Protein AF-A0A2S2BSS7-F1 (afdb_monomer_lite)

InterPro domains:
  IPR002716 PIN domain [PF13470] (5-114)
  IPR029060 PIN-like domain superfamily [SSF88723] (5-118)
  IPR038192 Transcription termination and cleavage factor, C-terminal domain superfamily [G3DSA:1.10.20.70] (204-231)
  IPR058652 VapC50, C-terminal domain [PF26343] (131-184)

Secondary structure (DSSP, 8-state):
----EEEEPHHHHSSHHHHHHHHHHHHTTSSEEE--HHHHHHHHHHHTSTTT---HHHHHHHHHHHHHHTHHHHHHTTTGGGTGGG--S-TTTHHHHHHHHHHT-SEEE-S-GGGS-HHHHGGGT-EEE-HHHHHHHHHHH-HHHHHHHHHHHHHT-SSS--SHHHHHHHHTTT-HHHHHHHHHHHHS---SS-----S-TT------HHHHHHS-HHHHHHHHHHHHS-HHHHHHHHHHHHHHHHHHHHHHIIIII---GGGGGGB-HHHHHHHHHHHHHHTHHHHHHTT--HHHHHHHHHSSS---TTHHHHHHHHHHHHHHHSPPTTTEEE-S--EEEETTEEEEEEEEGGGSGGG---TT-----EEEEEEEETTEEEEEEES-SS------

Radius of gyration: 26.62 Å; chains: 1; bounding box: 73×50×73 Å

Sequence (396 aa):
MAAFRVVLDACVMLPQTLNDLLLTLADAELFRPVWTPDLLDEVERNLSSERFGNSPEQAARRVQQMRRAFSFAEEESRGYRELIPAMANEPKDRHVLAAAVRSGAALIVTANVKDFPCAVLDPFDVEVVHPDEFLCDQLELDPEAVFECIHVLVARNTLPPRTVGELLELLARLTPRFVDAVRALLAAPDDASGAGAEAVASSLPELTDEQIDSLPPEVRQTYRQLRAMDPAERVRFLGHAELVSAAWAFLTPVCVDGDLLSVWPNVDPDFRVVLARNWVQDNRRDIDADGWDGEAVVAALAEPEPDHPLWVHFERVHVRSFRAMLPDPATWGIGTGTRLVAPGVEVLYVYDTSTLAGGVWQPYDPRYVCPVLMHLVGGRWLVRNLGSEEDPVSWG

Structure (mmCIF, N/CA/C/O backbone):
data_AF-A0A2S2BSS7-F1
#
_entry.id   AF-A0A2S2BSS7-F1
#
loop_
_atom_site.group_PDB
_atom_site.id
_atom_site.type_symbol
_atom_site.label_atom_id
_atom_site.label_alt_id
_atom_site.label_comp_id
_atom_site.label_asym_id
_atom_site.label_entity_id
_atom_site.label_seq_id
_atom_site.pdbx_PDB_ins_code
_atom_site.Cartn_x
_atom_site.Cartn_y
_atom_site.Cartn_z
_atom_site.occupancy
_atom_site.B_iso_or_equiv
_atom_site.auth_seq_id
_atom_site.auth_comp_id
_atom_site.auth_asym_id
_atom_site.auth_atom_id
_atom_site.pdbx_PDB_model_num
ATOM 1 N N . MET A 1 1 ? -29.270 -8.736 -2.035 1.00 37.53 1 MET A N 1
ATOM 2 C CA . MET A 1 1 ? -28.586 -9.349 -0.876 1.00 37.53 1 MET A CA 1
ATOM 3 C C . MET A 1 1 ? -28.643 -8.367 0.278 1.00 37.53 1 MET A C 1
ATOM 5 O O . MET A 1 1 ? -28.623 -7.171 0.017 1.00 37.53 1 MET A O 1
ATOM 9 N N . ALA A 1 2 ? -28.784 -8.836 1.519 1.00 53.84 2 ALA A N 1
ATOM 10 C CA . ALA A 1 2 ? -28.605 -7.959 2.674 1.00 53.84 2 ALA A CA 1
ATOM 11 C C . ALA A 1 2 ? -27.124 -7.550 2.724 1.00 53.84 2 ALA A C 1
ATOM 13 O O . ALA A 1 2 ? -26.266 -8.426 2.717 1.00 53.84 2 ALA A O 1
ATOM 14 N N . ALA A 1 3 ? -26.833 -6.249 2.683 1.00 73.50 3 ALA A N 1
ATOM 15 C CA . ALA A 1 3 ? -25.463 -5.750 2.766 1.00 73.50 3 ALA A CA 1
ATOM 16 C C . ALA A 1 3 ? -24.906 -6.001 4.177 1.00 73.50 3 ALA A C 1
ATOM 18 O O . ALA A 1 3 ? -25.610 -5.743 5.157 1.00 73.50 3 ALA A O 1
ATOM 19 N N . PHE A 1 4 ? -23.669 -6.494 4.279 1.00 90.62 4 PHE A N 1
ATOM 20 C CA . PHE A 1 4 ? -22.978 -6.695 5.552 1.00 90.62 4 PHE A CA 1
ATOM 21 C C . PHE A 1 4 ? -22.669 -5.331 6.181 1.00 90.62 4 PHE A C 1
ATOM 23 O O . PHE A 1 4 ? -21.796 -4.601 5.715 1.00 90.62 4 PHE A O 1
ATOM 30 N N . ARG A 1 5 ? -23.466 -4.936 7.180 1.00 95.50 5 ARG A N 1
ATOM 31 C CA . ARG A 1 5 ? -23.359 -3.630 7.837 1.00 95.50 5 ARG A CA 1
ATOM 32 C C . ARG A 1 5 ? -22.406 -3.699 9.017 1.00 95.50 5 ARG A C 1
ATOM 34 O O . ARG A 1 5 ? -22.540 -4.584 9.861 1.00 95.50 5 ARG A O 1
ATOM 41 N N . VAL A 1 6 ? -21.530 -2.707 9.103 1.00 97.50 6 VAL A N 1
ATOM 42 C CA . VAL A 1 6 ? -20.520 -2.594 10.154 1.00 97.50 6 VAL A CA 1
ATOM 43 C C . VAL A 1 6 ? -20.577 -1.195 10.749 1.00 97.50 6 VAL A C 1
ATOM 45 O O . VAL A 1 6 ? -20.497 -0.204 10.022 1.00 97.50 6 VAL A O 1
ATOM 48 N N . VAL A 1 7 ? -20.709 -1.099 12.071 1.00 98.12 7 VAL A N 1
ATOM 49 C CA . VAL A 1 7 ? -20.594 0.185 12.767 1.00 98.12 7 VAL A CA 1
ATOM 50 C C . VAL A 1 7 ? -19.124 0.492 13.007 1.00 98.12 7 VAL A C 1
ATOM 52 O O . VAL A 1 7 ? -18.416 -0.291 13.636 1.00 98.12 7 VAL A O 1
ATOM 55 N N . LEU A 1 8 ? -18.667 1.644 12.527 1.00 97.81 8 LEU A N 1
ATOM 56 C CA . LEU A 1 8 ? -17.307 2.120 12.760 1.00 97.81 8 LEU A CA 1
ATOM 57 C C . LEU A 1 8 ? -17.303 3.087 13.943 1.00 97.81 8 LEU A C 1
ATOM 59 O O . LEU A 1 8 ? -17.998 4.102 13.917 1.00 97.81 8 LEU A O 1
ATOM 63 N N . ASP A 1 9 ? -16.514 2.779 14.968 1.00 96.38 9 ASP A N 1
ATOM 64 C CA . ASP A 1 9 ? -16.357 3.638 16.138 1.00 96.38 9 ASP A CA 1
ATOM 65 C C . ASP A 1 9 ? -15.474 4.872 15.846 1.00 96.38 9 ASP A C 1
ATOM 67 O O . ASP A 1 9 ? -14.601 4.861 14.971 1.00 96.38 9 ASP A O 1
ATOM 71 N N . ALA A 1 10 ? -15.641 5.949 16.616 1.00 94.56 10 ALA A N 1
ATOM 72 C CA . ALA A 1 10 ? -14.865 7.175 16.455 1.00 94.56 10 ALA A CA 1
ATOM 73 C C . ALA A 1 10 ? -13.353 6.915 16.575 1.00 94.56 10 ALA A C 1
ATOM 75 O O . ALA A 1 10 ? -12.557 7.508 15.845 1.00 94.56 10 ALA A O 1
ATOM 76 N N . CYS A 1 11 ? -12.928 5.999 17.453 1.00 94.06 11 CYS A N 1
ATOM 77 C CA . CYS A 1 11 ? -11.507 5.735 17.684 1.00 94.06 11 CYS A CA 1
ATOM 78 C C . CYS A 1 11 ? -10.762 5.186 16.453 1.00 94.06 11 CYS A C 1
ATOM 80 O O . CYS A 1 11 ? -9.570 5.464 16.310 1.00 94.06 11 CYS A O 1
ATOM 82 N N . VAL A 1 12 ? -11.446 4.469 15.552 1.00 95.69 12 VAL A N 1
ATOM 83 C CA . VAL A 1 12 ? -10.857 3.948 14.303 1.00 95.69 12 VAL A CA 1
ATOM 84 C C . VAL A 1 12 ? -10.983 4.936 13.146 1.00 95.69 12 VAL A C 1
ATOM 86 O O . VAL A 1 12 ? -10.201 4.886 12.201 1.00 95.69 12 VAL A O 1
ATOM 89 N N . MET A 1 13 ? -11.905 5.893 13.263 1.00 94.62 13 MET A N 1
ATOM 90 C CA . MET A 1 13 ? -12.055 7.002 12.324 1.00 94.62 13 MET A CA 1
ATOM 91 C C . MET A 1 13 ? -11.054 8.135 12.565 1.00 94.62 13 MET A C 1
ATOM 93 O O . MET A 1 13 ? -10.773 8.913 11.658 1.00 94.62 13 MET A O 1
ATOM 97 N N . LEU A 1 14 ? -10.494 8.272 13.769 1.00 93.88 14 LEU A N 1
ATOM 98 C CA . LEU A 1 14 ? -9.580 9.376 14.072 1.00 93.88 14 LEU A CA 1
ATOM 99 C C . LEU A 1 14 ? -8.237 9.284 13.324 1.00 93.88 14 LEU A C 1
ATOM 101 O O . LEU A 1 14 ? -7.889 10.258 12.642 1.00 93.88 14 LEU A O 1
ATOM 105 N N . PRO A 1 15 ? -7.479 8.165 13.386 1.00 92.50 15 PRO A N 1
ATOM 106 C CA . PRO A 1 15 ? -6.238 8.039 12.633 1.00 92.50 15 PRO A CA 1
ATOM 107 C C . PRO A 1 15 ? -6.534 8.078 11.132 1.00 92.50 15 PRO A C 1
ATOM 109 O O . PRO A 1 15 ? -7.225 7.205 10.612 1.00 92.50 15 PRO A O 1
ATOM 112 N N . GLN A 1 16 ? -6.001 9.092 10.444 1.00 88.88 16 GLN A N 1
ATOM 113 C CA . GLN A 1 16 ? -6.282 9.355 9.029 1.00 88.88 16 GLN A CA 1
ATOM 114 C C . GLN A 1 16 ? -6.055 8.111 8.161 1.00 88.88 16 GLN A C 1
ATOM 116 O O . GLN A 1 16 ? -6.957 7.694 7.447 1.00 88.88 16 GLN A O 1
ATOM 121 N N . THR A 1 17 ? -4.886 7.479 8.287 1.00 90.44 17 THR A N 1
ATOM 122 C CA . THR A 1 17 ? -4.497 6.327 7.465 1.00 90.44 17 THR A CA 1
ATOM 123 C C . THR A 1 17 ? -5.429 5.126 7.639 1.00 90.44 17 THR A C 1
ATOM 125 O O . THR A 1 17 ? -5.825 4.513 6.652 1.00 90.44 17 THR A O 1
ATOM 128 N N . LEU A 1 18 ? -5.818 4.808 8.880 1.00 95.19 18 LEU A N 1
ATOM 129 C CA . LEU A 1 18 ? -6.726 3.691 9.163 1.00 95.19 18 LEU A CA 1
ATOM 130 C C . LEU A 1 18 ? -8.139 3.980 8.648 1.00 95.19 18 LEU A C 1
ATOM 132 O O . LEU A 1 18 ? -8.741 3.137 7.991 1.00 95.19 18 LEU A O 1
ATOM 136 N N . ASN A 1 19 ? -8.645 5.186 8.907 1.00 95.38 19 ASN A N 1
ATOM 137 C CA . ASN A 1 19 ? -9.940 5.621 8.401 1.00 95.38 19 ASN A CA 1
ATOM 138 C C . ASN A 1 19 ? -10.002 5.558 6.875 1.00 95.38 19 ASN A C 1
ATOM 140 O O . ASN A 1 19 ? -10.979 5.079 6.314 1.00 95.38 19 ASN A O 1
ATOM 144 N N . ASP A 1 20 ? -8.965 6.044 6.204 1.00 93.00 20 ASP A N 1
ATOM 145 C CA . ASP A 1 20 ? -8.939 6.099 4.751 1.00 93.00 20 ASP A CA 1
ATOM 146 C C . ASP A 1 20 ? -8.897 4.702 4.132 1.00 93.00 20 ASP A C 1
ATOM 148 O O . ASP A 1 20 ? -9.552 4.496 3.112 1.00 93.00 20 ASP A O 1
ATOM 152 N N . LEU A 1 21 ? -8.207 3.741 4.756 1.00 95.31 21 LEU A N 1
ATOM 153 C CA . LEU A 1 21 ? -8.265 2.335 4.356 1.00 95.31 21 LEU A CA 1
ATOM 154 C C . LEU A 1 21 ? -9.670 1.754 4.566 1.00 95.31 21 LEU A C 1
ATOM 156 O O . LEU A 1 21 ? -10.259 1.261 3.610 1.00 95.31 21 LEU A O 1
ATOM 160 N N . LEU A 1 22 ? -10.249 1.885 5.766 1.00 97.00 22 LEU A N 1
ATOM 161 C CA . LEU A 1 22 ? -11.594 1.373 6.075 1.00 97.00 22 LEU A CA 1
ATOM 162 C C . LEU A 1 22 ? -12.666 1.937 5.134 1.00 97.00 22 LEU A C 1
ATOM 164 O O . LEU A 1 22 ? -13.523 1.198 4.660 1.00 97.00 22 LEU A O 1
ATOM 168 N N . LEU A 1 23 ? -12.612 3.236 4.833 1.00 95.56 23 LEU A N 1
ATOM 169 C CA . LEU A 1 23 ? -13.550 3.864 3.905 1.00 95.56 23 LEU A CA 1
ATOM 170 C C . LEU A 1 23 ? -13.296 3.461 2.449 1.00 95.56 23 LEU A C 1
ATOM 172 O O . LEU A 1 23 ? -14.242 3.423 1.678 1.00 95.56 23 LEU A O 1
ATOM 176 N N . THR A 1 24 ? -12.058 3.144 2.061 1.00 93.81 24 THR A N 1
ATOM 177 C CA . THR A 1 24 ? -11.775 2.642 0.703 1.00 93.81 24 THR A CA 1
ATOM 178 C C . THR A 1 24 ? -12.311 1.221 0.529 1.00 93.81 24 THR A C 1
ATOM 180 O O . THR A 1 24 ? -12.956 0.946 -0.473 1.00 93.81 24 THR A O 1
ATOM 183 N N . LEU A 1 25 ? -12.158 0.359 1.540 1.00 94.75 25 LEU A N 1
ATOM 184 C CA . LEU A 1 25 ? -12.765 -0.978 1.557 1.00 94.75 25 LEU A CA 1
ATOM 185 C C . LEU A 1 25 ? -14.303 -0.905 1.517 1.00 94.75 25 LEU A C 1
ATOM 187 O O . LEU A 1 25 ? -14.952 -1.688 0.831 1.00 94.75 25 LEU A O 1
ATOM 191 N N . ALA A 1 26 ? -14.891 0.065 2.221 1.00 94.38 26 ALA A N 1
ATOM 192 C CA . ALA A 1 26 ? -16.328 0.320 2.169 1.00 94.38 26 ALA A CA 1
ATOM 193 C C . ALA A 1 26 ? -16.811 0.817 0.794 1.00 94.38 26 ALA A C 1
ATOM 195 O O . ALA A 1 26 ? -17.900 0.449 0.360 1.00 94.38 26 ALA A O 1
ATOM 196 N N . ASP A 1 27 ? -16.030 1.671 0.127 1.00 91.44 27 ASP A N 1
ATOM 197 C CA . ASP A 1 27 ? -16.330 2.184 -1.219 1.00 91.44 27 ASP A CA 1
ATOM 198 C C . ASP A 1 27 ? -16.252 1.073 -2.279 1.00 91.44 27 ASP A C 1
ATOM 200 O O . ASP A 1 27 ? -17.070 1.036 -3.192 1.00 91.44 27 ASP A O 1
ATOM 204 N N . ALA A 1 28 ? -15.344 0.110 -2.091 1.00 87.69 28 ALA A N 1
ATOM 205 C CA . ALA A 1 28 ? -15.256 -1.123 -2.876 1.00 87.69 28 ALA A CA 1
ATOM 206 C C . ALA A 1 28 ? -16.319 -2.183 -2.503 1.00 87.69 28 ALA A C 1
ATOM 208 O O . ALA A 1 28 ? -16.256 -3.317 -2.962 1.00 87.69 28 ALA A O 1
ATOM 209 N N . GLU A 1 29 ? -17.310 -1.820 -1.681 1.00 91.06 29 GLU A N 1
ATOM 210 C CA . GLU A 1 29 ? -18.449 -2.658 -1.285 1.00 91.06 29 GLU A CA 1
ATOM 211 C C . GLU A 1 29 ? -18.111 -3.926 -0.469 1.00 91.06 29 GLU A C 1
ATOM 213 O O . GLU A 1 29 ? -18.992 -4.769 -0.278 1.00 91.06 29 GLU A O 1
ATOM 218 N N . LEU A 1 30 ? -16.904 -4.049 0.110 1.00 92.44 30 LEU A N 1
ATOM 219 C CA . LEU A 1 30 ? -16.563 -5.182 0.996 1.00 92.44 30 LEU A CA 1
ATOM 220 C C . LEU A 1 30 ? -17.434 -5.198 2.262 1.00 92.44 30 LEU A C 1
ATOM 222 O O . LEU A 1 30 ? -17.796 -6.249 2.790 1.00 92.44 30 LEU A O 1
ATOM 226 N N . PHE A 1 31 ? -17.813 -4.015 2.744 1.00 94.94 31 PHE A N 1
ATOM 227 C CA . PHE A 1 31 ? -18.795 -3.855 3.808 1.00 94.94 31 PHE A CA 1
ATOM 228 C C . PHE A 1 31 ? -19.517 -2.516 3.686 1.00 94.94 31 PHE A C 1
ATOM 230 O O . PHE A 1 31 ? -19.069 -1.592 3.009 1.00 94.94 31 PHE A O 1
ATOM 237 N N . ARG A 1 32 ? -20.643 -2.381 4.389 1.00 95.31 32 ARG A N 1
ATOM 238 C CA . ARG A 1 32 ? -21.434 -1.150 4.404 1.00 95.31 32 ARG A CA 1
ATOM 239 C C . ARG A 1 32 ? -21.279 -0.423 5.742 1.00 95.31 32 ARG A C 1
ATOM 241 O O . ARG A 1 32 ? -21.769 -0.928 6.755 1.00 95.31 32 ARG A O 1
ATOM 248 N N . PRO A 1 33 ? -20.625 0.749 5.781 1.00 96.81 33 PRO A N 1
ATOM 249 C CA . PRO A 1 33 ? -20.351 1.430 7.033 1.00 96.81 33 PRO A CA 1
ATOM 250 C C . PRO A 1 33 ? -21.615 2.083 7.596 1.00 96.81 33 PRO A C 1
ATOM 252 O O . PRO A 1 33 ? -22.468 2.585 6.858 1.00 96.81 33 PRO A O 1
ATOM 255 N N . VAL A 1 34 ? -21.707 2.104 8.921 1.00 97.31 34 VAL A N 1
ATOM 256 C CA . VAL A 1 34 ? -22.762 2.767 9.688 1.00 97.31 34 VAL A CA 1
ATOM 257 C C . VAL A 1 34 ? -22.121 3.598 10.796 1.00 97.31 34 VAL A C 1
ATOM 259 O O . VAL A 1 34 ? -21.170 3.171 11.450 1.00 97.31 34 VAL A O 1
ATOM 262 N N . TRP A 1 35 ? -22.660 4.788 11.036 1.00 96.38 35 TRP A N 1
ATOM 263 C CA . TRP A 1 35 ? -22.279 5.642 12.160 1.00 96.38 35 TRP A CA 1
ATOM 264 C C . TRP A 1 35 ? -23.438 6.560 12.534 1.00 96.38 35 TRP A C 1
ATOM 266 O O . TRP A 1 35 ? -24.372 6.762 11.758 1.00 96.38 35 TRP A O 1
ATOM 276 N N . THR A 1 36 ? -23.385 7.134 13.731 1.00 95.81 36 THR A N 1
ATOM 277 C CA . THR A 1 36 ? -24.381 8.117 14.167 1.00 95.81 36 THR A CA 1
ATOM 278 C C . THR A 1 36 ? -23.915 9.545 13.882 1.00 95.81 36 THR A C 1
ATOM 280 O O . THR A 1 36 ? -22.711 9.794 13.796 1.00 95.81 36 THR A O 1
ATOM 283 N N . PRO A 1 37 ? -24.840 10.520 13.819 1.00 94.19 37 PRO A N 1
ATOM 284 C CA . PRO A 1 37 ? -24.474 11.932 13.823 1.00 94.19 37 PRO A CA 1
ATOM 285 C C . PRO A 1 37 ? -23.630 12.315 15.048 1.00 94.19 37 PRO A C 1
ATOM 287 O O . PRO A 1 37 ? -22.614 12.980 14.890 1.00 94.19 37 PRO A O 1
ATOM 290 N N . ASP A 1 38 ? -23.989 11.825 16.247 1.00 94.00 38 ASP A N 1
ATOM 291 C CA . ASP A 1 38 ? -23.234 12.115 17.482 1.00 94.00 38 ASP A CA 1
ATOM 292 C C . ASP A 1 38 ? -21.779 11.606 17.399 1.00 94.00 38 ASP A C 1
ATOM 294 O O . ASP A 1 38 ? -20.870 12.257 17.913 1.00 94.00 38 ASP A O 1
ATOM 298 N N . LEU A 1 39 ? -21.556 10.477 16.712 1.00 95.00 39 LEU A N 1
ATOM 299 C CA . LEU A 1 39 ? -20.234 9.894 16.483 1.00 95.00 39 LEU A CA 1
ATOM 300 C C . LEU A 1 39 ? -19.392 10.773 15.558 1.00 95.00 39 LEU A C 1
ATOM 302 O O . LEU A 1 39 ? -18.253 11.092 15.889 1.00 95.00 39 LEU A O 1
ATOM 306 N N . LEU A 1 40 ? -19.939 11.214 14.422 1.00 94.88 40 LEU A N 1
ATOM 307 C CA . LEU A 1 40 ? -19.203 12.110 13.525 1.00 94.88 40 LEU A CA 1
ATOM 308 C C . LEU A 1 40 ? -18.945 13.485 14.151 1.00 94.88 40 LEU A C 1
ATOM 310 O O . LEU A 1 40 ? -17.870 14.049 13.947 1.00 94.88 40 LEU A O 1
ATOM 314 N N . ASP A 1 41 ? -19.872 13.991 14.964 1.00 93.50 41 ASP A N 1
ATOM 315 C CA . ASP A 1 41 ? -19.673 15.224 15.728 1.00 93.50 41 ASP A CA 1
ATOM 316 C C . ASP A 1 41 ? -18.582 15.046 16.808 1.00 93.50 41 ASP A C 1
ATOM 318 O O . ASP A 1 41 ? -17.882 15.994 17.171 1.00 93.50 41 ASP A O 1
ATOM 322 N N . GLU A 1 42 ? -18.400 13.836 17.346 1.00 93.94 42 GLU A N 1
ATOM 323 C CA . GLU A 1 42 ? -17.253 13.493 18.190 1.00 93.94 42 GLU A CA 1
ATOM 324 C C . GLU A 1 42 ? -15.941 13.429 17.409 1.00 93.94 42 GLU A C 1
ATOM 326 O O . GLU A 1 42 ? -14.942 13.999 17.858 1.00 93.94 42 GLU A O 1
ATOM 331 N N . VAL A 1 43 ? -15.939 12.793 16.237 1.00 94.75 43 VAL A N 1
ATOM 332 C CA . VAL A 1 43 ? -14.769 12.749 15.352 1.00 94.75 43 VAL A CA 1
ATOM 333 C C . VAL A 1 43 ? -14.324 14.168 14.999 1.00 94.75 43 VAL A C 1
ATOM 335 O O . VAL A 1 43 ? -13.150 14.489 15.170 1.00 94.75 43 VAL A O 1
ATOM 338 N N . GLU A 1 44 ? -15.247 15.049 14.602 1.00 94.88 44 GLU A N 1
ATOM 339 C CA . GLU A 1 44 ? -14.946 16.450 14.280 1.00 94.88 44 GLU A CA 1
ATOM 340 C C . GLU A 1 44 ? -14.276 17.181 15.455 1.00 94.88 44 GLU A C 1
ATOM 342 O O . GLU A 1 44 ? -13.201 17.772 15.302 1.00 94.88 44 GLU A O 1
ATOM 347 N N . ARG A 1 45 ? -14.866 17.086 16.656 1.00 92.50 45 ARG A N 1
ATOM 348 C CA . ARG A 1 45 ? -14.322 17.709 17.874 1.00 92.50 45 ARG A CA 1
ATOM 349 C C . ARG A 1 45 ? -12.930 17.184 18.204 1.00 92.50 45 ARG A C 1
ATOM 351 O O . ARG A 1 45 ? -12.028 17.974 18.485 1.00 92.50 45 ARG A O 1
ATOM 358 N N . ASN A 1 46 ? -12.740 15.870 18.153 1.00 92.50 46 ASN A N 1
ATOM 359 C CA . ASN A 1 46 ? -11.471 15.238 18.493 1.00 92.50 46 ASN A CA 1
ATOM 360 C C . ASN A 1 46 ? -10.372 15.573 17.475 1.00 92.50 46 ASN A C 1
ATOM 362 O O . ASN A 1 46 ? -9.241 15.825 17.889 1.00 92.50 46 ASN A O 1
ATOM 366 N N . LEU A 1 47 ? -10.684 15.670 16.179 1.00 91.19 47 LEU A N 1
ATOM 367 C CA . LEU A 1 47 ? -9.720 16.108 15.160 1.00 91.19 47 LEU A CA 1
ATOM 368 C C . LEU A 1 47 ? -9.215 17.534 15.410 1.00 91.19 47 LEU A C 1
ATOM 370 O O . LEU A 1 47 ? -8.030 17.803 15.234 1.00 91.19 47 LEU A O 1
ATOM 374 N N . SER A 1 48 ? -10.084 18.429 15.887 1.00 88.62 48 SER A N 1
ATOM 375 C CA . SER A 1 48 ? -9.708 19.809 16.236 1.00 88.62 48 SER A CA 1
ATOM 376 C C . SER A 1 48 ? -8.949 19.958 17.566 1.00 88.62 48 SER A C 1
ATOM 378 O O . SER A 1 48 ? -8.564 21.064 17.942 1.00 88.62 48 SER A O 1
ATOM 380 N N . SER A 1 49 ? -8.742 18.865 18.309 1.00 87.62 49 SER A N 1
ATOM 381 C CA . SER A 1 49 ? -8.017 18.894 19.585 1.00 87.62 49 SER A CA 1
ATOM 382 C C . SER A 1 49 ? -6.500 19.000 19.390 1.00 87.62 49 SER A C 1
ATOM 384 O O . SER A 1 49 ? -5.962 18.589 18.361 1.00 87.62 49 SER A O 1
ATOM 386 N N . GLU A 1 50 ? -5.783 19.455 20.425 1.00 79.25 50 GLU A N 1
ATOM 387 C CA . GLU A 1 50 ? -4.310 19.550 20.426 1.00 79.25 50 GLU A CA 1
ATOM 388 C C . GLU A 1 50 ? -3.609 18.225 20.081 1.00 79.25 50 GLU A C 1
ATOM 390 O O . GLU A 1 50 ? -2.481 18.227 19.597 1.00 79.25 50 GLU A O 1
ATOM 395 N N . ARG A 1 51 ? -4.281 17.085 20.298 1.00 80.56 51 ARG A N 1
ATOM 396 C CA . ARG A 1 51 ? -3.744 15.754 20.001 1.00 80.56 51 ARG A CA 1
ATOM 397 C C . ARG A 1 51 ? -3.586 15.491 18.501 1.00 80.56 51 ARG A C 1
ATOM 399 O O . ARG A 1 51 ? -2.649 14.795 18.122 1.00 80.56 51 ARG A O 1
ATOM 406 N N . PHE A 1 52 ? -4.514 15.978 17.679 1.00 81.12 52 PHE A N 1
ATOM 407 C CA . PHE A 1 52 ? -4.524 15.743 16.229 1.00 81.12 52 PHE A CA 1
ATOM 408 C C . PHE A 1 52 ? -4.141 16.998 15.437 1.00 81.12 52 PHE A C 1
ATOM 410 O O . PHE A 1 52 ? -3.621 16.884 14.331 1.00 81.12 52 PHE A O 1
ATOM 417 N N . GLY A 1 53 ? -4.312 18.185 16.027 1.00 79.50 53 GLY A N 1
ATOM 418 C CA . GLY A 1 53 ? -3.745 19.434 15.523 1.00 79.50 53 GLY A CA 1
ATOM 419 C C . GLY A 1 53 ? -4.365 19.940 14.220 1.00 79.50 53 GLY A C 1
ATOM 420 O O . GLY A 1 53 ? -3.800 20.840 13.599 1.00 79.50 53 GLY A O 1
ATOM 421 N N . ASN A 1 54 ? -5.505 19.391 13.788 1.00 83.50 54 ASN A N 1
ATOM 422 C CA . ASN A 1 54 ? -6.224 19.907 12.629 1.00 83.50 54 ASN A CA 1
ATOM 423 C C . ASN A 1 54 ? -6.891 21.243 12.967 1.00 83.50 54 ASN A C 1
ATOM 425 O O . ASN A 1 54 ? -7.409 21.439 14.068 1.00 83.50 54 ASN A O 1
ATOM 429 N N . SER A 1 55 ? -6.950 22.150 11.990 1.00 88.12 55 SER A N 1
ATOM 430 C CA . SER A 1 55 ? -7.805 23.329 12.134 1.00 88.12 55 SER A CA 1
ATOM 431 C C . SER A 1 55 ? -9.286 22.909 12.169 1.00 88.12 55 SER A C 1
ATOM 433 O O . SER A 1 55 ? -9.644 21.890 11.562 1.00 88.12 55 SER A O 1
ATOM 435 N N . PRO A 1 56 ? -10.175 23.683 12.821 1.00 89.44 56 PRO A N 1
ATOM 436 C CA . PRO A 1 56 ? -11.613 23.409 12.809 1.00 89.44 56 PRO A CA 1
ATOM 437 C C . PRO A 1 56 ? -12.176 23.241 11.390 1.00 89.44 56 PRO A C 1
ATOM 439 O O . PRO A 1 56 ? -12.982 22.352 11.132 1.00 89.44 56 PRO A O 1
ATOM 442 N N . GLU A 1 57 ? -11.689 24.032 10.431 1.00 87.12 57 GLU A N 1
ATOM 443 C CA . GLU A 1 57 ? -12.094 23.951 9.026 1.00 87.12 57 GLU A CA 1
ATOM 444 C C . GLU A 1 57 ? -11.630 22.649 8.364 1.00 87.12 57 GLU A C 1
ATOM 446 O O . GLU A 1 57 ? -12.353 22.078 7.547 1.00 87.12 57 GLU A O 1
ATOM 451 N N . GLN A 1 58 ? -10.432 22.157 8.698 1.00 85.94 58 GLN A N 1
ATOM 452 C CA . GLN A 1 58 ? -9.932 20.875 8.196 1.00 85.94 58 GLN A CA 1
ATOM 453 C C . GLN A 1 58 ? -10.745 19.700 8.751 1.00 85.94 58 GLN A C 1
ATOM 455 O O . GLN A 1 58 ? -11.107 18.809 7.981 1.00 85.94 58 GLN A O 1
ATOM 460 N N . ALA A 1 59 ? -11.060 19.720 10.050 1.00 89.75 59 ALA A N 1
ATOM 461 C CA . ALA A 1 59 ? -11.885 18.703 10.699 1.00 89.75 59 ALA A CA 1
ATOM 462 C C . ALA A 1 59 ? -13.299 18.658 10.093 1.00 89.75 59 ALA A C 1
ATOM 464 O O . ALA A 1 59 ? -13.736 17.606 9.619 1.00 89.75 59 ALA A O 1
ATOM 465 N N . ALA A 1 60 ? -13.964 19.815 9.998 1.00 90.50 60 ALA A N 1
ATOM 466 C CA . ALA A 1 60 ? -15.294 19.934 9.403 1.00 90.50 60 ALA A CA 1
ATOM 467 C C . ALA A 1 60 ? -15.309 19.496 7.929 1.00 90.50 60 ALA A C 1
ATOM 469 O O . ALA A 1 60 ? -16.213 18.783 7.487 1.00 90.50 60 ALA A O 1
ATOM 470 N N . ARG A 1 61 ? -14.281 19.873 7.153 1.00 88.62 61 ARG A N 1
ATOM 471 C CA . ARG A 1 61 ? -14.147 19.460 5.748 1.00 88.62 61 ARG A CA 1
ATOM 472 C C . ARG A 1 61 ? -14.044 17.942 5.613 1.00 88.62 61 ARG A C 1
ATOM 474 O O . ARG A 1 61 ? -14.719 17.383 4.751 1.00 88.62 61 ARG A O 1
ATOM 481 N N . ARG A 1 62 ? -13.248 17.282 6.459 1.00 90.88 62 ARG A N 1
ATOM 482 C CA . ARG A 1 62 ? -13.095 15.820 6.450 1.00 90.88 62 ARG A CA 1
ATOM 483 C C . ARG A 1 62 ? -14.423 15.118 6.740 1.00 90.88 62 ARG A C 1
ATOM 485 O O . ARG A 1 62 ? -14.851 14.277 5.955 1.00 90.88 62 ARG A O 1
ATOM 492 N N . VAL A 1 63 ? -15.115 15.514 7.808 1.00 93.50 63 VAL A N 1
ATOM 493 C CA . VAL A 1 63 ? -16.420 14.937 8.174 1.00 93.50 63 VAL A CA 1
ATOM 494 C C . VAL A 1 63 ? -17.467 15.182 7.084 1.00 93.50 63 VAL A C 1
ATOM 496 O O . VAL A 1 63 ? -18.234 14.284 6.733 1.00 93.50 63 VAL A O 1
ATOM 499 N N . GLN A 1 64 ? -17.471 16.367 6.468 1.00 90.88 64 GLN A N 1
ATOM 500 C CA . GLN A 1 64 ? -18.367 16.655 5.350 1.00 90.88 64 GLN A CA 1
ATOM 501 C C . GLN A 1 64 ? -18.076 15.776 4.123 1.00 90.88 64 GLN A C 1
ATOM 503 O O . GLN A 1 64 ? -19.016 15.364 3.444 1.00 90.88 64 GLN A O 1
ATOM 508 N N . GLN A 1 65 ? -16.809 15.476 3.825 1.00 90.56 65 GLN A N 1
ATOM 509 C CA . GLN A 1 65 ? -16.450 14.546 2.750 1.00 90.56 65 GLN A CA 1
ATOM 510 C C . GLN A 1 65 ? -16.957 13.131 3.042 1.00 90.56 65 GLN A C 1
ATOM 512 O O . GLN A 1 65 ? -17.561 12.527 2.159 1.00 90.56 65 GLN A O 1
ATOM 517 N N . MET A 1 66 ? -16.816 12.649 4.282 1.00 93.56 66 MET A N 1
ATOM 518 C CA . MET A 1 66 ? -17.351 11.346 4.700 1.00 93.56 66 MET A CA 1
ATOM 519 C C . MET A 1 66 ? -18.876 11.278 4.537 1.00 93.56 66 MET A C 1
ATOM 521 O O . MET A 1 66 ? -19.382 10.349 3.916 1.00 93.56 66 MET A O 1
ATOM 525 N N . ARG A 1 67 ? -19.612 12.300 5.005 1.00 92.38 67 ARG A N 1
ATOM 526 C CA . ARG A 1 67 ? -21.077 12.392 4.834 1.00 92.38 67 ARG A CA 1
ATOM 527 C C . ARG A 1 67 ? -21.502 12.423 3.364 1.00 92.38 67 ARG A C 1
ATOM 529 O O . ARG A 1 67 ? -22.554 11.899 3.021 1.00 92.38 67 ARG A O 1
ATOM 536 N N . ARG A 1 68 ? -20.714 13.056 2.490 1.00 88.62 68 ARG A N 1
ATOM 537 C CA . ARG A 1 68 ? -21.006 13.109 1.048 1.00 88.62 68 ARG A CA 1
ATOM 538 C C . ARG A 1 68 ? -20.762 11.770 0.360 1.00 88.62 68 ARG A C 1
ATOM 540 O O . ARG A 1 68 ? -21.597 11.373 -0.443 1.00 88.62 68 ARG A O 1
ATOM 547 N N . ALA A 1 69 ? -19.648 11.108 0.668 1.00 86.94 69 ALA A N 1
ATOM 548 C CA . ALA A 1 69 ? -19.305 9.808 0.095 1.00 86.94 69 ALA A CA 1
ATOM 549 C C . ALA A 1 69 ? -20.287 8.717 0.556 1.00 86.94 69 ALA A C 1
ATOM 551 O O . ALA A 1 69 ? -20.805 7.961 -0.257 1.00 86.94 69 ALA A O 1
ATOM 552 N N . PHE A 1 70 ? -20.641 8.715 1.843 1.00 92.88 70 PHE A N 1
ATOM 553 C CA . PHE A 1 70 ? -21.498 7.701 2.460 1.00 92.88 70 PHE A CA 1
ATOM 554 C C . PHE A 1 70 ? -22.780 8.323 3.019 1.00 92.88 70 PHE A C 1
ATOM 556 O O . PHE A 1 70 ? -23.070 8.240 4.212 1.00 92.88 70 PHE A O 1
ATOM 563 N N . SER A 1 71 ? -23.565 8.958 2.144 1.00 88.88 71 SER A N 1
ATOM 564 C CA . SER A 1 71 ? -24.812 9.652 2.527 1.00 88.88 71 SER A CA 1
ATOM 565 C C . SER A 1 71 ? -25.816 8.765 3.272 1.00 88.88 71 SER A C 1
ATOM 567 O O . SER A 1 71 ? -26.559 9.249 4.121 1.00 88.88 71 SER A O 1
ATOM 569 N N . PHE A 1 72 ? -25.785 7.457 3.020 1.00 89.94 72 PHE A N 1
ATOM 570 C CA . PHE A 1 72 ? -26.645 6.480 3.679 1.00 89.94 72 PHE A CA 1
ATOM 571 C C . PHE A 1 72 ? -26.205 6.112 5.107 1.00 89.94 72 PHE A C 1
ATOM 573 O O . PHE A 1 72 ? -27.023 5.614 5.873 1.00 89.94 72 PHE A O 1
ATOM 580 N N . ALA A 1 73 ? -24.939 6.309 5.490 1.00 93.25 73 ALA A N 1
ATOM 581 C CA . ALA A 1 73 ? -24.390 5.718 6.716 1.00 93.25 73 ALA A CA 1
ATOM 582 C C . ALA A 1 73 ? -25.062 6.249 7.997 1.00 93.25 73 ALA A C 1
ATOM 584 O O . ALA A 1 73 ? -25.352 5.475 8.910 1.00 93.25 73 ALA A O 1
ATOM 585 N N . GLU A 1 74 ? -25.383 7.549 8.043 1.00 93.69 74 GLU A N 1
ATOM 586 C CA . GLU A 1 74 ? -26.166 8.130 9.144 1.00 93.69 74 GLU A CA 1
ATOM 587 C C . GLU A 1 74 ? -27.641 7.706 9.083 1.00 93.69 74 GLU A C 1
ATOM 589 O O . GLU A 1 74 ? -28.263 7.483 10.126 1.00 93.69 74 GLU A O 1
ATOM 594 N N . GLU A 1 75 ? -28.206 7.570 7.878 1.00 92.31 75 GLU A N 1
ATOM 595 C CA . GLU A 1 75 ? -29.612 7.204 7.671 1.00 92.31 75 GLU A CA 1
ATOM 596 C C . GLU A 1 75 ? -29.925 5.802 8.204 1.00 92.31 75 GLU A C 1
ATOM 598 O O . GLU A 1 75 ? -30.966 5.608 8.836 1.00 92.31 75 GLU A O 1
ATOM 603 N N . GLU A 1 76 ? -29.003 4.850 8.035 1.00 92.94 76 GLU A N 1
ATOM 604 C CA . GLU A 1 76 ? -29.133 3.479 8.554 1.00 92.94 76 GLU A CA 1
ATOM 605 C C . GLU A 1 76 ? -29.213 3.443 10.093 1.00 92.94 76 GLU A C 1
ATOM 607 O O . GLU A 1 76 ? -29.829 2.545 10.663 1.00 92.94 76 GLU A O 1
ATOM 612 N N . SER A 1 77 ? -28.654 4.442 10.786 1.00 93.69 77 SER A N 1
ATOM 613 C CA . SER A 1 77 ? -28.722 4.548 12.250 1.00 93.69 77 SER A CA 1
ATOM 614 C C . SER A 1 77 ? -29.962 5.300 12.759 1.00 93.69 77 SER A C 1
ATOM 616 O O . SER A 1 77 ? -30.152 5.441 13.969 1.00 93.69 77 SER A O 1
ATOM 618 N N . ARG A 1 78 ? -30.834 5.817 11.881 1.00 94.69 78 ARG A N 1
ATOM 619 C CA . ARG A 1 78 ? -31.902 6.758 12.260 1.00 94.69 78 ARG A CA 1
ATOM 620 C C . ARG A 1 78 ? -32.771 6.243 13.412 1.00 94.69 78 ARG A C 1
ATOM 622 O O . ARG A 1 78 ? -33.419 5.203 13.340 1.00 94.69 78 ARG A O 1
ATOM 629 N N . GLY A 1 79 ? -32.851 7.037 14.479 1.00 94.06 79 GLY A N 1
ATOM 630 C CA . GLY A 1 79 ? -33.623 6.708 15.681 1.00 94.06 79 GLY A CA 1
ATOM 631 C C . GLY A 1 79 ? -32.870 5.872 16.722 1.00 94.06 79 GLY A C 1
ATOM 632 O O . GLY A 1 79 ? -33.483 5.478 17.707 1.00 94.06 79 GLY A O 1
ATOM 633 N N . TYR A 1 80 ? -31.555 5.662 16.567 1.00 96.50 80 TYR A N 1
ATOM 634 C CA . TYR A 1 80 ? -30.703 5.019 17.581 1.00 96.50 80 TYR A CA 1
ATOM 635 C C . TYR A 1 80 ? -30.839 5.649 18.978 1.00 96.50 80 TYR A C 1
ATOM 637 O O . TYR A 1 80 ? -30.746 4.950 19.982 1.00 96.50 80 TYR A O 1
ATOM 645 N N . ARG A 1 81 ? -31.108 6.962 19.074 1.00 96.81 81 ARG A N 1
ATOM 646 C CA . ARG A 1 81 ? -31.212 7.672 20.363 1.00 96.81 81 ARG A CA 1
ATOM 647 C C . ARG A 1 81 ? -32.272 7.090 21.303 1.00 96.81 81 ARG A C 1
ATOM 649 O O . ARG A 1 81 ? -32.092 7.152 22.514 1.00 96.81 81 ARG A O 1
ATOM 656 N N . GLU A 1 82 ? -33.336 6.494 20.765 1.00 96.88 82 GLU A N 1
ATOM 657 C CA . GLU A 1 82 ? -34.391 5.834 21.551 1.00 96.88 82 GLU A CA 1
ATOM 658 C C . GLU A 1 82 ? -33.885 4.573 22.268 1.00 96.88 82 GLU A C 1
ATOM 660 O O . GLU A 1 82 ? -34.426 4.193 23.303 1.00 96.88 82 GLU A O 1
ATOM 665 N N . LEU A 1 83 ? -32.832 3.945 21.735 1.00 96.38 83 LEU A N 1
ATOM 666 C CA . LEU A 1 83 ? -32.251 2.710 22.258 1.00 96.38 83 LEU A CA 1
ATOM 667 C C . LEU A 1 83 ? -31.126 2.964 23.268 1.00 96.38 83 LEU A C 1
ATOM 669 O O . LEU A 1 83 ? -30.862 2.093 24.090 1.00 96.38 83 LEU A O 1
ATOM 673 N N . ILE A 1 84 ? -30.507 4.154 23.269 1.00 96.50 84 ILE A N 1
ATOM 674 C CA . ILE A 1 84 ? -29.389 4.512 24.169 1.00 96.50 84 ILE A CA 1
ATOM 675 C C . ILE A 1 84 ? -29.657 4.149 25.642 1.00 96.50 84 ILE A C 1
ATOM 677 O O . ILE A 1 84 ? -28.766 3.568 26.263 1.00 96.50 84 ILE A O 1
ATOM 681 N N . PRO A 1 85 ? -30.838 4.432 26.237 1.00 96.69 85 PRO A N 1
ATOM 682 C CA . PRO A 1 85 ? -31.089 4.105 27.643 1.00 96.69 85 PRO A CA 1
ATOM 683 C C . PRO A 1 85 ? -31.078 2.602 27.957 1.00 96.69 85 PRO A C 1
ATOM 685 O O . PRO A 1 85 ? -30.883 2.237 29.114 1.00 96.69 85 PRO A O 1
ATOM 688 N N . ALA A 1 86 ? -31.304 1.746 26.956 1.00 94.88 86 ALA A N 1
ATOM 689 C CA . ALA A 1 86 ? -31.298 0.291 27.099 1.00 94.88 86 ALA A CA 1
ATOM 690 C C . ALA A 1 86 ? -29.896 -0.323 26.940 1.00 94.88 86 ALA A C 1
ATOM 692 O O . ALA A 1 86 ? -29.710 -1.497 27.252 1.00 94.88 86 ALA A O 1
ATOM 693 N N . MET A 1 87 ? -28.914 0.447 26.462 1.00 96.56 87 MET A N 1
ATOM 694 C CA . MET A 1 87 ? -27.552 -0.036 26.249 1.00 96.56 87 MET A CA 1
ATOM 695 C C . MET A 1 87 ? -26.783 -0.032 27.575 1.00 96.56 87 MET A C 1
ATOM 697 O O . MET A 1 87 ? -26.642 1.005 28.228 1.00 96.56 87 MET A O 1
ATOM 701 N N . ALA A 1 88 ? -26.290 -1.199 27.989 1.00 95.06 88 ALA A N 1
ATOM 702 C CA . ALA A 1 88 ? -25.608 -1.386 29.273 1.00 95.06 88 ALA A CA 1
ATOM 703 C C . ALA A 1 88 ? -24.069 -1.358 29.172 1.00 95.06 88 ALA A C 1
ATOM 705 O O . ALA A 1 88 ? -23.390 -1.699 30.140 1.00 95.06 88 ALA A O 1
ATOM 706 N N . ASN A 1 89 ? -23.523 -0.954 28.020 1.00 95.31 89 ASN A N 1
ATOM 707 C CA . ASN A 1 89 ? -22.087 -0.786 27.796 1.00 95.31 89 ASN A CA 1
ATOM 708 C C . ASN A 1 89 ? -21.593 0.572 28.344 1.00 95.31 89 ASN A C 1
ATOM 710 O O . ASN A 1 89 ? -22.341 1.275 29.047 1.00 95.31 89 ASN A O 1
ATOM 714 N N . GLU A 1 90 ? -20.331 0.922 28.064 1.00 95.88 90 GLU A N 1
ATOM 715 C CA . GLU A 1 90 ? -19.721 2.180 28.519 1.00 95.88 90 GLU A CA 1
ATOM 716 C C . GLU A 1 90 ? -20.636 3.385 28.184 1.00 95.88 90 GLU A C 1
ATOM 718 O O . GLU A 1 90 ? -21.146 3.471 27.066 1.00 95.88 90 GLU A O 1
ATOM 723 N N . PRO A 1 91 ? -20.935 4.286 29.150 1.00 94.06 91 PRO A N 1
ATOM 724 C CA . PRO A 1 91 ? -21.942 5.338 28.982 1.00 94.06 91 PRO A CA 1
ATOM 725 C C . PRO A 1 91 ? -21.787 6.285 27.786 1.00 94.06 91 PRO A C 1
ATOM 727 O O . PRO A 1 91 ? -22.806 6.690 27.222 1.00 94.06 91 PRO A O 1
ATOM 730 N N . LYS A 1 92 ? -20.561 6.678 27.439 1.00 91.38 92 LYS A N 1
ATOM 731 C CA . LYS A 1 92 ? -20.231 7.484 26.260 1.00 91.38 92 LYS A CA 1
ATOM 732 C C . LYS A 1 92 ? -20.394 6.675 24.979 1.00 91.38 92 LYS A C 1
ATOM 734 O O . LYS A 1 92 ? -20.932 7.219 24.028 1.00 91.38 92 LYS A O 1
ATOM 739 N N . ASP A 1 93 ? -20.095 5.382 24.994 1.00 95.12 93 ASP A N 1
ATOM 740 C CA . ASP A 1 93 ? -20.145 4.528 23.799 1.00 95.12 93 ASP A CA 1
ATOM 741 C C . ASP A 1 93 ? -21.520 3.875 23.549 1.00 95.12 93 ASP A C 1
ATOM 743 O O . ASP A 1 93 ? -21.720 3.110 22.600 1.00 95.12 93 ASP A O 1
ATOM 747 N N . ARG A 1 94 ? -22.535 4.176 24.372 1.00 96.19 94 ARG A N 1
ATOM 748 C CA . ARG A 1 94 ? -23.905 3.641 24.209 1.00 96.19 94 ARG A CA 1
ATOM 749 C C . ARG A 1 94 ? -24.537 3.978 22.868 1.00 96.19 94 ARG A C 1
ATOM 751 O O . ARG A 1 94 ? -25.352 3.205 22.368 1.00 96.19 94 ARG A O 1
ATOM 758 N N . HIS A 1 95 ? -24.207 5.129 22.284 1.00 96.19 95 HIS A N 1
ATOM 759 C CA . HIS A 1 95 ? -24.759 5.494 20.980 1.00 96.19 95 HIS A CA 1
ATOM 760 C C . HIS A 1 95 ? -24.235 4.596 19.855 1.00 96.19 95 HIS A C 1
ATOM 762 O O . HIS A 1 95 ? -24.966 4.376 18.893 1.00 96.19 95 HIS A O 1
ATOM 768 N N . VAL A 1 96 ? -23.016 4.062 19.983 1.00 97.00 96 VAL A N 1
ATOM 769 C CA . VAL A 1 96 ? -22.402 3.150 19.008 1.00 97.00 96 VAL A CA 1
ATOM 770 C C . VAL A 1 96 ? -23.152 1.819 19.003 1.00 97.00 96 VAL A C 1
ATOM 772 O O . VAL A 1 96 ? -23.627 1.384 17.955 1.00 97.00 96 VAL A O 1
ATOM 775 N N . LEU A 1 97 ? -23.371 1.225 20.184 1.00 97.38 97 LEU A N 1
ATOM 776 C CA . LEU A 1 97 ? -24.145 -0.015 20.300 1.00 97.38 97 LEU A CA 1
ATOM 777 C C . LEU A 1 97 ? -25.600 0.187 19.858 1.00 97.38 97 LEU A C 1
ATOM 779 O O . LEU A 1 97 ? -26.131 -0.603 19.081 1.00 97.38 97 LEU A O 1
ATOM 783 N N . ALA A 1 98 ? -26.231 1.293 20.261 1.00 97.44 98 ALA A N 1
ATOM 784 C CA . ALA A 1 98 ? -27.580 1.629 19.815 1.00 97.44 98 ALA A CA 1
ATOM 785 C C . ALA A 1 98 ? -27.689 1.742 18.282 1.00 97.44 98 ALA A C 1
ATOM 787 O O . ALA A 1 98 ? -28.716 1.374 17.708 1.00 97.44 98 ALA A O 1
ATOM 788 N N . ALA A 1 99 ? -26.647 2.242 17.610 1.00 97.12 99 ALA A N 1
ATOM 789 C CA . ALA A 1 99 ? -26.592 2.316 16.153 1.00 97.12 99 ALA A CA 1
ATOM 790 C C . ALA A 1 99 ? -26.501 0.932 15.510 1.00 97.12 99 ALA A C 1
ATOM 792 O O . ALA A 1 99 ? -27.189 0.687 14.517 1.00 97.12 99 ALA A O 1
ATOM 793 N N . ALA A 1 100 ? -25.707 0.027 16.090 1.00 97.12 100 ALA A N 1
ATOM 794 C CA . ALA A 1 100 ? -25.585 -1.346 15.608 1.00 97.12 100 ALA A CA 1
ATOM 795 C C . ALA A 1 100 ? -26.941 -2.058 15.661 1.00 97.12 100 ALA A C 1
ATOM 797 O O . ALA A 1 100 ? -27.439 -2.518 14.633 1.00 97.12 100 ALA A O 1
ATOM 798 N N . VAL A 1 101 ? -27.615 -1.992 16.814 1.00 96.56 101 VAL A N 1
ATOM 799 C CA . VAL A 1 101 ? -28.953 -2.572 17.001 1.00 96.56 101 VAL A CA 1
ATOM 800 C C . VAL A 1 101 ? -29.975 -1.952 16.047 1.00 96.56 101 VAL A C 1
ATOM 802 O O . VAL A 1 101 ? -30.779 -2.660 15.444 1.00 96.56 101 VAL A O 1
ATOM 805 N N . ARG A 1 102 ? -29.962 -0.622 15.878 1.00 96.56 102 ARG A N 1
ATOM 806 C CA . ARG A 1 102 ? -30.937 0.068 15.017 1.00 96.56 102 ARG A CA 1
ATOM 807 C C . ARG A 1 102 ? -30.759 -0.255 13.536 1.00 96.56 102 ARG A C 1
ATOM 809 O O . ARG A 1 102 ? -31.758 -0.390 12.835 1.00 96.56 102 ARG A O 1
ATOM 816 N N . SER A 1 103 ? -29.514 -0.347 13.081 1.00 94.81 103 SER A N 1
ATOM 817 C CA . SER A 1 103 ? -29.175 -0.610 11.678 1.00 94.81 103 SER A CA 1
ATOM 818 C C . SER A 1 103 ? -29.181 -2.100 11.324 1.00 94.81 103 SER A C 1
ATOM 820 O O . SER A 1 103 ? -29.147 -2.448 10.142 1.00 94.81 103 SER A O 1
ATOM 822 N N . GLY A 1 104 ? -29.233 -2.985 12.326 1.00 94.94 104 GLY A N 1
ATOM 823 C CA . GLY A 1 104 ? -29.030 -4.420 12.140 1.00 94.94 104 GLY A CA 1
ATOM 824 C C . GLY A 1 104 ? -27.602 -4.742 11.696 1.00 94.94 104 GLY A C 1
ATOM 825 O O . GLY A 1 104 ? -27.406 -5.656 10.898 1.00 94.94 104 GLY A O 1
ATOM 826 N N . ALA A 1 105 ? -26.624 -3.941 12.128 1.00 95.75 105 ALA A N 1
ATOM 827 C CA . ALA A 1 105 ? -25.217 -4.256 11.937 1.00 95.75 105 ALA A CA 1
ATOM 828 C C . ALA A 1 105 ? -24.828 -5.389 12.884 1.00 95.75 105 ALA A C 1
ATOM 830 O O . ALA A 1 105 ? -25.048 -5.288 14.089 1.00 95.75 105 ALA A O 1
ATOM 831 N N . ALA A 1 106 ? -24.235 -6.441 12.327 1.00 91.69 106 ALA A N 1
ATOM 832 C CA . ALA A 1 106 ? -23.775 -7.585 13.105 1.00 91.69 106 ALA A CA 1
ATOM 833 C C . ALA A 1 106 ? -22.464 -7.291 13.848 1.00 91.69 106 ALA A C 1
ATOM 835 O O . ALA A 1 106 ? -22.079 -8.054 14.723 1.00 91.69 106 ALA A O 1
ATOM 836 N N . LEU A 1 107 ? -21.762 -6.208 13.495 1.00 96.62 107 LEU A N 1
ATOM 837 C CA . LEU A 1 107 ? -20.388 -5.990 13.932 1.00 96.62 107 LEU A CA 1
ATOM 838 C C . LEU A 1 107 ? -20.093 -4.511 14.214 1.00 96.62 107 LEU A C 1
ATOM 840 O O . LEU A 1 107 ? -20.501 -3.623 13.459 1.00 96.62 107 LEU A O 1
ATOM 844 N N . ILE A 1 108 ? -19.361 -4.260 15.299 1.00 98.31 108 ILE A N 1
ATOM 845 C CA . ILE A 1 108 ? -18.788 -2.965 15.679 1.00 98.31 108 ILE A CA 1
ATOM 846 C C . ILE A 1 108 ? -17.263 -3.064 15.575 1.00 98.31 108 ILE A C 1
ATOM 848 O O . ILE A 1 108 ? -16.654 -3.907 16.230 1.00 98.31 108 ILE A O 1
ATOM 852 N N . VAL A 1 109 ? -16.632 -2.174 14.807 1.00 98.25 109 VAL A N 1
ATOM 853 C CA . VAL A 1 109 ? -15.166 -2.070 14.729 1.00 98.25 109 VAL A CA 1
ATOM 854 C C . VAL A 1 109 ? -14.678 -0.967 15.661 1.00 98.25 109 VAL A C 1
ATOM 856 O O . VAL A 1 109 ? -14.978 0.210 15.453 1.00 98.25 109 VAL A O 1
ATOM 859 N N . THR A 1 110 ? -13.898 -1.339 16.679 1.00 97.44 110 THR A N 1
ATOM 860 C CA . THR A 1 110 ? -13.334 -0.409 17.672 1.00 97.44 110 THR A CA 1
ATOM 861 C C . THR A 1 110 ? -12.002 -0.911 18.227 1.00 97.44 110 THR A C 1
ATOM 863 O O . THR A 1 110 ? -11.807 -2.101 18.456 1.00 97.44 110 THR A O 1
ATOM 866 N N . ALA A 1 111 ? -11.072 0.005 18.504 1.00 95.62 111 ALA A N 1
ATOM 867 C CA . ALA A 1 111 ? -9.854 -0.313 19.252 1.00 95.62 111 ALA A CA 1
ATOM 868 C C . ALA A 1 111 ? -10.119 -0.489 20.764 1.00 95.62 111 ALA A C 1
ATOM 870 O O . ALA A 1 111 ? -9.291 -1.047 21.485 1.00 95.62 111 ALA A O 1
ATOM 871 N N . ASN A 1 112 ? -11.276 -0.037 21.257 1.00 95.31 112 ASN A N 1
ATOM 872 C CA . ASN A 1 112 ? -11.643 -0.047 22.669 1.00 95.31 112 ASN A CA 1
ATOM 873 C C . ASN A 1 112 ? -12.583 -1.215 23.019 1.00 95.31 112 ASN A C 1
ATOM 875 O O . ASN A 1 112 ? -13.593 -1.034 23.689 1.00 95.31 112 ASN A O 1
ATOM 879 N N . VAL A 1 113 ? -12.242 -2.439 22.607 1.00 95.62 113 VAL A N 1
ATOM 880 C CA . VAL A 1 113 ? -13.092 -3.645 22.755 1.00 95.62 113 VAL A CA 1
ATOM 881 C C . VAL A 1 113 ? -13.655 -3.835 24.177 1.00 95.62 113 VAL A C 1
ATOM 883 O O . VAL A 1 113 ? -14.795 -4.248 24.358 1.00 95.62 113 VAL A O 1
ATOM 886 N N . LYS A 1 114 ? -12.885 -3.470 25.209 1.00 94.94 114 LYS A N 1
ATOM 887 C CA . LYS A 1 114 ? -13.298 -3.532 26.625 1.00 94.94 114 LYS A CA 1
ATOM 888 C C . LYS A 1 114 ? -14.551 -2.705 26.963 1.00 94.94 114 LYS A C 1
ATOM 890 O O . LYS A 1 114 ? -15.219 -3.020 27.946 1.00 94.94 114 LYS A O 1
ATOM 895 N N . ASP A 1 115 ? -14.842 -1.664 26.184 1.00 95.31 115 ASP A N 1
ATOM 896 C CA . ASP A 1 115 ? -15.984 -0.768 26.390 1.00 95.31 115 ASP A CA 1
ATOM 897 C C . ASP A 1 115 ? -17.291 -1.404 25.869 1.00 95.31 115 ASP A C 1
ATOM 899 O O . ASP A 1 115 ? -18.388 -0.917 26.157 1.00 95.31 115 ASP A O 1
ATOM 903 N N . PHE A 1 116 ? -17.179 -2.568 25.209 1.00 96.44 116 PHE A N 1
ATOM 904 C CA . PHE A 1 116 ? -18.254 -3.382 24.644 1.00 96.44 116 PHE A CA 1
ATOM 905 C C . PHE A 1 116 ? -18.174 -4.847 25.135 1.00 96.44 116 PHE A C 1
ATOM 907 O O . PHE A 1 116 ? -17.805 -5.744 24.378 1.00 96.44 116 PHE A O 1
ATOM 914 N N . PRO A 1 117 ? -18.509 -5.146 26.405 1.00 95.69 117 PRO A N 1
ATOM 915 C CA . PRO A 1 117 ? -18.409 -6.509 26.931 1.00 95.69 117 PRO A CA 1
ATOM 916 C C . PRO A 1 117 ? -19.384 -7.473 26.238 1.00 95.69 117 PRO A C 1
ATOM 918 O O . PRO A 1 117 ? -20.576 -7.178 26.200 1.00 95.69 117 PRO A O 1
ATOM 921 N N . CYS A 1 118 ? -18.922 -8.652 25.799 1.00 92.69 118 CYS A N 1
ATOM 922 C CA . CYS A 1 118 ? -19.738 -9.642 25.067 1.00 92.69 118 CYS A CA 1
ATOM 923 C C . CYS A 1 118 ? -21.107 -9.904 25.714 1.00 92.69 118 CYS A C 1
ATOM 925 O O . CYS A 1 118 ? -22.126 -9.787 25.056 1.00 92.69 118 CYS A O 1
ATOM 927 N N . ALA A 1 119 ? -21.165 -10.091 27.037 1.00 93.94 119 ALA A N 1
ATOM 928 C CA . ALA A 1 119 ? -22.424 -10.339 27.749 1.00 93.94 119 ALA A CA 1
ATOM 929 C C . ALA A 1 119 ? -23.489 -9.227 27.597 1.00 93.94 119 ALA A C 1
ATOM 931 O O . ALA A 1 119 ? -24.673 -9.473 27.821 1.00 93.94 119 ALA A O 1
ATOM 932 N N . VAL A 1 120 ? -23.080 -7.996 27.266 1.00 95.06 120 VAL A N 1
ATOM 933 C CA . VAL A 1 120 ? -23.983 -6.872 26.963 1.00 95.06 120 VAL A CA 1
ATOM 934 C C . VAL A 1 120 ? -24.437 -6.894 25.502 1.00 95.06 120 VAL A C 1
ATOM 936 O O . VAL A 1 120 ? -25.535 -6.428 25.206 1.00 95.06 120 VAL A O 1
ATOM 939 N N . LEU A 1 121 ? -23.597 -7.406 24.606 1.00 95.38 121 LEU A N 1
ATOM 940 C CA . LEU A 1 121 ? -23.808 -7.409 23.164 1.00 95.38 121 LEU A CA 1
ATOM 941 C C . LEU A 1 121 ? -24.575 -8.656 22.689 1.00 95.38 121 LEU A C 1
ATOM 943 O O . LEU A 1 121 ? -25.434 -8.523 21.820 1.00 95.38 121 LEU A O 1
ATOM 947 N N . ASP A 1 122 ? -24.341 -9.819 23.311 1.00 94.06 122 ASP A N 1
ATOM 948 C CA . ASP A 1 122 ? -24.961 -11.111 22.973 1.00 94.06 122 ASP A CA 1
ATOM 949 C C . ASP A 1 122 ? -26.495 -11.041 22.814 1.00 94.06 122 ASP A C 1
ATOM 951 O O . ASP A 1 122 ? -27.014 -11.620 21.863 1.00 94.06 122 ASP A O 1
ATOM 955 N N . PRO A 1 123 ? -27.267 -10.323 23.666 1.00 95.56 123 PRO A N 1
ATOM 956 C CA . PRO A 1 123 ? -28.724 -10.238 23.512 1.00 95.56 123 PRO A CA 1
ATOM 957 C C . PRO A 1 123 ? -29.198 -9.551 22.225 1.00 95.56 123 PRO A C 1
ATOM 959 O O . PRO A 1 123 ? -30.395 -9.573 21.936 1.00 95.56 123 PRO A O 1
ATOM 962 N N . PHE A 1 124 ? -28.294 -8.886 21.508 1.00 95.56 124 PHE A N 1
ATOM 963 C CA . PHE A 1 124 ? -28.580 -8.138 20.292 1.00 95.56 124 PHE A CA 1
ATOM 964 C C . PHE A 1 124 ? -27.959 -8.760 19.035 1.00 95.56 124 PHE A C 1
ATOM 966 O O . PHE A 1 124 ? -28.097 -8.161 17.971 1.00 95.56 124 PHE A O 1
ATOM 973 N N . ASP A 1 125 ? -27.289 -9.914 19.150 1.00 94.62 125 ASP A N 1
ATOM 974 C CA . ASP A 1 125 ? -26.550 -10.559 18.054 1.00 94.62 125 ASP A CA 1
ATOM 975 C C . ASP A 1 125 ? -25.530 -9.608 17.387 1.00 94.62 125 ASP A C 1
ATOM 977 O O . ASP A 1 125 ? -25.390 -9.563 16.163 1.00 94.62 125 ASP A O 1
ATOM 981 N N . VAL A 1 126 ? -24.846 -8.800 18.206 1.00 96.62 126 VAL A N 1
ATOM 982 C CA . VAL A 1 126 ? -23.791 -7.875 17.771 1.00 96.62 126 VAL A CA 1
ATOM 983 C C . VAL A 1 126 ? -22.450 -8.373 18.288 1.00 96.62 126 VAL A C 1
ATOM 985 O O . VAL A 1 126 ? -22.319 -8.715 19.458 1.00 96.62 126 VAL A O 1
ATOM 988 N N . GLU A 1 127 ? -21.429 -8.348 17.448 1.00 96.50 127 GLU A N 1
ATOM 989 C CA . GLU A 1 127 ? -20.051 -8.630 17.833 1.00 96.50 127 GLU A CA 1
ATOM 990 C C . GLU A 1 127 ? -19.212 -7.352 17.829 1.00 96.50 127 GLU A C 1
ATOM 992 O O . GLU A 1 127 ? -19.536 -6.357 17.176 1.00 96.50 127 GLU A O 1
ATOM 997 N N . VAL A 1 128 ? -18.115 -7.368 18.582 1.00 97.62 128 VAL A N 1
ATOM 998 C CA . VAL A 1 128 ? -17.137 -6.282 18.602 1.00 97.62 128 VAL A CA 1
ATOM 999 C C . VAL A 1 128 ? -15.774 -6.823 18.196 1.00 97.62 128 VAL A C 1
ATOM 1001 O O . VAL A 1 128 ? -15.315 -7.821 18.746 1.00 97.62 128 VAL A O 1
ATOM 1004 N N . VAL A 1 129 ? -15.126 -6.157 17.242 1.00 97.69 129 VAL A N 1
ATOM 1005 C CA . VAL A 1 129 ? -13.855 -6.605 16.663 1.00 97.69 129 VAL A CA 1
ATOM 1006 C C . VAL A 1 129 ? -12.851 -5.456 16.623 1.00 97.69 129 VAL A C 1
ATOM 1008 O O . VAL A 1 129 ? -13.190 -4.297 16.358 1.00 97.69 129 VAL A O 1
ATOM 1011 N N . HIS A 1 130 ? -11.589 -5.774 16.913 1.00 98.00 130 HIS A N 1
ATOM 1012 C CA . HIS A 1 130 ? -10.490 -4.818 16.811 1.00 98.00 130 HIS A CA 1
ATOM 1013 C C . HIS A 1 130 ? -10.187 -4.515 15.331 1.00 98.00 130 HIS A C 1
ATOM 1015 O O . HIS A 1 130 ? -10.188 -5.446 14.531 1.00 98.00 130 HIS A O 1
ATOM 1021 N N . PRO A 1 131 ? -9.855 -3.270 14.924 1.00 97.94 131 PRO A N 1
ATOM 1022 C CA . PRO A 1 131 ? -9.588 -2.947 13.515 1.00 97.94 131 PRO A CA 1
ATOM 1023 C C . PRO A 1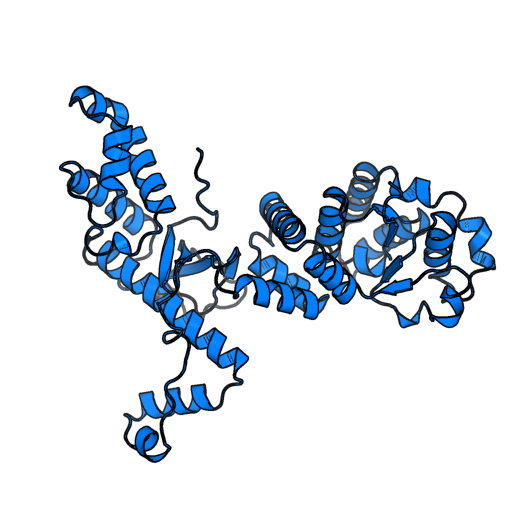 131 ? -8.515 -3.834 12.867 1.00 97.94 131 PRO A C 1
ATOM 1025 O O . PRO A 1 131 ? -8.632 -4.167 11.697 1.00 97.94 131 PRO A O 1
ATOM 1028 N N . ASP A 1 132 ? -7.493 -4.236 13.625 1.00 97.88 132 ASP A N 1
ATOM 1029 C CA . ASP A 1 132 ? -6.443 -5.149 13.148 1.00 97.88 132 ASP A CA 1
ATOM 1030 C C . ASP A 1 132 ? -6.995 -6.518 12.734 1.00 97.88 132 ASP A C 1
ATOM 1032 O O . ASP A 1 132 ? -6.653 -7.041 11.681 1.00 97.88 132 ASP A O 1
ATOM 1036 N N . GLU A 1 133 ? -7.886 -7.074 13.553 1.00 97.44 133 GLU A N 1
ATOM 1037 C CA . GLU A 1 133 ? -8.541 -8.353 13.288 1.00 97.44 133 GLU A CA 1
ATOM 1038 C C . GLU A 1 133 ? -9.545 -8.219 12.145 1.00 97.44 133 GLU A C 1
ATOM 1040 O O . GLU A 1 133 ? -9.463 -8.974 11.188 1.00 97.44 133 GLU A O 1
ATOM 1045 N N . PHE A 1 134 ? -10.369 -7.167 12.156 1.00 97.94 134 PHE A N 1
ATOM 1046 C CA . PHE A 1 134 ? -11.318 -6.897 11.077 1.00 97.94 134 PHE A CA 1
ATOM 1047 C C . PHE A 1 134 ? -10.631 -6.803 9.706 1.00 97.94 134 PHE A C 1
ATOM 1049 O O . PHE A 1 134 ? -11.109 -7.383 8.737 1.00 97.94 134 PHE A O 1
ATOM 1056 N N . LEU A 1 135 ? -9.498 -6.094 9.610 1.00 97.88 135 LEU A N 1
ATOM 1057 C CA . LEU A 1 135 ? -8.740 -5.995 8.361 1.00 97.88 135 LEU A CA 1
ATOM 1058 C C . LEU A 1 135 ? -8.103 -7.331 7.951 1.00 97.88 135 LEU A C 1
ATOM 1060 O O . LEU A 1 135 ? -8.017 -7.603 6.756 1.00 97.88 135 LEU A O 1
ATOM 1064 N N . CYS A 1 136 ? -7.675 -8.163 8.909 1.00 95.19 136 CYS A N 1
ATOM 1065 C CA . CYS A 1 136 ? -7.227 -9.527 8.614 1.00 95.19 136 CYS A CA 1
ATOM 1066 C C . CYS A 1 136 ? -8.370 -10.364 8.033 1.00 95.19 136 CYS A C 1
ATOM 1068 O O . CYS A 1 136 ? -8.161 -11.026 7.024 1.00 95.19 136 CYS A O 1
ATOM 1070 N N . ASP A 1 137 ? -9.569 -10.280 8.612 1.00 95.38 137 ASP A N 1
ATOM 1071 C CA . ASP A 1 137 ? -10.743 -11.006 8.122 1.00 95.38 137 ASP A CA 1
ATOM 1072 C C . ASP A 1 137 ? -11.120 -10.556 6.704 1.00 95.38 137 ASP A C 1
ATOM 1074 O O . ASP A 1 137 ? -11.442 -11.386 5.858 1.00 95.38 137 ASP A O 1
ATOM 1078 N N . GLN A 1 138 ? -11.042 -9.248 6.411 1.00 94.56 138 GLN A N 1
ATOM 1079 C CA . GLN A 1 138 ? -11.258 -8.745 5.048 1.00 94.56 138 GLN A CA 1
ATOM 1080 C C . GLN A 1 138 ? -10.196 -9.271 4.074 1.00 94.56 138 GLN A C 1
ATOM 1082 O O . GLN A 1 138 ? -10.534 -9.667 2.963 1.00 94.56 138 GLN A O 1
ATOM 1087 N N . LEU A 1 139 ? -8.927 -9.294 4.492 1.00 92.12 139 LEU A N 1
ATOM 1088 C CA . LEU A 1 139 ? -7.818 -9.797 3.681 1.00 92.12 139 LEU A CA 1
ATOM 1089 C C . LEU A 1 139 ? -7.926 -11.299 3.419 1.00 92.12 139 LEU A C 1
ATOM 1091 O O . LEU A 1 139 ? -7.589 -11.740 2.332 1.00 92.12 139 LEU A O 1
ATOM 1095 N N . GLU A 1 140 ? -8.376 -12.084 4.397 1.00 89.94 140 GLU A N 1
ATOM 1096 C CA . GLU A 1 140 ? -8.603 -13.521 4.231 1.00 89.94 140 GLU A CA 1
ATOM 1097 C C . GLU A 1 140 ? -9.812 -13.799 3.329 1.00 89.94 140 GLU A C 1
ATOM 1099 O O . GLU A 1 140 ? -9.785 -14.737 2.531 1.00 89.94 140 GLU A O 1
ATOM 1104 N N . LEU A 1 141 ? -10.860 -12.977 3.437 1.00 90.25 141 LEU A N 1
ATOM 1105 C CA . LEU A 1 141 ? -12.079 -13.120 2.649 1.00 90.25 141 LEU A CA 1
ATOM 1106 C C . LEU A 1 141 ? -11.858 -12.802 1.165 1.00 90.25 141 LEU A C 1
ATOM 1108 O O . LEU A 1 141 ? -12.326 -13.556 0.312 1.00 90.25 141 LEU A O 1
ATOM 1112 N N . ASP A 1 142 ? -11.184 -11.690 0.871 1.00 84.62 142 ASP A N 1
ATOM 1113 C CA . ASP A 1 142 ? -10.914 -11.236 -0.493 1.00 84.62 142 ASP A CA 1
ATOM 1114 C C . ASP A 1 142 ? -9.557 -10.506 -0.575 1.00 84.62 142 ASP A C 1
ATOM 1116 O O . ASP A 1 142 ? -9.492 -9.271 -0.506 1.00 84.62 142 ASP A O 1
ATOM 1120 N N . PRO A 1 143 ? -8.444 -11.257 -0.701 1.00 82.38 143 PRO A N 1
ATOM 1121 C CA . PRO A 1 143 ? -7.117 -10.662 -0.784 1.00 82.38 143 PRO A CA 1
ATOM 1122 C C . PRO A 1 143 ? -6.979 -9.687 -1.958 1.00 82.38 143 PRO A C 1
ATOM 1124 O O . PRO A 1 143 ? -6.369 -8.629 -1.806 1.00 82.38 143 PRO A O 1
ATOM 1127 N N . GLU A 1 144 ? -7.550 -10.031 -3.116 1.00 78.56 144 GLU A N 1
ATOM 1128 C CA . GLU A 1 144 ? -7.432 -9.259 -4.356 1.00 78.56 144 GLU A CA 1
ATOM 1129 C C . GLU A 1 144 ? -8.090 -7.885 -4.202 1.00 78.56 144 GLU A C 1
ATOM 1131 O O . GLU A 1 144 ? -7.422 -6.864 -4.383 1.00 78.56 144 GLU A O 1
ATOM 1136 N N . ALA A 1 145 ? -9.343 -7.837 -3.740 1.00 78.38 145 ALA A N 1
ATOM 1137 C CA . ALA A 1 145 ? -10.052 -6.576 -3.533 1.00 78.38 145 ALA A CA 1
ATOM 1138 C C . ALA A 1 145 ? -9.382 -5.691 -2.465 1.00 78.38 145 ALA A C 1
ATOM 1140 O O . ALA A 1 145 ? -9.339 -4.461 -2.590 1.00 78.38 145 ALA A O 1
ATOM 1141 N N . VAL A 1 146 ? -8.812 -6.296 -1.414 1.00 83.94 146 VAL A N 1
ATOM 1142 C CA . VAL A 1 146 ? -8.050 -5.552 -0.400 1.00 83.94 146 VAL A CA 1
ATOM 1143 C C . VAL A 1 146 ? -6.777 -4.952 -1.000 1.00 83.94 146 VAL A C 1
ATOM 1145 O O . VAL A 1 146 ? -6.488 -3.779 -0.746 1.00 83.94 146 VAL A O 1
ATOM 1148 N N . PHE A 1 147 ? -6.034 -5.699 -1.821 1.00 80.00 147 PHE A N 1
ATOM 1149 C CA . PHE A 1 147 ? -4.851 -5.174 -2.507 1.00 80.00 147 PHE A CA 1
ATOM 1150 C C . PHE A 1 147 ? -5.198 -4.051 -3.487 1.00 80.00 147 PHE A C 1
ATOM 1152 O O . PHE A 1 147 ? -4.528 -3.015 -3.473 1.00 80.00 147 PHE A O 1
ATOM 1159 N N . GLU A 1 148 ? -6.276 -4.183 -4.261 1.00 74.00 148 GLU A N 1
ATOM 1160 C CA . GLU A 1 148 ? -6.772 -3.100 -5.117 1.00 74.00 148 GLU A CA 1
ATOM 1161 C C . GLU A 1 148 ? -7.074 -1.833 -4.303 1.00 74.00 148 GLU A C 1
ATOM 1163 O O . GLU A 1 148 ? -6.632 -0.736 -4.660 1.00 74.00 148 GLU A O 1
ATOM 1168 N N . CYS A 1 149 ? -7.742 -1.968 -3.153 1.00 80.06 149 CYS A N 1
ATOM 1169 C CA . CYS A 1 149 ? -8.025 -0.845 -2.258 1.00 80.06 149 CYS A CA 1
ATOM 1170 C C . CYS A 1 149 ? -6.751 -0.179 -1.719 1.00 80.06 149 CYS A C 1
ATOM 1172 O O . CYS A 1 149 ? -6.673 1.053 -1.660 1.00 80.06 149 CYS A O 1
ATOM 1174 N N . ILE A 1 150 ? -5.743 -0.971 -1.339 1.00 81.94 150 ILE A N 1
ATOM 1175 C CA . ILE A 1 150 ? -4.431 -0.468 -0.906 1.00 81.94 150 ILE A CA 1
ATOM 1176 C C . ILE A 1 150 ? -3.785 0.337 -2.047 1.00 81.94 150 ILE A C 1
ATOM 1178 O O . ILE A 1 150 ? -3.332 1.461 -1.817 1.00 81.94 150 ILE A O 1
ATOM 1182 N N . HIS A 1 151 ? -3.794 -0.174 -3.281 1.00 74.31 151 HIS A N 1
ATOM 1183 C CA . HIS A 1 151 ? -3.238 0.532 -4.438 1.00 74.31 151 HIS A CA 1
ATOM 1184 C C . HIS A 1 151 ? -3.987 1.834 -4.753 1.00 74.31 151 HIS A C 1
ATOM 1186 O O . HIS A 1 151 ? -3.352 2.876 -4.935 1.00 74.31 151 HIS A O 1
ATOM 1192 N N . VAL A 1 152 ? -5.323 1.823 -4.739 1.00 73.81 152 VAL A N 1
ATOM 1193 C CA . VAL A 1 152 ? -6.156 3.022 -4.945 1.00 73.81 152 VAL A CA 1
ATOM 1194 C C . VAL A 1 152 ? -5.871 4.088 -3.884 1.00 73.81 152 VAL A C 1
ATOM 1196 O O . VAL A 1 152 ? -5.723 5.274 -4.207 1.00 73.81 152 VAL A O 1
ATOM 1199 N N . LEU A 1 153 ? -5.766 3.681 -2.616 1.00 78.31 153 LEU A N 1
ATOM 1200 C CA . LEU A 1 153 ? -5.467 4.569 -1.493 1.00 78.31 153 LEU A CA 1
ATOM 1201 C C . LEU A 1 153 ? -4.110 5.262 -1.660 1.00 78.31 153 LEU A C 1
ATOM 1203 O O . LEU A 1 153 ? -3.976 6.457 -1.399 1.00 78.31 153 LEU A O 1
ATOM 1207 N N . VAL A 1 154 ? -3.110 4.519 -2.110 1.00 72.44 154 VAL A N 1
ATOM 1208 C CA . VAL A 1 154 ? -1.759 5.028 -2.329 1.00 72.44 154 VAL A CA 1
ATOM 1209 C C . VAL A 1 154 ? -1.698 5.952 -3.557 1.00 72.44 154 VAL A C 1
ATOM 1211 O O . VAL A 1 154 ? -1.126 7.048 -3.500 1.00 72.44 154 VAL A O 1
ATOM 1214 N N . ALA A 1 155 ? -2.351 5.568 -4.657 1.00 66.62 155 ALA A N 1
ATOM 1215 C CA . ALA A 1 155 ? -2.346 6.325 -5.907 1.00 66.62 155 ALA A CA 1
ATOM 1216 C C . ALA A 1 155 ? -2.991 7.715 -5.757 1.00 66.62 155 ALA A C 1
ATOM 1218 O O . ALA A 1 155 ? -2.446 8.717 -6.238 1.00 66.62 155 ALA A O 1
ATOM 1219 N N . ARG A 1 156 ? -4.108 7.818 -5.018 1.00 72.50 156 ARG A N 1
ATOM 1220 C CA . ARG A 1 156 ? -4.863 9.079 -4.862 1.00 72.50 156 ARG A CA 1
ATOM 1221 C C . ARG A 1 156 ? -4.135 10.166 -4.062 1.00 72.50 156 ARG A C 1
ATOM 1223 O O . ARG A 1 156 ? -4.610 11.298 -3.999 1.00 72.50 156 ARG A O 1
ATOM 1230 N N . ASN A 1 157 ? -3.009 9.844 -3.426 1.00 59.19 157 ASN A N 1
ATOM 1231 C CA . ASN A 1 157 ? -2.650 10.543 -2.203 1.00 59.19 157 ASN A CA 1
ATOM 1232 C C . ASN A 1 157 ? -1.946 11.905 -2.288 1.00 59.19 157 ASN A C 1
ATOM 1234 O O . ASN A 1 157 ? -2.040 12.607 -1.317 1.00 59.19 157 ASN A O 1
ATOM 1238 N N . THR A 1 158 ? -1.322 12.418 -3.344 1.00 49.34 158 THR A N 1
ATOM 1239 C CA . THR A 1 158 ? -0.529 13.694 -3.372 1.00 49.34 158 THR A CA 1
ATOM 1240 C C . THR A 1 158 ? 0.600 13.893 -2.322 1.00 49.34 158 THR A C 1
ATOM 1242 O O . THR A 1 158 ? 1.707 14.244 -2.718 1.00 49.34 158 THR A O 1
ATOM 1245 N N . LEU A 1 159 ? 0.378 13.661 -1.023 1.00 47.31 159 LEU A N 1
ATOM 1246 C CA . LEU A 1 159 ? 1.354 13.585 0.076 1.00 47.31 159 LEU A CA 1
ATOM 1247 C C . LEU A 1 159 ? 1.436 12.138 0.617 1.00 47.31 159 LEU A C 1
ATOM 1249 O O . LEU A 1 159 ? 0.560 11.339 0.292 1.00 47.31 159 LEU A O 1
ATOM 1253 N N . PRO A 1 160 ? 2.455 11.769 1.422 1.00 45.28 160 PRO A N 1
ATOM 1254 C CA . PRO A 1 160 ? 2.565 10.422 1.988 1.00 45.28 160 PRO A CA 1
ATOM 1255 C C . PRO A 1 160 ? 1.303 9.948 2.737 1.00 45.28 160 PRO A C 1
ATOM 1257 O O . PRO A 1 160 ? 0.657 10.766 3.402 1.00 45.28 160 PRO A O 1
ATOM 1260 N N . PRO A 1 161 ? 0.982 8.639 2.702 1.00 59.34 161 PRO A N 1
ATOM 1261 C CA . PRO A 1 161 ? 1.737 7.573 2.031 1.00 59.34 161 PRO A CA 1
ATOM 1262 C C . PRO A 1 161 ? 1.518 7.551 0.508 1.00 59.34 161 PRO A C 1
ATOM 1264 O O . PRO A 1 161 ? 0.380 7.641 0.042 1.00 59.34 161 PRO A O 1
ATOM 1267 N N . ARG A 1 162 ? 2.612 7.429 -0.255 1.00 58.34 162 ARG A N 1
ATOM 1268 C CA . ARG A 1 162 ? 2.648 7.346 -1.731 1.00 58.34 162 ARG A CA 1
ATOM 1269 C C . ARG A 1 162 ? 3.107 5.981 -2.245 1.00 58.34 162 ARG A C 1
ATOM 1271 O O . ARG A 1 162 ? 3.069 5.756 -3.449 1.00 58.34 162 ARG A O 1
ATOM 1278 N N . THR A 1 163 ? 3.426 5.054 -1.341 1.00 56.88 163 THR A N 1
ATOM 1279 C CA . THR A 1 163 ? 3.690 3.639 -1.641 1.00 56.88 163 THR A CA 1
ATOM 1280 C C . THR A 1 163 ? 2.943 2.718 -0.669 1.00 56.88 163 THR A C 1
ATOM 1282 O O . THR A 1 163 ? 2.523 3.146 0.413 1.00 56.88 163 THR A O 1
ATOM 1285 N N . VAL A 1 164 ? 2.794 1.439 -1.033 1.00 67.62 164 VAL A N 1
ATOM 1286 C CA . VAL A 1 164 ? 2.212 0.407 -0.154 1.00 67.62 164 VAL A CA 1
ATOM 1287 C C . VAL A 1 164 ? 3.039 0.255 1.126 1.00 67.62 164 VAL A C 1
ATOM 1289 O O . VAL A 1 164 ? 2.486 0.185 2.215 1.00 67.62 164 VAL A O 1
ATOM 1292 N N . GLY A 1 165 ? 4.364 0.285 1.031 1.00 63.06 165 GLY A N 1
ATOM 1293 C CA . GLY A 1 165 ? 5.278 0.191 2.166 1.00 63.06 165 GLY A CA 1
ATOM 1294 C C . GLY A 1 165 ? 5.100 1.333 3.162 1.00 63.06 165 GLY A C 1
ATOM 1295 O O . GLY A 1 165 ? 4.949 1.074 4.353 1.00 63.06 165 GLY A O 1
ATOM 1296 N N . GLU A 1 166 ? 5.027 2.582 2.688 1.00 64.38 166 GLU A N 1
ATOM 1297 C CA . GLU A 1 166 ? 4.753 3.737 3.557 1.00 64.38 166 GLU A CA 1
ATOM 1298 C C . GLU A 1 166 ? 3.389 3.620 4.246 1.00 64.38 166 GLU A C 1
ATOM 1300 O O . GLU A 1 166 ? 3.248 3.933 5.429 1.00 64.38 166 GLU A O 1
ATOM 1305 N N . LEU A 1 167 ? 2.375 3.140 3.522 1.00 76.75 167 LEU A N 1
ATOM 1306 C CA . LEU A 1 167 ? 1.061 2.869 4.095 1.00 76.75 167 LEU A CA 1
ATOM 1307 C C . LEU A 1 167 ? 1.152 1.817 5.215 1.00 76.75 167 LEU A C 1
ATOM 1309 O O . LEU A 1 167 ? 0.632 2.044 6.310 1.00 76.75 167 LEU A O 1
ATOM 1313 N N . LEU A 1 168 ? 1.847 0.702 4.974 1.00 80.38 168 LEU A N 1
ATOM 1314 C CA . LEU A 1 168 ? 2.037 -0.369 5.955 1.00 80.38 168 LEU A CA 1
ATOM 1315 C C . LEU A 1 168 ? 2.830 0.096 7.184 1.00 80.38 168 LEU A C 1
ATOM 1317 O O . LEU A 1 168 ? 2.491 -0.280 8.303 1.00 80.38 168 LEU A O 1
ATOM 1321 N N . GLU A 1 169 ? 3.847 0.941 7.017 1.00 75.44 169 GLU A N 1
ATOM 1322 C CA . GLU A 1 169 ? 4.591 1.536 8.136 1.00 75.44 169 GLU A CA 1
ATOM 1323 C C . GLU A 1 169 ? 3.698 2.408 9.024 1.00 75.44 169 GLU A C 1
ATOM 1325 O O . GLU A 1 169 ? 3.729 2.286 10.252 1.00 75.44 169 GLU A O 1
ATOM 1330 N N . LEU A 1 170 ? 2.860 3.255 8.417 1.00 79.81 170 LEU A N 1
ATOM 1331 C CA . LEU A 1 170 ? 1.916 4.100 9.152 1.00 79.81 170 LEU A CA 1
ATOM 1332 C C . LEU A 1 170 ? 0.842 3.276 9.878 1.00 79.81 170 LEU A C 1
ATOM 1334 O O . LEU A 1 170 ? 0.399 3.661 10.966 1.00 79.81 170 LEU A O 1
ATOM 1338 N N . LEU A 1 171 ? 0.438 2.141 9.303 1.00 89.25 171 LEU A N 1
ATOM 1339 C CA . LEU A 1 171 ? -0.543 1.228 9.889 1.00 89.25 171 LEU A CA 1
ATOM 1340 C C . LEU A 1 171 ? 0.046 0.299 10.957 1.00 89.25 171 LEU A C 1
ATOM 1342 O O . LEU A 1 171 ? -0.682 -0.078 11.870 1.00 89.25 171 LEU A O 1
ATOM 1346 N N . ALA A 1 172 ? 1.344 -0.016 10.921 1.00 81.88 172 ALA A N 1
ATOM 1347 C CA . ALA A 1 172 ? 1.969 -1.040 11.771 1.00 81.88 172 ALA A CA 1
ATOM 1348 C C . ALA A 1 172 ? 1.728 -0.850 13.278 1.00 81.88 172 ALA A C 1
ATOM 1350 O O . ALA A 1 172 ? 1.647 -1.819 14.027 1.00 81.88 172 ALA A O 1
ATOM 1351 N N . ARG A 1 173 ? 1.581 0.398 13.746 1.00 86.69 173 ARG A N 1
ATOM 1352 C CA . ARG A 1 173 ? 1.293 0.685 15.162 1.00 86.69 173 ARG A CA 1
ATOM 1353 C C . ARG A 1 173 ? -0.170 0.433 15.551 1.00 86.69 173 ARG A C 1
ATOM 1355 O O . ARG A 1 173 ? -0.457 0.260 16.732 1.00 86.69 173 ARG A O 1
ATOM 1362 N N . LEU A 1 174 ? -1.090 0.507 14.594 1.00 90.38 174 LEU A N 1
ATOM 1363 C CA . LEU A 1 174 ? -2.534 0.374 14.807 1.00 90.38 174 LEU A CA 1
ATOM 1364 C C . LEU A 1 174 ? -3.017 -1.044 14.498 1.00 90.38 174 LEU A C 1
ATOM 1366 O O . LEU A 1 174 ? -3.881 -1.556 15.204 1.00 90.38 174 LEU A O 1
ATOM 1370 N N . THR A 1 175 ? -2.463 -1.648 13.448 1.00 95.94 175 THR A N 1
ATOM 1371 C CA . THR A 1 175 ? -2.902 -2.929 12.892 1.00 95.94 175 THR A CA 1
ATOM 1372 C C . THR A 1 175 ? -1.701 -3.811 12.509 1.00 95.94 175 THR A C 1
ATOM 1374 O O . THR A 1 175 ? -1.444 -4.031 11.321 1.00 95.94 175 THR A O 1
ATOM 1377 N N . PRO A 1 176 ? -0.888 -4.247 13.493 1.00 86.38 176 PRO A N 1
ATOM 1378 C CA . PRO A 1 176 ? 0.326 -5.018 13.235 1.00 86.38 176 PRO A CA 1
ATOM 1379 C C . PRO A 1 176 ? 0.058 -6.378 12.581 1.00 86.38 176 PRO A C 1
ATOM 1381 O O . PRO A 1 176 ? 0.801 -6.751 11.677 1.00 86.38 176 PRO A O 1
ATOM 1384 N N . ARG A 1 177 ? -0.996 -7.105 12.981 1.00 91.25 177 ARG A N 1
ATOM 1385 C CA . ARG A 1 177 ? -1.293 -8.433 12.417 1.00 91.25 177 ARG A CA 1
ATOM 1386 C C . ARG A 1 177 ? -1.673 -8.335 10.946 1.00 91.25 177 ARG A C 1
ATOM 1388 O O . ARG A 1 177 ? -1.164 -9.111 10.146 1.00 91.25 177 ARG A O 1
ATOM 1395 N N . PHE A 1 178 ? -2.511 -7.364 10.590 1.00 94.50 178 PHE A N 1
ATOM 1396 C CA . PHE A 1 178 ? -2.886 -7.099 9.206 1.00 94.50 178 PHE A CA 1
ATOM 1397 C C . PHE A 1 178 ? -1.662 -6.734 8.369 1.00 94.50 178 PHE A C 1
ATOM 1399 O O . PHE A 1 178 ? -1.471 -7.274 7.285 1.00 94.50 178 PHE A O 1
ATOM 1406 N N . VAL A 1 179 ? -0.794 -5.862 8.888 1.00 83.31 179 VAL A N 1
ATOM 1407 C CA . VAL A 1 179 ? 0.438 -5.477 8.192 1.00 83.31 179 VAL A CA 1
ATOM 1408 C C . VAL A 1 179 ? 1.348 -6.684 7.959 1.00 83.31 179 VAL A C 1
ATOM 1410 O O . VAL A 1 179 ? 1.888 -6.832 6.863 1.00 83.31 179 VAL A O 1
ATOM 1413 N N . ASP A 1 180 ? 1.508 -7.556 8.951 1.00 78.94 180 ASP A N 1
ATOM 1414 C CA . ASP A 1 180 ? 2.315 -8.767 8.808 1.00 78.94 180 ASP A CA 1
ATOM 1415 C C . ASP A 1 180 ? 1.678 -9.774 7.840 1.00 78.94 180 ASP A C 1
ATOM 1417 O O . ASP A 1 180 ? 2.394 -10.381 7.045 1.00 78.94 180 ASP A O 1
ATOM 1421 N N . ALA A 1 181 ? 0.347 -9.903 7.833 1.00 80.62 181 ALA A N 1
ATOM 1422 C CA . ALA A 1 181 ? -0.381 -10.746 6.886 1.00 80.62 181 ALA A CA 1
ATOM 1423 C C . ALA A 1 181 ? -0.238 -10.242 5.441 1.00 80.62 181 ALA A C 1
ATOM 1425 O O . ALA A 1 181 ? 0.102 -11.015 4.548 1.00 80.62 181 ALA A O 1
ATOM 1426 N N . VAL A 1 182 ? -0.400 -8.933 5.219 1.00 79.50 182 VAL A N 1
ATOM 1427 C CA . VAL A 1 182 ? -0.161 -8.306 3.915 1.00 79.50 182 VAL A CA 1
ATOM 1428 C C . VAL A 1 182 ? 1.285 -8.537 3.477 1.00 79.50 182 VAL A C 1
ATOM 1430 O O . VAL A 1 182 ? 1.518 -8.994 2.365 1.00 79.50 182 VAL A O 1
ATOM 1433 N N . ARG A 1 183 ? 2.273 -8.306 4.352 1.00 77.12 183 ARG A N 1
ATOM 1434 C CA . ARG A 1 183 ? 3.689 -8.579 4.041 1.00 77.12 183 ARG A CA 1
ATOM 1435 C C . ARG A 1 183 ? 3.948 -10.044 3.697 1.00 77.12 183 ARG A C 1
ATOM 1437 O O . ARG A 1 183 ? 4.753 -10.308 2.812 1.00 77.12 183 ARG A O 1
ATOM 1444 N N . ALA A 1 184 ? 3.293 -10.979 4.381 1.00 73.62 184 ALA A N 1
ATOM 1445 C CA . ALA A 1 184 ? 3.429 -12.403 4.103 1.00 73.62 184 ALA A CA 1
ATOM 1446 C C . ALA A 1 184 ? 2.882 -12.765 2.715 1.00 73.62 184 ALA A C 1
ATOM 1448 O O . ALA A 1 184 ? 3.547 -13.495 1.986 1.00 73.62 184 ALA A O 1
ATOM 1449 N N . LEU A 1 185 ? 1.728 -12.212 2.328 1.00 70.88 185 LEU A N 1
ATOM 1450 C CA . LEU A 1 185 ? 1.167 -12.391 0.984 1.00 70.88 185 LEU A CA 1
ATOM 1451 C C . LEU A 1 185 ? 2.054 -11.756 -0.093 1.00 70.88 185 LEU A C 1
ATOM 1453 O O . LEU A 1 185 ? 2.261 -12.353 -1.139 1.00 70.88 185 LEU A O 1
ATOM 1457 N N . LEU A 1 186 ? 2.641 -10.590 0.189 1.00 63.22 186 LEU A N 1
ATOM 1458 C CA . LEU A 1 186 ? 3.563 -9.900 -0.722 1.00 63.22 186 LEU A CA 1
ATOM 1459 C C . LEU A 1 186 ? 4.900 -10.636 -0.915 1.00 63.22 186 LEU A C 1
ATOM 1461 O O . LEU A 1 186 ? 5.574 -10.412 -1.918 1.00 63.22 186 LEU A O 1
ATOM 1465 N N . ALA A 1 187 ? 5.296 -11.470 0.051 1.00 52.56 187 ALA A N 1
ATOM 1466 C CA . ALA A 1 187 ? 6.516 -12.276 0.016 1.00 52.56 187 ALA A CA 1
ATOM 1467 C C . ALA A 1 187 ? 6.287 -13.706 -0.501 1.00 52.56 187 ALA A C 1
ATOM 1469 O O . ALA A 1 187 ? 7.260 -14.427 -0.742 1.00 52.56 187 ALA A O 1
ATOM 1470 N N . ALA A 1 188 ? 5.030 -14.141 -0.632 1.00 48.31 188 ALA A N 1
ATOM 1471 C CA . ALA A 1 188 ? 4.719 -15.434 -1.214 1.00 48.31 188 ALA A CA 1
ATOM 1472 C C . ALA A 1 188 ? 5.094 -15.394 -2.707 1.00 48.31 188 ALA A C 1
ATOM 1474 O O . ALA A 1 188 ? 4.672 -14.473 -3.406 1.00 48.31 188 ALA A O 1
ATOM 1475 N N . PRO A 1 189 ? 5.913 -16.335 -3.209 1.00 44.16 189 PRO A N 1
ATOM 1476 C CA . PRO A 1 189 ? 6.159 -16.424 -4.639 1.00 44.16 189 PRO A CA 1
ATOM 1477 C C . PRO A 1 189 ? 4.828 -16.672 -5.354 1.00 44.16 189 PRO A C 1
ATOM 1479 O O . PRO A 1 189 ? 4.015 -17.459 -4.865 1.00 44.16 189 PRO A O 1
ATOM 1482 N N . ASP A 1 190 ? 4.618 -16.016 -6.497 1.00 43.59 190 ASP A N 1
ATOM 1483 C CA . ASP A 1 190 ? 3.496 -16.311 -7.386 1.00 43.59 190 ASP A CA 1
ATOM 1484 C C . ASP A 1 190 ? 3.525 -17.806 -7.737 1.00 43.59 190 ASP A C 1
ATOM 1486 O O . ASP A 1 190 ? 4.276 -18.253 -8.608 1.00 43.59 190 ASP A O 1
ATOM 1490 N N . ASP A 1 191 ? 2.692 -18.601 -7.063 1.00 37.31 191 ASP A N 1
ATOM 1491 C CA . ASP A 1 191 ? 2.414 -19.994 -7.412 1.00 37.31 191 ASP A CA 1
ATOM 1492 C C . ASP A 1 191 ? 1.503 -20.026 -8.654 1.00 37.31 191 ASP A C 1
ATOM 1494 O O . ASP A 1 191 ? 0.406 -20.582 -8.677 1.00 37.31 191 ASP A O 1
ATOM 1498 N N . ALA A 1 192 ? 1.981 -19.415 -9.734 1.00 35.66 192 ALA A N 1
ATOM 1499 C CA . ALA A 1 192 ? 1.450 -19.538 -11.074 1.00 35.66 192 ALA A CA 1
ATOM 1500 C C . ALA A 1 192 ? 2.626 -19.748 -12.037 1.00 35.66 192 ALA A C 1
ATOM 1502 O O . ALA A 1 192 ? 3.243 -18.822 -12.550 1.00 35.66 192 ALA A O 1
ATOM 1503 N N . SER A 1 193 ? 2.889 -21.028 -12.317 1.00 37.50 193 SER A N 1
ATOM 1504 C CA . SER A 1 193 ? 3.751 -21.563 -13.383 1.00 37.50 193 SER A CA 1
ATOM 1505 C C . SER A 1 193 ? 5.271 -21.354 -13.268 1.00 37.50 193 SER A C 1
ATOM 1507 O O . SER A 1 193 ? 5.846 -20.426 -13.821 1.00 37.50 193 SER A O 1
ATOM 1509 N N . GLY A 1 194 ? 5.954 -22.351 -12.691 1.00 29.75 194 GLY A N 1
ATOM 1510 C CA . GLY A 1 194 ? 7.403 -22.501 -12.856 1.00 29.75 194 GLY A CA 1
ATOM 1511 C C . GLY A 1 194 ? 8.060 -23.438 -11.852 1.00 29.75 194 GLY A C 1
ATOM 1512 O O . GLY A 1 194 ? 8.853 -23.005 -11.026 1.00 29.75 194 GLY A O 1
ATOM 1513 N N . ALA A 1 195 ? 7.757 -24.735 -11.914 1.00 35.91 195 ALA A N 1
ATOM 1514 C CA . ALA A 1 195 ? 8.519 -25.732 -11.168 1.00 35.91 195 ALA A CA 1
ATOM 1515 C C . ALA A 1 195 ? 10.007 -25.692 -11.579 1.00 35.91 195 ALA A C 1
ATOM 1517 O O . ALA A 1 195 ? 10.320 -25.925 -12.747 1.00 35.91 195 ALA A O 1
ATOM 1518 N N . GLY A 1 196 ? 10.912 -25.469 -10.617 1.00 31.66 196 GLY A N 1
ATOM 1519 C CA . GLY A 1 196 ? 12.314 -25.892 -10.744 1.00 31.66 196 GLY A CA 1
ATOM 1520 C C . GLY A 1 196 ? 13.423 -24.835 -10.687 1.00 31.66 196 GLY A C 1
ATOM 1521 O O . GLY A 1 196 ? 14.481 -25.091 -11.255 1.00 31.66 196 GLY A O 1
ATOM 1522 N N . ALA A 1 197 ? 13.255 -23.707 -9.993 1.00 31.53 197 ALA A N 1
ATOM 1523 C CA . ALA A 1 197 ? 14.393 -22.892 -9.546 1.00 31.53 197 ALA A CA 1
ATOM 1524 C C . ALA A 1 197 ? 14.314 -22.715 -8.022 1.00 31.53 197 ALA A C 1
ATOM 1526 O O . ALA A 1 197 ? 13.702 -21.786 -7.507 1.00 31.53 197 ALA A O 1
ATOM 1527 N N . GLU A 1 198 ? 14.843 -23.712 -7.315 1.00 32.78 198 GLU A N 1
ATOM 1528 C CA . GLU A 1 198 ? 14.785 -23.863 -5.862 1.00 32.78 198 GLU A CA 1
ATOM 1529 C C . GLU A 1 198 ? 15.315 -22.640 -5.101 1.00 32.78 198 GLU A C 1
ATOM 1531 O O . GLU A 1 198 ? 16.319 -22.026 -5.461 1.00 32.78 198 GLU A O 1
ATOM 1536 N N . ALA A 1 199 ? 14.636 -22.370 -3.987 1.00 33.59 199 ALA A N 1
ATOM 1537 C CA . ALA A 1 199 ? 14.937 -21.439 -2.909 1.00 33.59 199 ALA A CA 1
ATOM 1538 C C . ALA A 1 199 ? 16.346 -21.614 -2.297 1.00 33.59 199 ALA A C 1
ATOM 1540 O O . ALA A 1 199 ? 16.496 -22.041 -1.155 1.00 33.59 199 ALA A O 1
ATOM 1541 N N . VAL A 1 200 ? 17.392 -21.281 -3.054 1.00 35.78 200 VAL A N 1
ATOM 1542 C CA . VAL A 1 200 ? 18.786 -21.257 -2.574 1.00 35.78 200 VAL A CA 1
ATOM 1543 C C . VAL A 1 200 ? 19.228 -19.830 -2.224 1.00 35.78 200 VAL A C 1
ATOM 1545 O O . VAL A 1 200 ? 20.090 -19.649 -1.368 1.00 35.78 200 VAL A O 1
ATOM 1548 N N . ALA A 1 201 ? 18.598 -18.815 -2.821 1.00 40.53 201 ALA A N 1
ATOM 1549 C CA . ALA A 1 201 ? 19.045 -17.422 -2.771 1.00 40.53 201 ALA A CA 1
ATOM 1550 C C . ALA A 1 201 ? 18.853 -16.765 -1.374 1.00 40.53 201 ALA A C 1
ATOM 1552 O O . ALA A 1 201 ? 19.760 -16.148 -0.823 1.00 40.53 201 ALA A O 1
ATOM 1553 N N . SER A 1 202 ? 17.757 -17.065 -0.670 1.00 48.38 202 SER A N 1
ATOM 1554 C CA . SER A 1 202 ? 17.408 -16.412 0.607 1.00 48.38 202 SER A CA 1
ATOM 1555 C C . SER A 1 202 ? 17.935 -17.087 1.889 1.00 48.38 202 SER A C 1
ATOM 1557 O O . SER A 1 202 ? 17.525 -16.722 2.995 1.00 48.38 202 SER A O 1
ATOM 1559 N N . SER A 1 203 ? 18.835 -18.075 1.789 1.00 54.19 203 SER A N 1
ATOM 1560 C CA . SER A 1 203 ? 19.266 -18.892 2.937 1.00 54.19 203 SER A CA 1
ATOM 1561 C C . SER A 1 203 ? 20.735 -18.671 3.319 1.00 54.19 203 SER A C 1
ATOM 1563 O O . SER A 1 203 ? 21.640 -18.772 2.494 1.00 54.19 203 SER A O 1
ATOM 1565 N N . LEU A 1 204 ? 20.997 -18.380 4.601 1.00 61.12 204 LEU A N 1
ATOM 1566 C CA . LEU A 1 204 ? 22.363 -18.361 5.136 1.00 61.12 204 LEU A CA 1
ATOM 1567 C C . LEU A 1 204 ? 22.927 -19.796 5.078 1.00 61.12 204 LEU A C 1
ATOM 1569 O O . LEU A 1 204 ? 22.319 -20.679 5.685 1.00 61.12 204 LEU A O 1
ATOM 1573 N N . PRO A 1 205 ? 24.074 -20.055 4.421 1.00 68.56 205 PRO A N 1
ATOM 1574 C CA . PRO A 1 205 ? 24.651 -21.398 4.373 1.00 68.56 205 PRO A CA 1
ATOM 1575 C C . PRO A 1 205 ? 24.937 -21.910 5.785 1.00 68.56 205 PRO A C 1
ATOM 1577 O O . PRO A 1 205 ? 25.617 -21.218 6.536 1.00 68.56 205 PRO A O 1
ATOM 1580 N N . GLU A 1 206 ? 24.463 -23.096 6.164 1.00 76.31 206 GLU A N 1
ATOM 1581 C CA . GLU A 1 206 ? 24.743 -23.696 7.479 1.00 76.31 206 GLU A CA 1
ATOM 1582 C C . GLU A 1 206 ? 26.204 -24.182 7.543 1.00 76.31 206 GLU A C 1
ATOM 1584 O O . GLU A 1 206 ? 26.584 -25.149 6.882 1.00 76.31 206 GLU A O 1
ATOM 1589 N N . LEU A 1 207 ? 27.038 -23.497 8.331 1.00 78.62 207 LEU A N 1
ATOM 1590 C CA . LEU A 1 207 ? 28.446 -23.833 8.559 1.00 78.62 207 LEU A CA 1
ATOM 1591 C C . LEU A 1 207 ? 28.646 -24.333 9.993 1.00 78.62 207 LEU A C 1
ATOM 1593 O O . LEU A 1 207 ? 28.044 -23.820 10.940 1.00 78.62 207 LEU A O 1
ATOM 1597 N N . THR A 1 208 ? 29.543 -25.302 10.172 1.00 85.56 208 THR A N 1
ATOM 1598 C CA . THR A 1 208 ? 29.984 -25.722 11.508 1.00 85.56 208 THR A CA 1
ATOM 1599 C C . THR A 1 208 ? 30.841 -24.640 12.169 1.00 85.56 208 THR A C 1
ATOM 1601 O O . THR A 1 208 ? 31.439 -23.800 11.495 1.00 85.56 208 THR A O 1
ATOM 1604 N N . ASP A 1 209 ? 30.959 -24.666 13.500 1.00 82.38 209 ASP A N 1
ATOM 1605 C CA . ASP A 1 209 ? 31.766 -23.676 14.229 1.00 82.38 209 ASP A CA 1
ATOM 1606 C C . ASP A 1 209 ? 33.243 -23.684 13.789 1.00 82.38 209 ASP A C 1
ATOM 1608 O O . ASP A 1 209 ? 33.849 -22.621 13.656 1.00 82.38 209 ASP A O 1
ATOM 1612 N N . GLU A 1 210 ? 33.790 -24.857 13.444 1.00 83.88 210 GLU A N 1
ATOM 1613 C CA . GLU A 1 210 ? 35.138 -24.994 12.870 1.00 83.88 210 GLU A CA 1
ATOM 1614 C C . GLU A 1 210 ? 35.264 -24.326 11.493 1.00 83.88 210 GLU A C 1
ATOM 1616 O O . GLU A 1 210 ? 36.257 -23.649 11.216 1.00 83.88 210 GLU A O 1
ATOM 1621 N N . GLN A 1 211 ? 34.252 -24.469 10.630 1.00 81.25 211 GLN A N 1
ATOM 1622 C CA . GLN A 1 211 ? 34.229 -23.813 9.321 1.00 81.25 211 GLN A CA 1
ATOM 1623 C C . GLN A 1 211 ? 34.141 -22.292 9.474 1.00 81.25 211 GLN A C 1
ATOM 1625 O O . GLN A 1 211 ? 34.875 -21.569 8.802 1.00 81.25 211 GLN A O 1
ATOM 1630 N N . ILE A 1 212 ? 33.325 -21.799 10.408 1.00 79.50 212 ILE A N 1
ATOM 1631 C CA . ILE A 1 212 ? 33.209 -20.368 10.720 1.00 79.50 212 ILE A CA 1
ATOM 1632 C C . ILE A 1 212 ? 34.548 -19.816 11.227 1.00 79.50 212 ILE A C 1
ATOM 1634 O O . ILE A 1 212 ? 34.989 -18.755 10.787 1.00 79.50 212 ILE A O 1
ATOM 1638 N N . ASP A 1 213 ? 35.239 -20.541 12.110 1.00 85.06 213 ASP A N 1
ATOM 1639 C CA . ASP A 1 213 ? 36.549 -20.131 12.629 1.00 85.06 213 ASP A CA 1
ATOM 1640 C C . ASP A 1 213 ? 37.682 -20.172 11.599 1.00 85.06 213 ASP A C 1
ATOM 1642 O O . ASP A 1 213 ? 38.716 -19.527 11.797 1.00 85.06 213 ASP A O 1
ATOM 1646 N N . SER A 1 214 ? 37.478 -20.854 10.472 1.00 84.75 214 SER A N 1
ATOM 1647 C CA . SER A 1 214 ? 38.403 -20.834 9.336 1.00 84.75 214 SER A CA 1
ATOM 1648 C C . SER A 1 214 ? 38.199 -19.636 8.392 1.00 84.75 214 SER A C 1
ATOM 1650 O O . SER A 1 214 ? 39.095 -19.320 7.610 1.00 84.75 214 SER A O 1
ATOM 1652 N N . LEU A 1 215 ? 37.065 -18.924 8.487 1.00 80.75 215 LEU A N 1
ATOM 1653 C CA . LEU A 1 215 ? 36.762 -17.763 7.640 1.00 80.75 215 LEU A CA 1
ATOM 1654 C C . LEU A 1 215 ? 37.632 -16.540 7.991 1.00 80.75 215 LEU A C 1
ATOM 1656 O O . LEU A 1 215 ? 38.020 -16.372 9.160 1.00 80.75 215 LEU A O 1
ATOM 1660 N N . PRO A 1 216 ? 37.882 -15.633 7.022 1.00 84.94 216 PRO A N 1
ATOM 1661 C CA . PRO A 1 216 ? 38.503 -14.334 7.277 1.00 84.94 21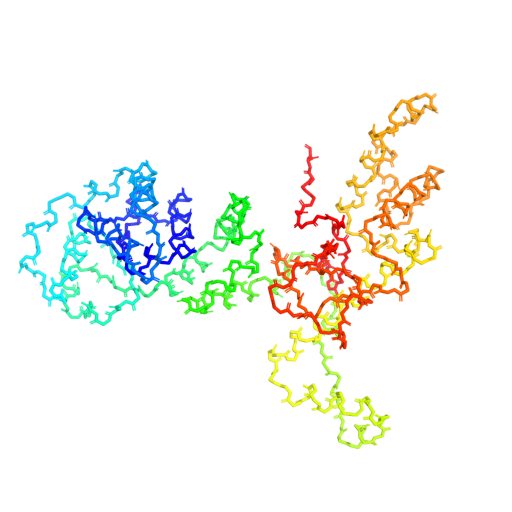6 PRO A CA 1
ATOM 1662 C C . PRO A 1 216 ? 37.791 -13.569 8.407 1.00 84.94 216 PRO A C 1
ATOM 1664 O O . PRO A 1 216 ? 36.570 -13.686 8.520 1.00 84.94 216 PRO A O 1
ATOM 1667 N N . PRO A 1 217 ? 38.498 -12.774 9.234 1.00 73.38 217 PRO A N 1
ATOM 1668 C CA . PRO A 1 217 ? 37.923 -12.154 10.434 1.00 73.38 217 PRO A CA 1
ATOM 1669 C C . PRO A 1 217 ? 36.634 -11.351 10.194 1.00 73.38 217 PRO A C 1
ATOM 1671 O O . PRO A 1 217 ? 35.668 -11.515 10.936 1.00 73.38 217 PRO A O 1
ATOM 1674 N N . GLU A 1 218 ? 36.590 -10.544 9.132 1.00 57.91 218 GLU A N 1
ATOM 1675 C CA . GLU A 1 218 ? 35.427 -9.716 8.777 1.00 57.91 218 GLU A CA 1
ATOM 1676 C C . GLU A 1 218 ? 34.227 -10.565 8.321 1.00 57.91 218 GLU A C 1
ATOM 1678 O O . GLU A 1 218 ? 33.093 -10.360 8.761 1.00 57.91 218 GLU A O 1
ATOM 1683 N N . VAL A 1 219 ? 34.486 -11.593 7.506 1.00 61.75 219 VAL A N 1
ATOM 1684 C CA . VAL A 1 219 ? 33.467 -12.541 7.024 1.00 61.75 219 VAL A CA 1
ATOM 1685 C C . VAL A 1 219 ? 32.927 -13.382 8.182 1.00 61.75 219 VAL A C 1
ATOM 1687 O O . VAL A 1 219 ? 31.721 -13.574 8.309 1.00 61.75 219 VAL A O 1
ATOM 1690 N N . ARG A 1 220 ? 33.807 -13.833 9.081 1.00 78.44 220 ARG A N 1
ATOM 1691 C CA . ARG A 1 220 ? 33.459 -14.581 10.293 1.00 78.44 220 ARG A CA 1
ATOM 1692 C C . ARG A 1 220 ? 32.552 -13.780 11.217 1.00 78.44 220 ARG A C 1
ATOM 1694 O O . ARG A 1 220 ? 31.578 -14.321 11.739 1.00 78.44 220 ARG A O 1
ATOM 1701 N N . GLN A 1 221 ? 32.885 -12.512 11.450 1.00 70.19 221 GLN A N 1
ATOM 1702 C CA . GLN A 1 221 ? 32.092 -11.624 12.294 1.00 70.19 221 GLN A CA 1
ATOM 1703 C C . GLN A 1 221 ? 30.700 -11.402 11.698 1.00 70.19 221 GLN A C 1
ATOM 1705 O O . GLN A 1 221 ? 29.709 -11.578 12.404 1.00 70.19 221 GLN A O 1
ATOM 1710 N N . THR A 1 222 ? 30.635 -11.108 10.399 1.00 66.12 222 THR A N 1
ATOM 1711 C CA . THR A 1 222 ? 29.376 -10.916 9.665 1.00 66.12 222 THR A CA 1
ATOM 1712 C C . THR A 1 222 ? 28.515 -12.179 9.706 1.00 66.12 222 THR A C 1
ATOM 1714 O O . THR A 1 222 ? 27.347 -12.126 10.079 1.00 66.12 222 THR A O 1
ATOM 1717 N N . TYR A 1 223 ? 29.104 -13.346 9.427 1.00 73.81 223 TYR A N 1
ATOM 1718 C CA . TYR A 1 223 ? 28.400 -14.627 9.469 1.00 73.81 223 TYR A CA 1
ATOM 1719 C C . TYR A 1 223 ? 27.834 -14.928 10.867 1.00 73.81 223 TYR A C 1
ATOM 1721 O O . TYR A 1 223 ? 26.681 -15.332 11.002 1.00 73.81 223 TYR A O 1
ATOM 1729 N N . ARG A 1 224 ? 28.615 -14.693 11.931 1.00 80.69 224 ARG A N 1
ATOM 1730 C CA . ARG A 1 224 ? 28.153 -14.884 13.318 1.00 80.69 224 ARG A CA 1
ATOM 1731 C C . ARG A 1 224 ? 27.031 -13.927 13.703 1.00 80.69 224 ARG A C 1
ATOM 1733 O O . ARG A 1 224 ? 26.116 -14.346 14.404 1.00 80.69 224 ARG A O 1
ATOM 1740 N N . GLN A 1 225 ? 27.090 -12.677 13.249 1.00 73.69 225 GLN A N 1
ATOM 1741 C CA . GLN A 1 225 ? 26.015 -11.707 13.453 1.00 73.69 225 GLN A CA 1
ATOM 1742 C C . GLN A 1 225 ? 24.733 -12.170 12.760 1.00 73.69 225 GLN A C 1
ATOM 1744 O O . GLN A 1 225 ? 23.708 -12.276 13.423 1.00 73.69 225 GLN A O 1
ATOM 1749 N N . LEU A 1 226 ? 24.809 -12.553 11.481 1.00 65.56 226 LEU A N 1
ATOM 1750 C CA . LEU A 1 226 ? 23.666 -13.082 10.731 1.00 65.56 226 LEU A CA 1
ATOM 1751 C C . LEU A 1 226 ? 23.079 -14.333 11.396 1.00 65.56 226 LEU A C 1
ATOM 1753 O O . LEU A 1 226 ? 21.870 -14.412 11.586 1.00 65.56 226 LEU A O 1
ATOM 1757 N N . ARG A 1 227 ? 23.919 -15.285 11.824 1.00 78.50 227 ARG A N 1
ATOM 1758 C CA . ARG A 1 227 ? 23.482 -16.517 12.510 1.00 78.50 227 ARG A CA 1
ATOM 1759 C C . ARG A 1 227 ? 22.820 -16.255 13.867 1.00 78.50 227 ARG A C 1
ATOM 1761 O O . ARG A 1 227 ? 21.995 -17.060 14.295 1.00 78.50 227 ARG A O 1
ATOM 1768 N N . ALA A 1 228 ? 23.178 -15.165 14.541 1.00 78.88 228 ALA A N 1
ATOM 1769 C CA . ALA A 1 228 ? 22.596 -14.768 15.820 1.00 78.88 228 ALA A CA 1
ATOM 1770 C C . ALA A 1 228 ? 21.317 -13.920 15.680 1.00 78.88 228 ALA A C 1
ATOM 1772 O O . ALA A 1 228 ? 20.602 -13.771 16.668 1.00 78.88 228 ALA A O 1
ATOM 1773 N N . MET A 1 229 ? 21.025 -13.376 14.490 1.00 70.00 229 MET A N 1
ATOM 1774 C CA . MET A 1 229 ? 19.778 -12.649 14.223 1.00 70.00 229 MET A CA 1
ATOM 1775 C C . MET A 1 229 ? 18.567 -13.574 14.316 1.00 70.00 229 MET A C 1
ATOM 1777 O O . MET A 1 229 ? 18.658 -14.765 13.991 1.00 70.00 229 MET A O 1
ATOM 1781 N N . ASP A 1 230 ? 17.427 -12.997 14.688 1.00 67.62 230 ASP A N 1
ATOM 1782 C CA . ASP A 1 230 ? 16.129 -13.653 14.573 1.00 67.62 230 ASP A CA 1
ATOM 1783 C C . ASP A 1 230 ? 15.912 -14.164 13.129 1.00 67.62 230 ASP A C 1
ATOM 1785 O O . ASP A 1 230 ? 16.286 -13.466 12.178 1.00 67.62 230 ASP A O 1
ATOM 1789 N N . PRO A 1 231 ? 15.348 -15.372 12.916 1.00 54.66 231 PRO A N 1
ATOM 1790 C CA . PRO A 1 231 ? 15.163 -15.917 11.574 1.00 54.66 231 PRO A CA 1
ATOM 1791 C C . PRO A 1 231 ? 14.412 -14.983 10.617 1.00 54.66 231 PRO A C 1
ATOM 1793 O O . PRO A 1 231 ? 14.806 -14.881 9.456 1.00 54.66 231 PRO A O 1
ATOM 1796 N N . ALA A 1 232 ? 13.391 -14.255 11.085 1.00 45.81 232 ALA A N 1
ATOM 1797 C CA . ALA A 1 232 ? 12.643 -13.336 10.229 1.00 45.81 232 ALA A CA 1
ATOM 1798 C C . ALA A 1 232 ? 13.466 -12.088 9.866 1.00 45.81 232 ALA A C 1
ATOM 1800 O O . ALA A 1 232 ? 13.421 -11.618 8.729 1.00 45.81 232 ALA A O 1
ATOM 1801 N N . GLU A 1 233 ? 14.257 -11.560 10.803 1.00 49.84 233 GLU A N 1
ATOM 1802 C CA . GLU A 1 233 ? 15.180 -10.447 10.539 1.00 49.84 233 GLU A CA 1
ATOM 1803 C C . GLU A 1 233 ? 16.295 -10.833 9.566 1.00 49.84 233 GLU A C 1
ATOM 1805 O O . GLU A 1 233 ? 16.636 -10.057 8.674 1.00 49.84 233 GLU A O 1
ATOM 1810 N N . ARG A 1 234 ? 16.824 -12.052 9.694 1.00 60.47 234 ARG A N 1
ATOM 1811 C CA . ARG A 1 234 ? 17.869 -12.579 8.813 1.00 60.47 234 ARG A CA 1
ATOM 1812 C C . ARG A 1 234 ? 17.393 -12.714 7.372 1.00 60.47 234 ARG A C 1
ATOM 1814 O O . ARG A 1 234 ? 18.109 -12.297 6.468 1.00 60.47 234 ARG A O 1
ATOM 1821 N N . VAL A 1 235 ? 16.200 -13.273 7.164 1.00 55.75 235 VAL A N 1
ATOM 1822 C CA . VAL A 1 235 ? 15.602 -13.413 5.825 1.00 55.75 235 VAL A CA 1
ATOM 1823 C C . VAL A 1 235 ? 15.413 -12.041 5.180 1.00 55.75 235 VAL A C 1
ATOM 1825 O O . VAL A 1 235 ? 15.812 -11.851 4.034 1.00 55.75 235 VAL A O 1
ATOM 1828 N N . ARG A 1 236 ? 14.901 -11.055 5.932 1.00 59.41 236 ARG A N 1
ATOM 1829 C CA . ARG A 1 236 ? 14.766 -9.672 5.445 1.00 59.41 236 ARG A CA 1
ATOM 1830 C C . ARG A 1 236 ? 16.107 -9.060 5.045 1.00 59.41 236 ARG A C 1
ATOM 1832 O O . ARG A 1 236 ? 16.211 -8.459 3.982 1.00 59.41 236 ARG A O 1
ATOM 1839 N N . PHE A 1 237 ? 17.135 -9.218 5.879 1.00 61.12 237 PHE A N 1
ATOM 1840 C CA . PHE A 1 237 ? 18.461 -8.667 5.596 1.00 61.12 237 PHE A CA 1
ATOM 1841 C C . PHE A 1 237 ? 19.095 -9.292 4.346 1.00 61.12 237 PHE A C 1
ATOM 1843 O O . PHE A 1 237 ? 19.641 -8.573 3.512 1.00 61.12 237 PHE A O 1
ATOM 1850 N N . LEU A 1 238 ? 19.016 -10.620 4.206 1.00 62.47 238 LEU A N 1
ATOM 1851 C CA . LEU A 1 238 ? 19.547 -11.325 3.039 1.00 62.47 238 LEU A CA 1
ATOM 1852 C C . LEU A 1 238 ? 18.795 -10.931 1.762 1.00 62.47 238 LEU A C 1
ATOM 1854 O O . LEU A 1 238 ? 19.446 -10.569 0.789 1.00 62.47 238 LEU A O 1
ATOM 1858 N N . GLY A 1 239 ? 17.459 -10.885 1.795 1.00 65.31 239 GLY A N 1
ATOM 1859 C CA . GLY A 1 239 ? 16.658 -10.438 0.650 1.00 65.31 239 GLY A CA 1
ATOM 1860 C C . GLY A 1 239 ? 16.980 -9.001 0.222 1.00 65.31 239 GLY A C 1
ATOM 1861 O O . GLY A 1 239 ? 17.145 -8.728 -0.966 1.00 65.31 239 GLY A O 1
ATOM 1862 N N . HIS A 1 240 ? 17.179 -8.092 1.183 1.00 72.50 240 HIS A N 1
ATOM 1863 C CA . HIS A 1 240 ? 17.617 -6.725 0.893 1.00 72.50 240 HIS A CA 1
ATOM 1864 C C . HIS A 1 240 ? 19.015 -6.684 0.249 1.00 72.50 240 HIS A C 1
ATOM 1866 O O . HIS A 1 240 ? 19.245 -5.921 -0.689 1.00 72.50 240 HIS A O 1
ATOM 1872 N N . ALA A 1 241 ? 19.955 -7.515 0.710 1.00 69.69 241 ALA A N 1
ATOM 1873 C CA . ALA A 1 241 ? 21.291 -7.589 0.123 1.00 69.69 241 ALA A CA 1
ATOM 1874 C C . ALA A 1 241 ? 21.261 -8.080 -1.336 1.00 69.69 241 ALA A C 1
ATOM 1876 O O . ALA A 1 241 ? 21.984 -7.542 -2.177 1.00 69.69 241 ALA A O 1
ATOM 1877 N N . GLU A 1 242 ? 20.408 -9.055 -1.655 1.00 74.56 242 GLU A N 1
ATOM 1878 C CA . GLU A 1 242 ? 20.215 -9.549 -3.025 1.00 74.56 242 GLU A CA 1
ATOM 1879 C C . GLU A 1 242 ? 19.621 -8.484 -3.942 1.00 74.56 242 GLU A C 1
ATOM 1881 O O . GLU A 1 242 ? 20.118 -8.262 -5.046 1.00 74.56 242 GLU A O 1
ATOM 1886 N N . LEU A 1 243 ? 18.600 -7.783 -3.456 1.00 82.19 243 LEU A N 1
ATOM 1887 C CA . LEU A 1 243 ? 17.962 -6.664 -4.136 1.00 82.19 243 LEU A CA 1
ATOM 1888 C C . LEU A 1 243 ? 18.964 -5.542 -4.458 1.0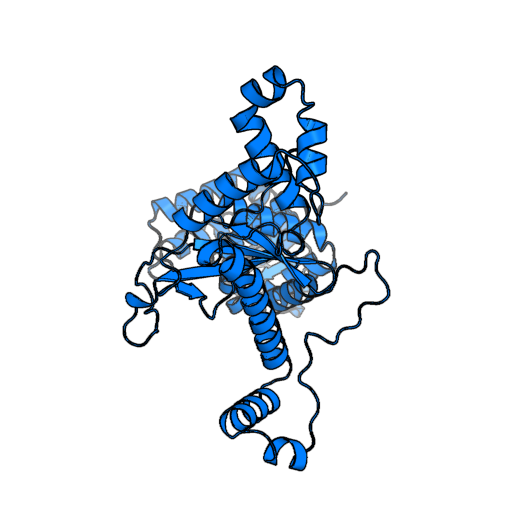0 82.19 243 LEU A C 1
ATOM 1890 O O . LEU A 1 243 ? 19.077 -5.113 -5.609 1.00 82.19 243 LEU A O 1
ATOM 1894 N N . VAL A 1 244 ? 19.755 -5.108 -3.470 1.00 82.94 244 VAL A N 1
ATOM 1895 C CA . VAL A 1 244 ? 20.802 -4.089 -3.662 1.00 82.94 244 VAL A CA 1
ATOM 1896 C C . VAL A 1 244 ? 21.882 -4.584 -4.626 1.00 82.94 244 VAL A C 1
ATOM 1898 O O . VAL A 1 244 ? 22.333 -3.831 -5.490 1.00 82.94 244 VAL A O 1
ATOM 1901 N N . SER A 1 245 ? 22.283 -5.854 -4.523 1.00 83.06 245 SER A N 1
ATOM 1902 C CA . SER A 1 245 ? 23.252 -6.455 -5.442 1.00 83.06 245 SER A CA 1
ATOM 1903 C C . SER A 1 245 ? 22.738 -6.487 -6.884 1.00 83.06 245 SER A C 1
ATOM 1905 O O . SER A 1 245 ? 23.507 -6.214 -7.804 1.00 83.06 245 SER A O 1
ATOM 1907 N N . ALA A 1 246 ? 21.459 -6.800 -7.099 1.00 89.75 246 ALA A N 1
ATOM 1908 C CA . ALA A 1 246 ? 20.841 -6.800 -8.422 1.00 89.75 246 ALA A CA 1
ATOM 1909 C C . ALA A 1 246 ? 20.762 -5.389 -9.019 1.00 89.75 246 ALA A C 1
ATOM 1911 O O . ALA A 1 246 ? 21.087 -5.198 -10.191 1.00 89.75 246 ALA A O 1
ATOM 1912 N N . ALA A 1 247 ? 20.422 -4.386 -8.204 1.00 91.19 247 ALA A N 1
ATOM 1913 C CA . ALA A 1 247 ? 20.457 -2.993 -8.633 1.00 91.19 247 ALA A CA 1
ATOM 1914 C C . ALA A 1 247 ? 21.872 -2.571 -9.058 1.00 91.19 247 ALA A C 1
ATOM 1916 O O . ALA A 1 247 ? 22.040 -1.991 -10.129 1.00 91.19 247 ALA A O 1
ATOM 1917 N N . TRP A 1 248 ? 22.910 -2.925 -8.290 1.00 90.12 248 TRP A N 1
ATOM 1918 C CA . TRP A 1 248 ? 24.296 -2.646 -8.685 1.00 90.12 248 TRP A CA 1
ATOM 1919 C C . TRP A 1 248 ? 24.724 -3.378 -9.955 1.00 90.12 248 TRP A C 1
ATOM 1921 O O . TRP A 1 248 ? 25.383 -2.780 -10.806 1.00 90.12 248 TRP A O 1
ATOM 1931 N N . ALA A 1 249 ? 24.312 -4.637 -10.115 1.00 91.56 249 ALA A N 1
ATOM 1932 C CA . ALA A 1 249 ? 24.603 -5.429 -11.305 1.00 91.56 249 ALA A CA 1
ATOM 1933 C C . ALA A 1 249 ? 24.025 -4.813 -12.591 1.00 91.56 249 ALA A C 1
ATOM 1935 O O . ALA A 1 249 ? 24.550 -5.077 -13.667 1.00 91.56 249 ALA A O 1
ATOM 1936 N N . PHE A 1 250 ? 22.985 -3.981 -12.491 1.00 94.94 250 PHE A N 1
ATOM 1937 C CA . PHE A 1 250 ? 22.482 -3.170 -13.600 1.00 94.94 250 PHE A CA 1
ATOM 1938 C C . PHE A 1 250 ? 23.158 -1.791 -13.680 1.00 94.94 250 PHE A C 1
ATOM 1940 O O . PHE A 1 250 ? 23.669 -1.407 -14.730 1.00 94.94 250 PHE A O 1
ATOM 1947 N N . LEU A 1 251 ? 23.178 -1.034 -12.578 1.00 93.62 251 LEU A N 1
ATOM 1948 C CA . LEU A 1 251 ? 23.627 0.362 -12.571 1.00 93.62 251 LEU A CA 1
ATOM 1949 C C . LEU A 1 251 ? 25.101 0.507 -12.957 1.00 93.62 251 LEU A C 1
ATOM 1951 O O . LEU A 1 251 ? 25.452 1.437 -13.684 1.00 93.62 251 LEU A O 1
ATOM 1955 N N . THR A 1 252 ? 25.970 -0.391 -12.486 1.00 90.75 252 THR A N 1
ATOM 1956 C CA . THR A 1 252 ? 27.409 -0.284 -12.744 1.00 90.75 252 THR A CA 1
ATOM 1957 C C . THR A 1 252 ? 27.727 -0.429 -14.238 1.00 90.75 252 THR A C 1
ATOM 1959 O O . THR A 1 252 ? 28.266 0.536 -14.784 1.00 90.75 252 THR A O 1
ATOM 1962 N N . PRO A 1 253 ? 27.343 -1.508 -14.949 1.00 93.19 253 PRO A N 1
ATOM 1963 C CA . PRO A 1 253 ? 27.629 -1.623 -16.384 1.00 93.19 253 PRO A CA 1
ATOM 1964 C C . PRO A 1 253 ? 27.005 -0.498 -17.221 1.00 93.19 253 PRO A C 1
ATOM 1966 O O . PRO A 1 253 ? 27.668 0.106 -18.066 1.00 93.19 253 PRO A O 1
ATOM 1969 N N . VAL A 1 254 ? 25.762 -0.112 -16.923 1.00 94.00 254 VAL A N 1
ATOM 1970 C CA . VAL A 1 254 ? 25.056 0.929 -17.686 1.00 94.00 254 VAL A CA 1
ATOM 1971 C C . VAL A 1 254 ? 25.698 2.298 -17.498 1.00 94.00 254 VAL A C 1
ATOM 1973 O O . VAL A 1 254 ? 25.952 3.023 -18.461 1.00 94.00 254 VAL A O 1
ATOM 1976 N N . CYS A 1 255 ? 25.942 2.700 -16.254 1.00 91.31 255 CYS A N 1
ATOM 1977 C CA . CYS A 1 255 ? 26.308 4.077 -15.957 1.00 91.31 255 CYS A CA 1
ATOM 1978 C C . CYS A 1 255 ? 27.823 4.286 -15.832 1.00 91.31 255 CYS A C 1
ATOM 1980 O O . CYS A 1 255 ? 28.283 5.390 -16.129 1.00 91.31 255 CYS A O 1
ATOM 1982 N N . VAL A 1 256 ? 28.614 3.256 -15.518 1.00 90.12 256 VAL A N 1
ATOM 1983 C CA . VAL A 1 256 ? 30.087 3.318 -15.565 1.00 90.12 256 VAL A CA 1
ATOM 1984 C C . VAL A 1 256 ? 30.583 2.944 -16.955 1.00 90.12 256 VAL A C 1
ATOM 1986 O O . VAL A 1 256 ? 31.176 3.785 -17.631 1.00 90.12 256 VAL A O 1
ATOM 1989 N N . ASP A 1 257 ? 30.256 1.743 -17.424 1.00 91.19 257 ASP A N 1
ATOM 1990 C CA . ASP A 1 257 ? 30.838 1.194 -18.655 1.00 91.19 257 ASP A CA 1
ATOM 1991 C C . ASP A 1 257 ? 30.099 1.665 -19.917 1.00 91.19 257 ASP A C 1
ATOM 1993 O O . ASP A 1 257 ? 30.686 1.754 -20.996 1.00 91.19 257 ASP A O 1
ATOM 1997 N N . GLY A 1 258 ? 28.843 2.100 -19.774 1.00 93.56 258 GLY A N 1
ATOM 1998 C CA . GLY A 1 258 ? 28.006 2.506 -20.903 1.00 93.56 258 GLY A CA 1
ATOM 1999 C C . GLY A 1 258 ? 27.458 1.319 -21.689 1.00 93.56 258 GLY A C 1
ATOM 2000 O O . GLY A 1 258 ? 27.144 1.488 -22.864 1.00 93.56 258 GLY A O 1
ATOM 2001 N N . ASP A 1 259 ? 27.385 0.153 -21.051 1.00 95.06 259 ASP A N 1
ATOM 2002 C CA . ASP A 1 259 ? 26.982 -1.119 -21.636 1.00 95.06 259 ASP A CA 1
ATOM 2003 C C . ASP A 1 259 ? 25.615 -1.516 -21.074 1.00 95.06 259 ASP A C 1
ATOM 2005 O O . ASP A 1 259 ? 25.500 -1.990 -19.942 1.00 95.06 259 ASP A O 1
ATOM 2009 N N . LEU A 1 260 ? 24.563 -1.243 -21.848 1.00 96.88 260 LEU A N 1
ATOM 2010 C CA . LEU A 1 260 ? 23.203 -1.659 -21.512 1.00 96.88 260 LEU A CA 1
ATOM 2011 C C . LEU A 1 260 ? 22.920 -3.054 -22.058 1.00 96.88 260 LEU A C 1
ATOM 2013 O O . LEU A 1 260 ? 22.180 -3.803 -21.428 1.00 96.88 260 LEU A O 1
ATOM 2017 N N . LEU A 1 261 ? 23.506 -3.405 -23.205 1.00 96.88 261 LEU A N 1
ATOM 2018 C CA . LEU A 1 261 ? 23.286 -4.682 -23.875 1.00 96.88 261 LEU A CA 1
ATOM 2019 C C . LEU A 1 261 ? 23.599 -5.876 -22.970 1.00 96.88 261 LEU A C 1
ATOM 2021 O O . LEU A 1 261 ? 22.779 -6.787 -22.872 1.00 96.88 261 LEU A O 1
ATOM 2025 N N . SER A 1 262 ? 24.742 -5.871 -22.277 1.00 95.06 262 SER A N 1
ATOM 2026 C CA . SER A 1 262 ? 25.143 -7.016 -21.444 1.00 95.06 262 SER A CA 1
ATOM 2027 C C . SER A 1 262 ? 24.245 -7.246 -20.227 1.00 95.06 262 SER A C 1
ATOM 2029 O O . SER A 1 262 ? 24.192 -8.359 -19.700 1.00 95.06 262 SER A O 1
ATOM 2031 N N . VAL A 1 263 ? 23.515 -6.217 -19.792 1.00 96.06 263 VAL A N 1
ATOM 2032 C CA . VAL A 1 263 ? 22.619 -6.268 -18.629 1.00 96.06 263 VAL A CA 1
ATOM 2033 C C . VAL A 1 263 ? 21.153 -6.074 -18.989 1.00 96.06 263 VAL A C 1
ATOM 2035 O O . VAL A 1 263 ? 20.311 -5.991 -18.097 1.00 96.06 263 VAL A O 1
ATOM 2038 N N . TRP A 1 264 ? 20.815 -6.060 -20.276 1.00 97.31 264 TRP A N 1
ATOM 2039 C CA . TRP A 1 264 ? 19.435 -5.969 -20.737 1.00 97.31 264 TRP A CA 1
ATOM 2040 C C . TRP A 1 264 ? 18.535 -7.103 -20.215 1.00 97.31 264 TRP A C 1
ATOM 2042 O O . TRP A 1 264 ? 17.403 -6.817 -19.822 1.00 97.31 264 TRP A O 1
ATOM 2052 N N . PRO A 1 265 ? 19.023 -8.353 -20.048 1.00 95.75 265 PRO A N 1
ATOM 2053 C CA . PRO A 1 265 ? 18.263 -9.404 -19.368 1.00 95.75 265 PRO A CA 1
ATOM 2054 C C . PRO A 1 265 ? 17.938 -9.124 -17.892 1.00 95.75 265 PRO A C 1
ATOM 2056 O O . PRO A 1 265 ? 17.099 -9.819 -17.321 1.00 95.75 265 PRO A O 1
ATOM 2059 N N . ASN A 1 266 ? 18.600 -8.150 -17.256 1.00 95.50 266 ASN A N 1
ATOM 2060 C CA . ASN A 1 266 ? 18.304 -7.718 -15.886 1.00 95.50 266 ASN A CA 1
ATOM 2061 C C . ASN A 1 266 ? 17.218 -6.628 -15.840 1.00 95.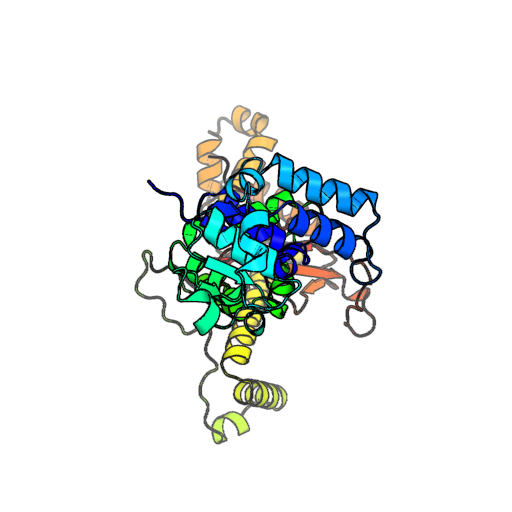50 266 ASN A C 1
ATOM 2063 O O . ASN A 1 266 ? 16.914 -6.119 -14.763 1.00 95.50 266 ASN A O 1
ATOM 2067 N N . VAL A 1 267 ? 16.643 -6.256 -16.986 1.00 96.00 267 VAL A N 1
ATOM 2068 C CA . VAL A 1 267 ? 15.526 -5.316 -17.097 1.00 96.00 267 VAL A CA 1
ATOM 2069 C C . VAL A 1 267 ? 14.225 -6.102 -17.218 1.00 96.00 267 VAL A C 1
ATOM 2071 O O . VAL A 1 267 ? 14.116 -7.049 -18.006 1.00 96.00 267 VAL A O 1
ATOM 2074 N N . ASP A 1 268 ? 13.234 -5.700 -16.428 1.00 94.56 268 ASP A N 1
ATOM 2075 C CA . ASP A 1 268 ? 11.894 -6.278 -16.434 1.00 94.56 268 ASP A CA 1
ATOM 2076 C C . ASP A 1 268 ? 11.332 -6.327 -17.874 1.00 94.56 268 ASP A C 1
ATOM 2078 O O . ASP A 1 268 ? 11.465 -5.337 -18.603 1.00 94.56 268 ASP A O 1
ATOM 2082 N N . PRO A 1 269 ? 10.752 -7.459 -18.327 1.00 91.88 269 PRO A N 1
ATOM 2083 C CA . PRO A 1 269 ? 10.200 -7.588 -19.676 1.00 91.88 269 PRO A CA 1
ATOM 2084 C C . PRO A 1 269 ? 9.235 -6.463 -20.072 1.00 91.88 269 PRO A C 1
ATOM 2086 O O . PRO A 1 269 ? 9.349 -5.932 -21.178 1.00 91.88 269 PRO A O 1
ATOM 2089 N N . ASP A 1 270 ? 8.339 -6.057 -19.171 1.00 90.81 270 ASP A N 1
ATOM 2090 C CA . ASP A 1 270 ? 7.371 -4.993 -19.443 1.00 90.81 270 ASP A CA 1
ATOM 2091 C C . ASP A 1 270 ? 8.087 -3.651 -19.582 1.00 90.81 270 ASP A C 1
ATOM 2093 O O . ASP A 1 270 ? 7.802 -2.857 -20.485 1.00 90.81 270 ASP A O 1
ATOM 2097 N N . PHE A 1 271 ? 9.094 -3.417 -18.739 1.00 94.19 271 PHE A N 1
ATOM 2098 C CA . PHE A 1 271 ? 9.876 -2.191 -18.802 1.00 94.19 271 PHE A CA 1
ATOM 2099 C C . PHE A 1 271 ? 10.720 -2.105 -20.081 1.00 94.19 271 PHE A C 1
ATOM 2101 O O . PHE A 1 271 ? 10.823 -1.028 -20.675 1.00 94.19 271 PHE A O 1
ATOM 2108 N N . ARG A 1 272 ? 11.254 -3.229 -20.582 1.00 96.06 272 ARG A N 1
ATOM 2109 C CA . ARG A 1 272 ? 11.939 -3.279 -21.887 1.00 96.06 272 ARG A CA 1
ATOM 2110 C C . ARG A 1 272 ? 11.019 -2.840 -23.024 1.00 96.06 272 ARG A C 1
ATOM 2112 O O . ARG A 1 272 ? 11.427 -2.018 -23.847 1.00 96.06 272 ARG A O 1
ATOM 2119 N N . VAL A 1 273 ? 9.773 -3.318 -23.031 1.00 95.25 273 VAL A N 1
ATOM 2120 C CA . VAL A 1 273 ? 8.754 -2.910 -24.015 1.00 95.25 273 VAL A CA 1
ATOM 2121 C C . VAL A 1 273 ? 8.450 -1.419 -23.904 1.00 95.25 273 VAL A C 1
ATOM 2123 O O . VAL A 1 273 ? 8.410 -0.730 -24.922 1.00 95.25 273 VAL A O 1
ATOM 2126 N N . VAL A 1 274 ? 8.278 -0.894 -22.688 1.00 93.06 274 VAL A N 1
ATOM 2127 C CA . VAL A 1 274 ? 8.006 0.535 -22.458 1.00 93.06 274 VAL A CA 1
ATOM 2128 C C . VAL A 1 274 ? 9.147 1.411 -22.977 1.00 93.06 274 VAL A C 1
ATOM 2130 O O . VAL A 1 274 ? 8.898 2.381 -23.696 1.00 93.06 274 VAL A O 1
ATOM 2133 N N . LEU A 1 275 ? 10.399 1.063 -22.665 1.00 94.94 275 LEU A N 1
ATOM 2134 C CA . LEU A 1 275 ? 11.570 1.797 -23.149 1.00 94.94 275 LEU A CA 1
ATOM 2135 C C . LEU A 1 275 ? 11.651 1.764 -24.681 1.00 94.94 275 LEU A C 1
ATOM 2137 O O . LEU A 1 275 ? 11.780 2.818 -25.307 1.00 94.94 275 LEU A O 1
ATOM 2141 N N . ALA A 1 276 ? 11.509 0.580 -25.286 1.00 97.00 276 ALA A N 1
ATOM 2142 C CA . ALA A 1 276 ? 11.531 0.404 -26.737 1.00 97.00 276 ALA A CA 1
ATOM 2143 C C . ALA A 1 276 ? 10.414 1.196 -27.433 1.00 97.00 276 ALA A C 1
ATOM 2145 O O . ALA A 1 276 ? 10.673 1.918 -28.397 1.00 97.00 276 ALA A O 1
ATOM 2146 N N . ARG A 1 277 ? 9.184 1.130 -26.913 1.00 96.50 277 ARG A N 1
ATOM 2147 C CA . ARG A 1 277 ? 8.022 1.845 -27.454 1.00 96.50 277 ARG A CA 1
ATOM 2148 C C . ARG A 1 277 ? 8.185 3.356 -27.376 1.00 96.50 277 ARG A C 1
ATOM 2150 O O . ARG A 1 277 ? 7.935 4.036 -28.370 1.00 96.50 277 ARG A O 1
ATOM 2157 N N . ASN A 1 278 ? 8.636 3.880 -26.237 1.00 94.06 278 ASN A N 1
ATOM 2158 C CA . ASN A 1 278 ? 8.887 5.312 -26.081 1.00 94.06 278 ASN A CA 1
ATOM 2159 C C . ASN A 1 278 ? 9.958 5.791 -27.066 1.00 94.06 278 ASN A C 1
ATOM 2161 O O . ASN A 1 278 ? 9.760 6.789 -27.758 1.00 94.06 278 ASN A O 1
ATOM 2165 N N . TRP A 1 279 ? 11.051 5.037 -27.202 1.00 96.88 279 TRP A N 1
ATOM 2166 C CA . TRP A 1 279 ? 12.106 5.369 -28.152 1.00 96.88 279 TRP A CA 1
ATOM 2167 C C . TRP A 1 279 ? 11.609 5.341 -29.605 1.00 96.88 279 TRP A C 1
ATOM 2169 O O . TRP A 1 279 ? 11.870 6.280 -30.356 1.00 96.88 279 TRP A O 1
ATOM 2179 N N . VAL A 1 280 ? 10.850 4.317 -30.007 1.00 96.69 280 VAL A N 1
ATOM 2180 C CA . VAL A 1 280 ? 10.261 4.239 -31.355 1.00 96.69 280 VAL A CA 1
ATOM 2181 C C . VAL A 1 280 ? 9.315 5.411 -31.613 1.00 96.69 280 VAL A C 1
ATOM 2183 O O . VAL A 1 280 ? 9.380 6.031 -32.672 1.00 96.69 280 VAL A O 1
ATOM 2186 N N . GLN A 1 281 ? 8.478 5.769 -30.641 1.00 95.06 281 GLN A N 1
ATOM 2187 C CA . GLN A 1 281 ? 7.545 6.885 -30.768 1.00 95.06 281 GLN A CA 1
ATOM 2188 C C . GLN A 1 281 ? 8.269 8.229 -30.941 1.00 95.06 281 GLN A C 1
ATOM 2190 O O . GLN A 1 281 ? 7.895 9.021 -31.813 1.00 95.06 281 GLN A O 1
ATOM 2195 N N . ASP A 1 282 ? 9.322 8.471 -30.160 1.00 95.00 282 ASP A N 1
ATOM 2196 C CA . ASP A 1 282 ? 10.133 9.691 -30.244 1.00 95.00 282 ASP A CA 1
ATOM 2197 C C . ASP A 1 282 ? 10.889 9.799 -31.580 1.00 95.00 282 ASP A C 1
ATOM 2199 O O . ASP A 1 282 ? 11.136 10.905 -32.068 1.00 95.00 282 ASP A O 1
ATOM 2203 N N . ASN A 1 283 ? 11.199 8.661 -32.212 1.00 96.06 283 ASN A N 1
ATOM 2204 C CA . ASN A 1 283 ? 11.940 8.573 -33.474 1.00 96.06 283 ASN A CA 1
ATOM 2205 C C . ASN A 1 283 ? 11.064 8.159 -34.672 1.00 96.06 283 ASN A C 1
ATOM 2207 O O . ASN A 1 283 ? 11.583 7.839 -35.742 1.00 96.06 283 ASN A O 1
ATOM 2211 N N . ARG A 1 284 ? 9.730 8.204 -34.535 1.00 94.06 284 ARG A N 1
ATOM 2212 C CA . ARG A 1 284 ? 8.782 7.645 -35.517 1.00 94.06 284 ARG A CA 1
ATOM 2213 C C . ARG A 1 284 ? 9.012 8.135 -36.946 1.00 94.06 284 ARG A C 1
ATOM 2215 O O . ARG A 1 284 ? 8.930 7.358 -37.883 1.00 94.06 284 ARG A O 1
ATOM 2222 N N . ARG A 1 285 ? 9.328 9.423 -37.120 1.00 94.12 285 ARG A N 1
ATOM 2223 C CA . ARG A 1 285 ? 9.562 10.004 -38.455 1.00 94.12 285 ARG A CA 1
ATOM 2224 C C . ARG A 1 285 ? 10.733 9.353 -39.186 1.00 94.12 285 ARG A C 1
ATOM 2226 O O . ARG A 1 285 ? 10.629 9.153 -40.390 1.00 94.12 285 ARG A O 1
ATOM 2233 N N . ASP A 1 286 ? 11.816 9.071 -38.472 1.00 94.31 286 ASP A N 1
ATOM 2234 C CA . ASP A 1 286 ? 13.028 8.497 -39.057 1.00 94.31 286 ASP A CA 1
ATOM 2235 C C . ASP A 1 286 ? 12.836 6.991 -39.292 1.00 94.31 286 ASP A C 1
ATOM 2237 O O . ASP A 1 286 ? 13.183 6.489 -40.356 1.00 94.31 286 ASP A O 1
ATOM 2241 N N . ILE A 1 287 ? 12.166 6.300 -38.360 1.00 94.38 287 ILE A N 1
ATOM 2242 C CA . ILE A 1 287 ? 11.776 4.884 -38.491 1.00 94.38 287 ILE A CA 1
ATOM 2243 C C . ILE A 1 287 ? 10.904 4.666 -39.736 1.00 94.38 287 ILE A C 1
ATOM 2245 O O . ILE A 1 287 ? 11.219 3.802 -40.557 1.00 94.38 287 ILE A O 1
ATOM 2249 N N . ASP A 1 288 ? 9.866 5.489 -39.919 1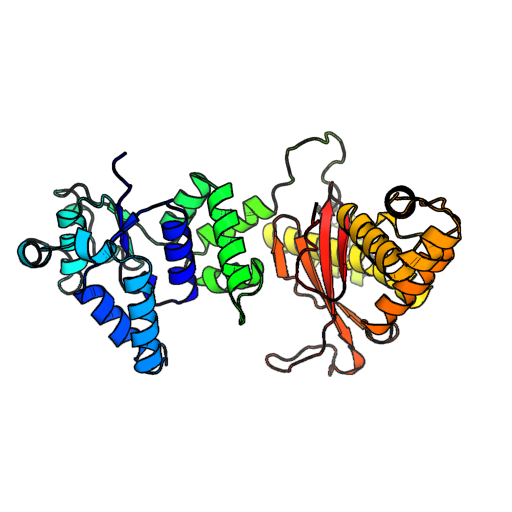.00 93.12 288 ASP A N 1
ATOM 2250 C CA . ASP A 1 288 ? 8.976 5.422 -41.083 1.00 93.12 288 ASP A CA 1
ATOM 2251 C C . ASP A 1 288 ? 9.725 5.749 -42.388 1.00 93.12 288 ASP A C 1
ATOM 2253 O O . ASP A 1 288 ? 9.503 5.110 -43.419 1.00 93.12 288 ASP A O 1
ATOM 2257 N N . ALA A 1 289 ? 10.612 6.753 -42.364 1.00 95.00 289 ALA A N 1
ATOM 2258 C CA . ALA A 1 289 ? 11.383 7.175 -43.535 1.00 95.00 289 ALA A CA 1
ATOM 2259 C C . ALA A 1 289 ? 12.377 6.101 -44.006 1.00 95.00 289 ALA A C 1
ATOM 2261 O O . ALA A 1 289 ? 12.570 5.938 -45.213 1.00 95.00 289 ALA A O 1
ATOM 2262 N N . ASP A 1 290 ? 12.955 5.354 -43.066 1.00 94.38 290 ASP A N 1
ATOM 2263 C CA . ASP A 1 290 ? 13.859 4.234 -43.330 1.00 94.38 290 ASP A CA 1
ATOM 2264 C C . ASP A 1 290 ? 13.110 2.924 -43.660 1.00 94.38 290 ASP A C 1
ATOM 2266 O O . ASP A 1 290 ? 13.733 1.924 -44.022 1.00 94.38 290 ASP A O 1
ATOM 2270 N N . GLY A 1 291 ? 11.771 2.935 -43.608 1.00 95.44 291 GLY A N 1
ATOM 2271 C CA . GLY A 1 291 ? 10.910 1.820 -44.010 1.00 95.44 291 GLY A CA 1
ATOM 2272 C C . GLY A 1 291 ? 10.770 0.711 -42.966 1.00 95.44 291 GLY A C 1
ATOM 2273 O O . GLY A 1 291 ? 10.406 -0.412 -43.322 1.00 95.44 291 GLY A O 1
ATOM 2274 N N . TRP A 1 292 ? 11.066 1.003 -41.700 1.00 96.12 292 TRP A N 1
ATOM 2275 C CA . TRP A 1 292 ? 10.882 0.071 -40.591 1.00 96.12 292 TRP A CA 1
ATOM 2276 C C . TRP A 1 292 ? 9.430 0.067 -40.103 1.00 96.12 292 TRP A C 1
ATOM 2278 O O . TRP A 1 292 ? 8.764 1.099 -40.091 1.00 96.12 292 TRP A O 1
ATOM 2288 N N . ASP A 1 293 ? 8.950 -1.092 -39.652 1.00 96.38 293 ASP A N 1
ATOM 2289 C CA . ASP A 1 293 ? 7.683 -1.197 -38.925 1.00 96.38 293 ASP A CA 1
ATOM 2290 C C . ASP A 1 293 ? 7.919 -0.958 -37.428 1.00 96.38 293 ASP A C 1
ATOM 2292 O O . ASP A 1 293 ? 8.671 -1.695 -36.788 1.00 96.38 293 ASP A O 1
ATOM 2296 N N . GLY A 1 294 ? 7.287 0.077 -36.869 1.00 95.38 294 GLY A N 1
ATOM 2297 C CA . GLY A 1 294 ? 7.508 0.507 -35.490 1.00 95.38 294 GLY A CA 1
ATOM 2298 C C . GLY A 1 294 ? 7.228 -0.587 -34.459 1.00 95.38 294 GLY A C 1
ATOM 2299 O O . GLY A 1 294 ? 8.049 -0.795 -33.570 1.00 95.38 294 GLY A O 1
ATOM 2300 N N . GLU A 1 295 ? 6.129 -1.334 -34.597 1.00 95.81 295 GLU A N 1
ATOM 2301 C CA . GLU A 1 295 ? 5.788 -2.414 -33.656 1.00 95.81 295 GLU A CA 1
ATOM 2302 C C . GLU A 1 295 ? 6.792 -3.573 -33.731 1.00 95.81 295 GLU A C 1
ATOM 2304 O O . GLU A 1 295 ? 7.220 -4.096 -32.701 1.00 95.81 295 GLU A O 1
ATOM 2309 N N . ALA A 1 296 ? 7.247 -3.931 -34.937 1.00 96.62 296 ALA A N 1
ATOM 2310 C CA . ALA A 1 296 ? 8.293 -4.936 -35.112 1.00 96.62 296 ALA A CA 1
ATOM 2311 C C . ALA A 1 296 ? 9.630 -4.497 -34.488 1.00 96.62 296 ALA A C 1
ATOM 2313 O O . ALA A 1 296 ? 10.320 -5.315 -33.880 1.00 96.62 296 ALA A O 1
ATOM 2314 N N . VAL A 1 297 ? 9.982 -3.208 -34.590 1.00 97.62 297 VAL A N 1
ATOM 2315 C CA . VAL A 1 297 ? 11.172 -2.648 -33.927 1.00 97.62 297 VAL A CA 1
ATOM 2316 C C . VAL A 1 297 ? 11.024 -2.700 -32.407 1.00 97.62 297 VAL A C 1
ATOM 2318 O O . VAL A 1 297 ? 11.969 -3.103 -31.733 1.00 97.62 297 VAL A O 1
ATOM 2321 N N . VAL A 1 298 ? 9.857 -2.343 -31.854 1.00 97.75 298 VAL A N 1
ATOM 2322 C CA . VAL A 1 298 ? 9.598 -2.445 -30.405 1.00 97.75 298 VAL A CA 1
ATOM 2323 C C . VAL A 1 298 ? 9.804 -3.875 -29.921 1.00 97.75 298 VAL A C 1
ATOM 2325 O O . VAL A 1 298 ? 10.555 -4.084 -28.971 1.00 97.75 298 VAL A O 1
ATOM 2328 N N . ALA A 1 299 ? 9.187 -4.851 -30.592 1.00 96.88 299 ALA A N 1
ATOM 2329 C CA . ALA A 1 299 ? 9.327 -6.259 -30.241 1.00 96.88 299 ALA A CA 1
ATOM 2330 C C . ALA A 1 299 ? 10.797 -6.710 -30.287 1.00 96.88 299 ALA A C 1
ATOM 2332 O O . ALA A 1 299 ? 11.284 -7.295 -29.326 1.00 96.88 299 ALA A O 1
ATOM 2333 N N . ALA A 1 300 ? 11.527 -6.365 -31.355 1.00 97.62 300 ALA A N 1
ATOM 2334 C CA . ALA A 1 300 ? 12.926 -6.756 -31.523 1.00 97.62 300 ALA A CA 1
ATOM 2335 C C . ALA A 1 300 ? 13.866 -6.140 -30.472 1.00 97.62 300 ALA A C 1
ATOM 2337 O O . ALA A 1 300 ? 14.784 -6.808 -30.003 1.00 97.62 300 ALA A O 1
ATOM 2338 N N . LEU A 1 301 ? 13.655 -4.874 -30.092 1.00 97.94 301 LEU A N 1
ATOM 2339 C CA . LEU A 1 301 ? 14.460 -4.206 -29.061 1.00 97.94 301 LEU A CA 1
ATOM 2340 C C . LEU A 1 301 ? 14.103 -4.676 -27.641 1.00 97.94 301 LEU A C 1
ATOM 2342 O O . LEU A 1 301 ? 14.940 -4.599 -26.742 1.00 97.94 301 LEU A O 1
ATOM 2346 N N . ALA A 1 302 ? 12.876 -5.155 -27.429 1.00 97.50 302 ALA A N 1
ATOM 2347 C CA . ALA A 1 302 ? 12.424 -5.647 -26.134 1.00 97.50 302 ALA A CA 1
ATOM 2348 C C . ALA A 1 302 ? 12.912 -7.071 -25.816 1.00 97.50 302 ALA A C 1
ATOM 2350 O O . ALA A 1 302 ? 12.846 -7.470 -24.653 1.00 97.50 302 ALA A O 1
ATOM 2351 N N . GLU A 1 303 ? 13.430 -7.826 -26.791 1.00 97.31 303 GLU A N 1
ATOM 2352 C CA . GLU A 1 303 ? 14.015 -9.157 -26.570 1.00 97.31 303 GLU A CA 1
ATOM 2353 C C . GLU A 1 303 ? 15.180 -9.123 -25.559 1.00 97.31 303 GLU A C 1
ATOM 2355 O O . GLU A 1 303 ? 15.858 -8.102 -25.451 1.00 97.31 303 GLU A O 1
ATOM 2360 N N . PRO A 1 304 ? 15.443 -10.204 -24.789 1.00 94.00 304 PRO A N 1
ATOM 2361 C CA . PRO A 1 304 ? 16.514 -10.214 -23.782 1.00 94.00 304 PRO A CA 1
ATOM 2362 C C . PRO A 1 304 ? 17.910 -10.038 -24.384 1.00 94.00 304 PRO A C 1
ATOM 2364 O O . PRO A 1 304 ? 18.778 -9.430 -23.764 1.00 94.00 304 PRO A O 1
ATOM 2367 N N . GLU A 1 305 ? 18.104 -10.555 -25.596 1.00 96.19 305 GLU A N 1
ATOM 2368 C CA . GLU A 1 305 ? 19.330 -10.451 -26.386 1.00 96.19 305 GLU A CA 1
ATOM 2369 C C . GLU A 1 305 ? 18.976 -9.828 -27.747 1.00 96.19 305 GLU A C 1
ATOM 2371 O O . GLU A 1 305 ? 18.763 -10.541 -28.730 1.00 96.19 305 GLU A O 1
ATOM 2376 N N . PRO A 1 306 ? 18.816 -8.497 -27.806 1.00 96.31 306 PRO A N 1
ATOM 2377 C CA . PRO A 1 306 ? 18.305 -7.818 -28.983 1.00 96.31 306 PRO A CA 1
ATOM 2378 C C . PRO A 1 306 ? 19.361 -7.810 -30.092 1.00 96.31 306 PRO A C 1
ATOM 2380 O O . PRO A 1 306 ? 20.414 -7.184 -29.974 1.00 96.31 306 PRO A O 1
ATOM 2383 N N . ASP A 1 307 ? 19.046 -8.467 -31.206 1.00 95.25 307 ASP A N 1
ATOM 2384 C CA . ASP A 1 307 ? 19.843 -8.455 -32.436 1.00 95.25 307 ASP A CA 1
ATOM 2385 C C . ASP A 1 307 ? 19.155 -7.573 -33.486 1.00 95.25 307 ASP A C 1
ATOM 2387 O O . ASP A 1 307 ? 18.524 -8.045 -34.434 1.00 95.25 307 ASP A O 1
ATOM 2391 N N . HIS A 1 308 ? 19.199 -6.255 -33.266 1.00 96.81 308 HIS A N 1
ATOM 2392 C CA . HIS A 1 308 ? 18.581 -5.279 -34.161 1.00 96.81 308 HIS A CA 1
ATOM 2393 C C . HIS A 1 308 ? 19.546 -4.131 -34.504 1.00 96.81 308 HIS A C 1
ATOM 2395 O O . HIS A 1 308 ? 20.145 -3.550 -33.595 1.00 96.81 308 HIS A O 1
ATOM 2401 N N . PRO A 1 309 ? 19.660 -3.698 -35.780 1.00 96.56 309 PRO A N 1
ATOM 2402 C CA . PRO A 1 309 ? 20.583 -2.627 -36.179 1.00 96.56 309 PRO A CA 1
ATOM 2403 C C . PRO A 1 309 ? 20.379 -1.297 -35.438 1.00 96.56 309 PRO A C 1
ATOM 2405 O O . PRO A 1 309 ? 21.329 -0.542 -35.237 1.00 96.56 309 PRO A O 1
ATOM 2408 N N . LEU A 1 310 ? 19.143 -1.007 -35.015 1.00 97.19 310 LEU A N 1
ATOM 2409 C CA . LEU A 1 310 ? 18.814 0.213 -34.267 1.00 97.19 310 LEU A CA 1
ATOM 2410 C C . LEU A 1 310 ? 19.219 0.165 -32.783 1.00 97.19 310 LEU A C 1
ATOM 2412 O O . LEU A 1 310 ? 19.198 1.210 -32.130 1.00 97.19 310 LEU A O 1
ATOM 2416 N N . TRP A 1 311 ? 19.650 -0.990 -32.258 1.00 98.00 311 TRP A N 1
ATOM 2417 C CA . TRP A 1 311 ? 20.050 -1.141 -30.855 1.00 98.00 311 TRP A CA 1
ATOM 2418 C C . TRP A 1 311 ? 21.118 -0.123 -30.434 1.00 98.00 311 TRP A C 1
ATOM 2420 O O . TRP A 1 311 ? 20.986 0.538 -29.411 1.00 98.00 311 TRP A O 1
ATOM 2430 N N . VAL A 1 312 ? 22.134 0.109 -31.271 1.00 96.94 312 VAL A N 1
ATOM 2431 C CA . VAL A 1 312 ? 23.228 1.059 -30.979 1.00 96.94 312 VAL A CA 1
ATOM 2432 C C . VAL A 1 312 ? 22.756 2.516 -30.820 1.00 96.94 312 VAL A C 1
ATOM 2434 O O . VAL A 1 312 ? 23.450 3.360 -30.237 1.00 96.94 312 VAL A O 1
ATOM 2437 N N . HIS A 1 313 ? 21.597 2.855 -31.385 1.00 96.88 313 HIS A N 1
ATOM 2438 C CA . HIS A 1 313 ? 20.976 4.169 -31.232 1.00 96.88 313 HIS A CA 1
ATOM 2439 C C . HIS A 1 313 ? 20.086 4.204 -29.991 1.00 96.88 313 HIS A C 1
ATOM 2441 O O . HIS A 1 313 ? 20.175 5.157 -29.216 1.00 96.88 313 HIS A O 1
ATOM 2447 N N . PHE A 1 314 ? 19.304 3.145 -29.786 1.00 97.69 314 PHE A N 1
ATOM 2448 C CA . PHE A 1 314 ? 18.498 2.916 -28.593 1.00 97.69 314 PHE A CA 1
ATOM 2449 C C . PHE A 1 314 ? 19.344 2.975 -27.309 1.00 97.69 314 PHE A C 1
ATOM 2451 O O . PHE A 1 314 ? 19.141 3.854 -26.468 1.00 97.69 314 PHE A O 1
ATOM 2458 N N . GLU A 1 315 ? 20.369 2.127 -27.204 1.00 97.62 315 GLU A N 1
ATOM 2459 C CA . GLU A 1 315 ? 21.274 2.0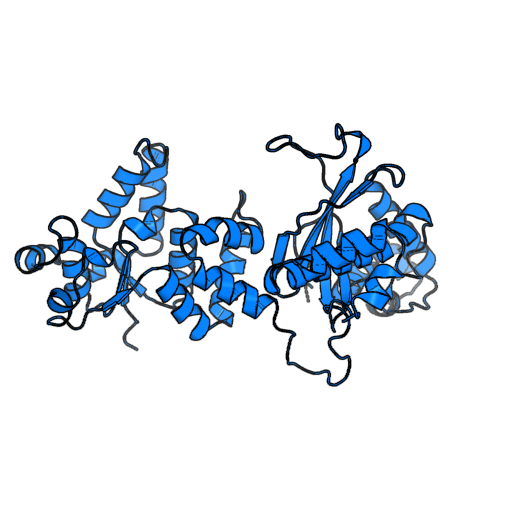37 -26.054 1.00 97.62 315 GLU A CA 1
ATOM 2460 C C . GLU A 1 315 ? 21.910 3.388 -25.735 1.00 97.62 315 GLU A C 1
ATOM 2462 O O . GLU A 1 315 ? 21.868 3.859 -24.602 1.00 97.62 315 GLU A O 1
ATOM 2467 N N . ARG A 1 316 ? 22.446 4.070 -26.749 1.00 96.75 316 ARG A N 1
ATOM 2468 C CA . ARG A 1 316 ? 23.118 5.360 -26.567 1.00 96.75 316 ARG A CA 1
ATOM 2469 C C . ARG A 1 316 ? 22.201 6.419 -25.962 1.00 96.75 316 ARG A C 1
ATOM 2471 O O . ARG A 1 316 ? 22.659 7.228 -25.152 1.00 96.75 316 ARG A O 1
ATOM 2478 N N . VAL A 1 317 ? 20.935 6.450 -26.380 1.00 96.12 317 VAL A N 1
ATOM 2479 C CA . VAL A 1 317 ? 19.943 7.389 -25.843 1.00 96.12 317 VAL A CA 1
ATOM 2480 C C . VAL A 1 317 ? 19.629 7.038 -24.391 1.00 96.12 317 VAL A C 1
ATOM 2482 O O . VAL A 1 317 ? 19.714 7.917 -23.534 1.00 96.12 317 VAL A O 1
ATOM 2485 N N . HIS A 1 318 ? 19.350 5.770 -24.089 1.00 95.31 318 HIS A N 1
ATOM 2486 C CA . HIS A 1 318 ? 18.986 5.351 -22.735 1.00 95.31 318 HIS A CA 1
ATOM 2487 C C . HIS A 1 318 ? 20.145 5.444 -21.741 1.00 95.31 318 HIS A C 1
ATOM 2489 O O . HIS A 1 318 ? 19.964 6.025 -20.676 1.00 95.31 318 HIS A O 1
ATOM 2495 N N . VAL A 1 319 ? 21.354 5.006 -22.102 1.00 95.88 319 VAL A N 1
ATOM 2496 C CA . VAL A 1 319 ? 22.566 5.167 -21.276 1.00 95.88 319 VAL A CA 1
ATOM 2497 C C . VAL A 1 319 ? 22.795 6.638 -20.928 1.00 95.88 319 VAL A C 1
ATOM 2499 O O . VAL A 1 319 ? 23.084 6.976 -19.778 1.00 95.88 319 VAL A O 1
ATOM 2502 N N . ARG A 1 320 ? 22.633 7.543 -21.903 1.00 94.56 320 ARG A N 1
ATOM 2503 C CA . ARG A 1 320 ? 22.742 8.986 -21.661 1.00 94.56 320 ARG A CA 1
ATOM 2504 C C . ARG A 1 320 ? 21.660 9.477 -20.695 1.00 94.56 320 ARG A C 1
ATOM 2506 O O . ARG A 1 320 ? 21.981 10.257 -19.801 1.00 94.56 320 ARG A O 1
ATOM 2513 N N . SER A 1 321 ? 20.410 9.058 -20.878 1.00 91.94 321 SER A N 1
ATOM 2514 C CA . SER A 1 321 ? 19.297 9.448 -20.005 1.00 91.94 321 SER A CA 1
ATOM 2515 C C . SER A 1 321 ? 19.483 8.933 -18.576 1.00 91.94 321 SER A C 1
ATOM 2517 O O . SER A 1 321 ? 19.346 9.707 -17.635 1.00 91.94 321 SER A O 1
ATOM 2519 N N . PHE A 1 322 ? 19.882 7.671 -18.398 1.00 92.19 322 PHE A N 1
ATOM 2520 C CA . PHE A 1 322 ? 20.144 7.080 -17.084 1.00 92.19 322 PHE A CA 1
ATOM 2521 C C . PHE A 1 322 ? 21.279 7.799 -16.349 1.00 92.19 322 PHE A C 1
ATOM 2523 O O . PHE A 1 322 ? 21.105 8.210 -15.203 1.00 92.19 322 PHE A O 1
ATOM 2530 N N . ARG A 1 323 ? 22.402 8.068 -17.031 1.00 91.94 323 ARG A N 1
ATOM 2531 C CA . ARG A 1 323 ? 23.514 8.854 -16.466 1.00 91.94 323 ARG A CA 1
ATOM 2532 C C . ARG A 1 323 ? 23.117 10.275 -16.066 1.00 91.94 323 ARG A C 1
ATOM 2534 O O . ARG A 1 323 ? 23.718 10.826 -15.157 1.00 91.94 323 ARG A O 1
ATOM 2541 N N . ALA A 1 324 ? 22.143 10.880 -16.745 1.00 90.44 324 ALA A N 1
ATOM 2542 C CA . ALA A 1 324 ? 21.679 12.227 -16.415 1.00 90.44 324 ALA A CA 1
ATOM 2543 C C . ALA A 1 324 ? 20.775 12.267 -15.170 1.00 90.44 324 ALA A C 1
ATOM 2545 O O . ALA A 1 324 ? 20.660 13.319 -14.545 1.00 90.44 324 ALA A O 1
ATOM 2546 N N . MET A 1 325 ? 20.126 11.149 -14.826 1.00 88.00 325 MET A N 1
ATOM 2547 C CA . MET A 1 325 ? 19.251 11.039 -13.651 1.00 88.00 325 MET A CA 1
ATOM 2548 C C . MET A 1 325 ? 20.006 10.658 -12.375 1.00 88.00 325 MET A C 1
ATOM 2550 O O . MET A 1 325 ? 19.532 10.934 -11.274 1.00 88.00 325 MET A O 1
ATOM 2554 N N . LEU A 1 326 ? 21.158 10.005 -12.513 1.00 89.06 326 LEU A N 1
ATOM 2555 C CA . LEU A 1 326 ? 21.927 9.464 -11.399 1.00 89.06 326 LEU A CA 1
ATOM 2556 C C . LEU A 1 326 ? 23.078 10.402 -10.990 1.00 89.06 326 LEU A C 1
ATOM 2558 O O . LEU A 1 326 ? 23.601 11.141 -11.827 1.00 89.06 326 LEU A O 1
ATOM 2562 N N . PRO A 1 327 ? 23.487 10.381 -9.708 1.00 85.75 327 PRO A N 1
ATOM 2563 C CA . PRO A 1 327 ? 24.688 11.080 -9.262 1.00 85.75 327 PRO A CA 1
ATOM 2564 C C . PRO A 1 327 ? 25.958 10.484 -9.888 1.00 85.75 327 PRO A C 1
ATOM 2566 O O . PRO A 1 327 ? 25.911 9.434 -10.530 1.00 85.75 327 PRO A O 1
ATOM 2569 N N . ASP A 1 328 ? 27.097 11.161 -9.704 1.00 84.31 328 ASP A N 1
ATOM 2570 C CA . ASP A 1 328 ? 28.385 10.686 -10.220 1.00 84.31 328 ASP A CA 1
ATOM 2571 C C . ASP A 1 328 ? 28.656 9.248 -9.729 1.00 84.31 328 ASP A C 1
ATOM 2573 O O . ASP A 1 328 ? 28.580 8.997 -8.520 1.00 84.31 328 ASP A O 1
ATOM 2577 N N . PRO A 1 329 ? 28.994 8.303 -10.628 1.00 86.50 329 PRO A N 1
ATOM 2578 C CA . PRO A 1 329 ? 29.349 6.944 -10.245 1.00 86.50 329 PRO A CA 1
ATOM 2579 C C . PRO A 1 329 ? 30.434 6.826 -9.173 1.00 86.50 329 PRO A C 1
ATOM 2581 O O . PRO A 1 329 ? 30.472 5.845 -8.431 1.00 86.50 329 PRO A O 1
ATOM 2584 N N . ALA A 1 330 ? 31.320 7.819 -9.077 1.00 83.75 330 ALA A N 1
ATOM 2585 C CA . ALA A 1 330 ? 32.365 7.874 -8.066 1.00 83.75 330 ALA A CA 1
ATOM 2586 C C . ALA A 1 330 ? 31.832 8.157 -6.652 1.00 83.75 330 ALA A C 1
ATOM 2588 O O . ALA A 1 330 ? 32.552 7.923 -5.679 1.00 83.75 330 ALA A O 1
ATOM 2589 N N . THR A 1 331 ? 30.612 8.686 -6.522 1.00 84.94 331 THR A N 1
ATOM 2590 C CA . THR A 1 331 ? 30.052 9.128 -5.238 1.00 84.94 331 THR A CA 1
ATOM 2591 C C . THR A 1 331 ? 28.648 8.608 -4.947 1.00 84.94 331 THR A C 1
ATOM 2593 O O . THR A 1 331 ? 28.144 8.850 -3.850 1.00 84.94 331 THR A O 1
ATOM 2596 N N . TRP A 1 332 ? 27.998 7.886 -5.859 1.00 87.81 332 TRP A N 1
ATOM 2597 C CA . TRP A 1 332 ? 26.658 7.362 -5.608 1.00 87.81 332 TRP A CA 1
ATOM 2598 C C . TRP A 1 332 ? 26.628 6.277 -4.518 1.00 87.81 332 TRP A C 1
ATOM 2600 O O . TRP A 1 332 ? 27.630 5.646 -4.183 1.00 87.81 332 TRP A O 1
ATOM 2610 N N . GLY A 1 333 ? 25.458 6.049 -3.942 1.00 85.44 333 GLY A N 1
ATOM 2611 C CA . GLY A 1 333 ? 25.218 4.977 -2.986 1.00 85.44 333 GLY A CA 1
ATOM 2612 C C . GLY A 1 333 ? 23.738 4.647 -2.917 1.00 85.44 333 GLY A C 1
ATOM 2613 O O . GLY A 1 333 ? 22.904 5.470 -3.290 1.00 85.44 333 GLY A O 1
ATOM 2614 N N . ILE A 1 334 ? 23.428 3.439 -2.449 1.00 85.00 334 ILE A N 1
ATOM 2615 C CA . ILE A 1 334 ? 22.061 2.969 -2.224 1.00 85.00 334 ILE A CA 1
ATOM 2616 C C . ILE A 1 334 ? 21.810 2.929 -0.719 1.00 85.00 334 ILE A C 1
ATOM 2618 O O . ILE A 1 334 ? 22.632 2.416 0.043 1.00 85.00 334 ILE A O 1
ATOM 2622 N N . GLY A 1 335 ? 20.681 3.495 -0.296 1.00 71.06 335 GLY A N 1
ATOM 2623 C CA . GLY A 1 335 ? 20.268 3.480 1.104 1.00 71.06 335 GLY A CA 1
ATOM 2624 C C . GLY A 1 335 ? 19.923 2.074 1.587 1.00 71.06 335 GLY A C 1
ATOM 2625 O O . GLY A 1 335 ? 19.418 1.252 0.832 1.00 71.06 335 GLY A O 1
ATOM 2626 N N . THR A 1 336 ? 20.133 1.815 2.876 1.00 63.53 336 THR A N 1
ATOM 2627 C CA . THR A 1 336 ? 19.842 0.515 3.510 1.00 63.53 336 THR A CA 1
ATOM 2628 C C . THR A 1 336 ? 18.351 0.261 3.756 1.00 63.53 336 THR A C 1
ATOM 2630 O O . THR A 1 336 ? 17.988 -0.756 4.336 1.00 63.53 336 THR A O 1
ATOM 2633 N N . GLY A 1 337 ? 17.484 1.219 3.420 1.00 61.81 337 GLY A N 1
ATOM 2634 C CA . GLY A 1 337 ? 16.037 1.078 3.536 1.00 61.81 337 GLY A CA 1
ATOM 2635 C C . GLY A 1 337 ? 15.425 0.875 2.160 1.00 61.81 337 GLY A C 1
ATOM 2636 O O . GLY A 1 337 ? 15.553 1.754 1.308 1.00 61.81 337 GLY A O 1
ATOM 2637 N N . THR A 1 338 ? 14.754 -0.256 1.953 1.00 66.44 338 THR A N 1
ATOM 2638 C CA . THR A 1 338 ? 13.831 -0.427 0.828 1.00 66.44 338 THR A CA 1
ATOM 2639 C C . THR A 1 338 ? 12.435 0.004 1.217 1.00 66.44 338 THR A C 1
ATOM 2641 O O . THR A 1 338 ? 12.058 -0.037 2.390 1.00 66.44 338 THR A O 1
ATOM 2644 N N . ARG A 1 339 ? 11.655 0.428 0.222 1.00 68.19 339 ARG A N 1
ATOM 2645 C CA . ARG A 1 339 ? 10.216 0.630 0.392 1.00 68.19 339 ARG A CA 1
ATOM 2646 C C . ARG A 1 339 ? 9.472 -0.294 -0.550 1.00 68.19 339 ARG A C 1
ATOM 2648 O O . ARG A 1 339 ? 9.767 -0.354 -1.737 1.00 68.19 339 ARG A O 1
ATOM 2655 N N . LEU A 1 340 ? 8.503 -1.013 -0.009 1.00 60.97 340 LEU A N 1
ATOM 2656 C CA . LEU A 1 340 ? 7.655 -1.905 -0.787 1.00 60.97 340 LEU A CA 1
ATOM 2657 C C . LEU A 1 340 ? 6.658 -1.074 -1.604 1.00 60.97 340 LEU A C 1
ATOM 2659 O O . LEU A 1 340 ? 6.022 -0.171 -1.063 1.00 60.97 340 LEU A O 1
ATOM 2663 N N . VAL A 1 341 ? 6.518 -1.352 -2.894 1.00 63.31 341 VAL A N 1
ATOM 2664 C CA . VAL A 1 341 ? 5.603 -0.623 -3.789 1.00 63.31 341 VAL A CA 1
ATOM 2665 C C . VAL A 1 341 ? 4.414 -1.494 -4.183 1.00 63.31 341 VAL A C 1
ATOM 2667 O O . VAL A 1 341 ? 3.293 -0.993 -4.197 1.00 63.31 341 VAL A O 1
ATOM 2670 N N . ALA A 1 342 ? 4.636 -2.785 -4.428 1.00 59.50 342 ALA A N 1
ATOM 2671 C CA . ALA A 1 342 ? 3.616 -3.783 -4.767 1.00 59.50 342 ALA A CA 1
ATOM 2672 C C . ALA A 1 342 ? 4.132 -5.203 -4.412 1.00 59.50 342 ALA A C 1
ATOM 2674 O O . ALA A 1 342 ? 5.290 -5.315 -3.992 1.00 59.50 342 ALA A O 1
ATOM 2675 N N . PRO A 1 343 ? 3.332 -6.284 -4.548 1.00 55.88 343 PRO A N 1
ATOM 2676 C CA . PRO A 1 343 ? 3.836 -7.657 -4.410 1.00 55.88 343 PRO A CA 1
ATOM 2677 C C . PRO A 1 343 ? 5.059 -7.877 -5.295 1.00 55.88 343 PRO A C 1
ATOM 2679 O O . PRO A 1 343 ? 5.030 -7.546 -6.474 1.00 55.88 343 PRO A O 1
ATOM 2682 N N . GLY A 1 344 ? 6.163 -8.344 -4.707 1.00 65.12 344 GLY A N 1
ATOM 2683 C CA . GLY A 1 344 ? 7.424 -8.528 -5.427 1.00 65.12 344 GLY A CA 1
ATOM 2684 C C . GLY A 1 344 ? 8.068 -7.255 -5.995 1.00 65.12 344 GLY A C 1
ATOM 2685 O O . GLY A 1 344 ? 9.088 -7.378 -6.663 1.00 65.12 344 GLY A O 1
ATOM 2686 N N . VAL A 1 345 ? 7.538 -6.047 -5.753 1.00 76.19 345 VAL A N 1
ATOM 2687 C CA . VAL A 1 345 ? 8.089 -4.787 -6.282 1.00 76.19 345 VAL A CA 1
ATOM 2688 C C . VAL A 1 345 ? 8.568 -3.887 -5.148 1.00 76.19 345 VAL A C 1
ATOM 2690 O O . VAL A 1 345 ? 7.775 -3.405 -4.338 1.00 76.19 345 VAL A O 1
ATOM 2693 N N . GLU A 1 346 ? 9.865 -3.596 -5.121 1.00 81.44 346 GLU A N 1
ATOM 2694 C CA . GLU A 1 346 ? 10.514 -2.742 -4.122 1.00 81.44 346 GLU A CA 1
ATOM 2695 C C . GLU A 1 346 ? 11.225 -1.557 -4.780 1.00 81.44 346 GLU A C 1
ATOM 2697 O O . GLU A 1 346 ? 11.755 -1.669 -5.881 1.00 81.44 346 GLU A O 1
ATOM 2702 N N . VAL A 1 347 ? 11.274 -0.411 -4.099 1.00 84.06 347 VAL A N 1
ATOM 2703 C CA . VAL A 1 347 ? 12.063 0.748 -4.525 1.00 84.06 347 VAL A CA 1
ATOM 2704 C C . VAL A 1 347 ? 13.320 0.905 -3.675 1.00 84.06 347 VAL A C 1
ATOM 2706 O O . VAL A 1 347 ? 13.293 0.838 -2.440 1.00 84.06 347 VAL A O 1
ATOM 2709 N N . LEU A 1 348 ? 14.425 1.151 -4.372 1.00 88.44 348 LEU A N 1
ATOM 2710 C CA . LEU A 1 348 ? 15.706 1.587 -3.835 1.00 88.44 348 LEU A CA 1
ATOM 2711 C C . LEU A 1 348 ? 15.932 3.057 -4.172 1.00 88.44 348 LEU A C 1
ATOM 2713 O O . LEU A 1 348 ? 15.500 3.537 -5.215 1.00 88.44 348 LEU A O 1
ATOM 2717 N N . TYR A 1 349 ? 16.674 3.762 -3.325 1.00 87.31 349 TYR A N 1
ATOM 2718 C CA . TYR A 1 349 ? 17.039 5.154 -3.570 1.00 87.31 349 TYR A CA 1
ATOM 2719 C C . TYR A 1 349 ? 18.540 5.287 -3.761 1.00 87.31 349 TYR A C 1
ATOM 2721 O O . TYR A 1 349 ? 19.312 5.008 -2.840 1.00 87.31 349 TYR A O 1
ATOM 2729 N N . VAL A 1 350 ? 18.936 5.755 -4.944 1.00 89.44 350 VAL A N 1
ATOM 2730 C CA . VAL A 1 350 ? 20.320 6.109 -5.261 1.00 89.44 350 VAL A CA 1
ATOM 2731 C C . VAL A 1 350 ? 20.542 7.589 -4.963 1.00 89.44 350 VAL A C 1
ATOM 2733 O O . VAL A 1 350 ? 19.757 8.435 -5.389 1.00 89.44 350 VAL A O 1
ATOM 2736 N N . TYR A 1 351 ? 21.614 7.925 -4.250 1.00 87.81 351 TYR A N 1
ATOM 2737 C CA . TYR A 1 351 ? 21.941 9.307 -3.883 1.00 87.81 351 TYR A CA 1
ATOM 2738 C C . TYR A 1 351 ? 23.448 9.559 -3.818 1.00 87.81 351 TYR A C 1
ATOM 2740 O O . TYR A 1 351 ? 24.247 8.630 -3.760 1.00 87.81 351 TYR A O 1
ATOM 2748 N N . ASP A 1 352 ? 23.842 10.834 -3.817 1.00 87.50 352 ASP A N 1
ATOM 2749 C CA . ASP A 1 352 ? 25.243 11.251 -3.708 1.00 87.50 352 ASP A CA 1
ATOM 2750 C C . ASP A 1 352 ? 25.740 11.175 -2.255 1.00 87.50 352 ASP A C 1
ATOM 2752 O O . ASP A 1 352 ? 25.384 11.995 -1.402 1.00 87.50 352 ASP A O 1
ATOM 2756 N N . THR A 1 353 ? 26.600 10.201 -1.969 1.00 86.56 353 THR A N 1
ATOM 2757 C CA . THR A 1 353 ? 27.170 9.964 -0.637 1.00 86.56 353 THR A CA 1
ATOM 2758 C C . THR A 1 353 ? 28.210 11.001 -0.226 1.00 86.56 353 THR A C 1
ATOM 2760 O O . THR A 1 353 ? 28.421 11.184 0.973 1.00 86.56 353 THR A O 1
ATOM 2763 N N . SER A 1 354 ? 28.818 11.739 -1.167 1.00 82.12 354 SER A N 1
ATOM 2764 C CA . SER A 1 354 ? 29.808 12.786 -0.845 1.00 82.12 354 SER A CA 1
ATOM 2765 C C . SER A 1 354 ? 29.213 13.904 0.011 1.00 82.12 354 SER A C 1
ATOM 2767 O O . SER A 1 354 ? 29.906 14.618 0.738 1.00 82.12 354 SER A O 1
ATOM 2769 N N . THR A 1 355 ? 27.890 14.013 -0.041 1.00 75.69 355 THR A N 1
ATOM 2770 C CA . THR A 1 355 ? 27.108 14.997 0.683 1.00 75.69 355 THR A CA 1
ATOM 2771 C C . THR A 1 355 ? 26.729 14.537 2.103 1.00 75.69 355 THR A C 1
ATOM 2773 O O . THR A 1 355 ? 26.077 15.294 2.832 1.00 75.69 355 THR A O 1
ATOM 2776 N N . LEU A 1 356 ? 27.138 13.327 2.521 1.00 77.38 356 LEU A N 1
ATOM 2777 C CA . LEU A 1 356 ? 26.866 12.744 3.837 1.00 77.38 356 LEU A CA 1
ATOM 2778 C C . LEU A 1 356 ? 28.091 12.793 4.757 1.00 77.38 356 LEU A C 1
ATOM 2780 O O . LEU A 1 356 ? 29.129 12.182 4.497 1.00 77.38 356 LEU A O 1
ATOM 2784 N N . ALA A 1 357 ? 27.943 13.447 5.909 1.00 72.44 357 ALA A N 1
ATOM 2785 C CA . ALA A 1 357 ? 28.953 13.400 6.961 1.00 72.44 357 ALA A CA 1
ATOM 2786 C C . ALA A 1 357 ? 28.995 11.991 7.583 1.00 72.44 357 ALA A C 1
ATOM 2788 O O . ALA A 1 357 ? 28.066 11.579 8.275 1.00 72.44 357 ALA A O 1
ATOM 2789 N N . GLY A 1 358 ? 30.071 11.244 7.320 1.00 68.06 358 GLY A N 1
ATOM 2790 C CA . GLY A 1 358 ? 30.246 9.879 7.833 1.00 68.06 358 GLY A CA 1
ATOM 2791 C C . GLY A 1 358 ? 29.321 8.836 7.194 1.00 68.06 358 GLY A C 1
ATOM 2792 O O . GLY A 1 358 ? 29.109 7.789 7.795 1.00 68.06 358 GLY A O 1
ATOM 2793 N N . GLY A 1 359 ? 28.750 9.120 6.016 1.00 67.25 359 GLY A N 1
ATOM 2794 C CA . GLY A 1 359 ? 27.870 8.188 5.296 1.00 67.25 359 GLY A CA 1
ATOM 2795 C C . GLY A 1 359 ? 26.473 8.017 5.904 1.00 67.25 359 GLY A C 1
ATOM 2796 O O . GLY A 1 359 ? 25.708 7.179 5.437 1.00 67.25 359 GLY A O 1
ATOM 2797 N N . VAL A 1 360 ? 26.122 8.805 6.925 1.00 70.81 360 VAL A N 1
ATOM 2798 C CA . VAL A 1 360 ? 24.820 8.729 7.599 1.00 70.81 360 VAL A CA 1
ATOM 2799 C C . VAL A 1 360 ? 23.898 9.824 7.081 1.00 70.81 360 VAL A C 1
ATOM 2801 O O . VAL A 1 360 ? 24.200 11.014 7.190 1.00 70.81 360 VAL A O 1
ATOM 2804 N N . TRP A 1 361 ? 22.742 9.416 6.562 1.00 73.62 361 TRP A N 1
ATOM 2805 C CA . TRP A 1 361 ? 21.656 10.327 6.225 1.00 73.62 361 TRP A CA 1
ATOM 2806 C C . TRP A 1 361 ? 20.886 10.706 7.496 1.00 73.62 361 TRP A C 1
ATOM 2808 O O . TRP A 1 361 ? 20.294 9.857 8.160 1.00 73.62 361 TRP A O 1
ATOM 2818 N N . GLN A 1 362 ? 20.933 11.988 7.865 1.00 72.25 362 GLN A N 1
ATOM 2819 C CA . GLN A 1 362 ? 20.225 12.506 9.035 1.00 72.25 362 GLN A CA 1
ATOM 2820 C C . GLN A 1 362 ? 18.711 12.611 8.775 1.00 72.25 362 GLN A C 1
ATOM 2822 O O . GLN A 1 362 ? 18.310 13.054 7.696 1.00 72.25 362 GLN A O 1
ATOM 2827 N N . PRO A 1 363 ? 17.858 12.272 9.760 1.00 64.00 363 PRO A N 1
ATOM 2828 C CA . PRO A 1 363 ? 16.417 12.469 9.649 1.00 64.00 363 PRO A CA 1
ATOM 2829 C C . PRO A 1 363 ? 16.052 13.926 9.329 1.00 64.00 363 PRO A C 1
ATOM 2831 O O . PRO A 1 363 ? 16.648 14.851 9.879 1.00 64.00 363 PRO A O 1
ATOM 2834 N N . TYR A 1 364 ? 15.032 14.119 8.485 1.00 63.28 364 TYR A N 1
ATOM 2835 C CA . TYR A 1 364 ? 14.490 15.425 8.064 1.00 63.28 364 TYR A CA 1
ATOM 2836 C C . TYR A 1 364 ? 15.420 16.312 7.224 1.00 63.28 364 TYR A C 1
ATOM 2838 O O . TYR A 1 364 ? 15.075 17.462 6.956 1.00 63.28 364 TYR A O 1
ATOM 2846 N N . ASP A 1 365 ? 16.560 15.791 6.777 1.00 71.38 365 ASP A N 1
ATOM 2847 C CA . ASP A 1 365 ? 17.424 16.473 5.819 1.00 71.38 365 ASP A CA 1
ATOM 2848 C C . ASP A 1 365 ? 17.038 16.059 4.386 1.00 71.38 365 ASP A C 1
ATOM 2850 O O . ASP A 1 365 ? 17.289 14.912 4.000 1.00 71.38 365 ASP A O 1
ATOM 2854 N N . PRO A 1 366 ? 16.371 16.926 3.600 1.00 74.56 366 PRO A N 1
ATOM 2855 C CA . PRO A 1 366 ? 15.908 16.567 2.266 1.00 74.56 366 PRO A CA 1
ATOM 2856 C C . PRO A 1 366 ? 17.092 16.352 1.319 1.00 74.56 366 PRO A C 1
ATOM 2858 O O . PRO A 1 366 ? 18.023 17.157 1.261 1.00 74.56 366 PRO A O 1
ATOM 2861 N N . ARG A 1 367 ? 17.036 15.277 0.531 1.00 77.12 367 ARG A N 1
ATOM 2862 C CA . ARG A 1 367 ? 18.066 14.925 -0.451 1.00 77.12 367 ARG A CA 1
ATOM 2863 C C . ARG A 1 367 ? 17.434 14.627 -1.797 1.00 77.12 367 ARG A C 1
ATOM 2865 O O . ARG A 1 367 ? 16.330 14.095 -1.870 1.00 77.12 367 ARG A O 1
ATOM 2872 N N . TYR A 1 368 ? 18.167 14.954 -2.855 1.00 81.12 368 TYR A N 1
ATOM 2873 C CA . TYR A 1 368 ? 17.846 14.451 -4.180 1.00 81.12 368 TYR A CA 1
ATOM 2874 C C . TYR A 1 368 ? 18.211 12.973 -4.232 1.00 81.12 368 TYR A C 1
ATOM 2876 O O . TYR A 1 368 ? 19.355 12.597 -3.971 1.00 81.12 368 TYR A O 1
ATOM 2884 N N . VAL A 1 369 ? 17.213 12.158 -4.548 1.00 85.94 369 VAL A N 1
ATOM 2885 C CA . VAL A 1 369 ? 17.336 10.715 -4.707 1.00 85.94 369 VAL A CA 1
ATOM 2886 C C . VAL A 1 369 ? 16.816 10.331 -6.085 1.00 85.94 369 VAL A C 1
ATOM 2888 O O . VAL A 1 369 ? 15.869 10.937 -6.583 1.00 85.94 369 VAL A O 1
ATOM 2891 N N . CYS A 1 370 ? 17.432 9.327 -6.693 1.00 88.44 370 CYS A N 1
ATOM 2892 C CA . CYS A 1 370 ? 16.920 8.675 -7.887 1.00 88.44 370 CYS A CA 1
ATOM 2893 C C . CYS A 1 370 ? 16.302 7.335 -7.464 1.00 88.44 370 CYS A C 1
ATOM 2895 O O . CYS A 1 370 ? 17.041 6.464 -6.990 1.00 88.44 370 CYS A O 1
ATOM 2897 N N . PRO A 1 371 ? 14.972 7.168 -7.562 1.00 89.44 371 PRO A N 1
ATOM 2898 C CA . PRO A 1 371 ? 14.336 5.894 -7.267 1.00 89.44 371 PRO A CA 1
ATOM 2899 C C . PRO A 1 371 ? 14.670 4.864 -8.354 1.00 89.44 371 PRO A C 1
ATOM 2901 O O . PRO A 1 371 ? 14.675 5.175 -9.548 1.00 89.44 371 PRO A O 1
ATOM 2904 N N . VAL A 1 372 ? 14.930 3.632 -7.931 1.00 92.12 372 VAL A N 1
ATOM 2905 C CA . VAL A 1 372 ? 15.104 2.455 -8.784 1.00 92.12 372 VAL A CA 1
ATOM 2906 C C . VAL A 1 372 ? 14.079 1.431 -8.334 1.00 92.12 372 VAL A C 1
ATOM 2908 O O . VAL A 1 372 ? 14.177 0.891 -7.232 1.00 92.12 372 VAL A O 1
ATOM 2911 N N . LEU A 1 373 ? 13.075 1.213 -9.172 1.00 90.00 373 LEU A N 1
ATOM 2912 C CA . LEU A 1 373 ? 12.024 0.244 -8.924 1.00 90.00 373 LEU A CA 1
ATOM 2913 C C . LEU A 1 373 ? 12.522 -1.124 -9.386 1.00 90.00 373 LEU A C 1
ATOM 2915 O O . LEU A 1 373 ? 12.997 -1.269 -10.513 1.00 90.00 373 LEU A O 1
ATOM 2919 N N . MET A 1 374 ? 12.434 -2.113 -8.513 1.00 90.00 374 MET A N 1
ATOM 2920 C CA . MET A 1 374 ? 12.949 -3.462 -8.697 1.00 90.00 374 MET A CA 1
ATOM 2921 C C . MET A 1 374 ? 11.793 -4.445 -8.566 1.00 90.00 374 MET A C 1
ATOM 2923 O O . MET A 1 374 ? 10.943 -4.263 -7.701 1.00 90.00 374 MET A O 1
ATOM 2927 N N . HIS A 1 375 ? 11.764 -5.481 -9.395 1.00 86.19 375 HIS A N 1
ATOM 2928 C CA . HIS A 1 375 ? 10.713 -6.495 -9.412 1.00 86.19 375 HIS A CA 1
ATOM 2929 C C . HIS A 1 375 ? 11.301 -7.899 -9.335 1.00 86.19 375 HIS A C 1
ATOM 2931 O O . HIS A 1 375 ? 12.217 -8.240 -10.082 1.00 86.19 375 HIS A O 1
ATOM 2937 N N . LEU A 1 376 ? 10.797 -8.700 -8.403 1.00 81.62 376 LEU A N 1
ATOM 2938 C CA . LEU A 1 376 ? 11.212 -10.070 -8.166 1.00 81.62 376 LEU A CA 1
ATOM 2939 C C . LEU A 1 376 ? 10.459 -11.013 -9.111 1.00 81.62 376 LEU A C 1
ATOM 2941 O O . LEU A 1 376 ? 9.332 -11.410 -8.840 1.00 81.62 376 LEU A O 1
ATOM 2945 N N . VAL A 1 377 ? 11.112 -11.421 -10.198 1.00 78.19 377 VAL A N 1
ATOM 2946 C CA . VAL A 1 377 ? 10.553 -12.333 -11.206 1.00 78.19 377 VAL A CA 1
ATOM 2947 C C . VAL A 1 377 ? 11.309 -13.654 -11.167 1.00 78.19 377 VAL A C 1
ATOM 2949 O O . VAL A 1 377 ? 12.519 -13.697 -11.399 1.00 78.19 377 VAL A O 1
ATOM 2952 N N . GLY A 1 378 ? 10.613 -14.752 -10.858 1.00 73.50 378 GLY A N 1
ATOM 2953 C CA . GLY A 1 378 ? 11.213 -16.093 -10.837 1.00 73.50 378 GLY A CA 1
ATOM 2954 C C . GLY A 1 378 ? 12.425 -16.214 -9.901 1.00 73.50 378 GLY A C 1
ATOM 2955 O O . GLY A 1 378 ? 13.409 -16.865 -10.249 1.00 73.50 378 GLY A O 1
ATOM 2956 N N . GLY A 1 379 ? 12.393 -15.530 -8.750 1.00 72.69 379 GLY A N 1
ATOM 2957 C CA . GLY A 1 379 ? 13.488 -15.514 -7.772 1.00 72.69 379 GLY A CA 1
ATOM 2958 C C . GLY A 1 379 ? 14.665 -14.600 -8.131 1.00 72.69 379 GLY A C 1
ATOM 2959 O O . GLY A 1 379 ? 15.707 -14.668 -7.482 1.00 72.69 379 GLY A O 1
ATOM 2960 N N . ARG A 1 380 ? 14.531 -13.749 -9.156 1.00 82.94 380 ARG A N 1
ATOM 2961 C CA . ARG A 1 380 ? 15.549 -12.769 -9.555 1.00 82.94 380 ARG A CA 1
ATOM 2962 C C . ARG A 1 380 ? 14.981 -11.358 -9.532 1.00 82.94 380 ARG A C 1
ATOM 2964 O O . ARG A 1 380 ? 13.922 -11.106 -10.092 1.00 82.94 380 ARG A O 1
ATOM 2971 N N . TRP A 1 381 ? 15.720 -10.433 -8.935 1.00 88.69 381 TRP A N 1
ATOM 2972 C CA . TRP A 1 381 ? 15.394 -9.013 -8.988 1.00 88.69 381 TRP A CA 1
ATOM 2973 C C . TRP A 1 381 ? 15.792 -8.420 -10.342 1.00 88.69 381 TRP A C 1
ATOM 2975 O O . TRP A 1 381 ? 16.952 -8.512 -10.749 1.00 88.69 381 TRP A O 1
ATOM 2985 N N . LEU A 1 382 ? 14.827 -7.808 -11.020 1.00 93.81 382 LEU A N 1
ATOM 2986 C CA . LEU A 1 382 ? 14.978 -7.108 -12.292 1.00 93.81 382 LEU A CA 1
ATOM 2987 C C . LEU A 1 382 ? 14.655 -5.625 -12.111 1.00 93.81 382 LEU A C 1
ATOM 2989 O O . LEU A 1 382 ? 13.836 -5.263 -11.270 1.00 93.81 382 LEU A O 1
ATOM 2993 N N . VAL A 1 383 ? 15.268 -4.758 -12.909 1.00 94.75 383 VAL A N 1
ATOM 2994 C CA . VAL A 1 383 ? 14.955 -3.325 -12.908 1.00 94.75 383 VAL A CA 1
ATOM 2995 C C . VAL A 1 383 ? 13.630 -3.102 -13.623 1.00 94.75 383 VAL A C 1
ATOM 2997 O O . VAL A 1 383 ? 13.524 -3.347 -14.823 1.00 94.75 383 VAL A O 1
ATOM 3000 N N . ARG A 1 384 ? 12.636 -2.614 -12.883 1.00 92.81 384 ARG A N 1
ATOM 3001 C CA . ARG A 1 384 ? 11.279 -2.331 -13.358 1.00 92.81 384 ARG A CA 1
ATOM 3002 C C . ARG A 1 384 ? 11.053 -0.865 -13.694 1.00 92.81 384 ARG A C 1
ATOM 3004 O O . ARG A 1 384 ? 10.224 -0.569 -14.539 1.00 92.81 384 ARG A O 1
ATOM 3011 N N . ASN A 1 385 ? 11.781 0.057 -13.068 1.00 91.88 385 ASN A N 1
ATOM 3012 C CA . ASN A 1 385 ? 11.766 1.469 -13.449 1.00 91.88 385 ASN A CA 1
ATOM 3013 C C . ASN A 1 385 ? 13.000 2.206 -12.910 1.00 91.88 385 ASN A C 1
ATOM 3015 O O . ASN A 1 385 ? 13.622 1.768 -11.941 1.00 91.88 385 ASN A O 1
ATOM 3019 N N . LEU A 1 386 ? 13.337 3.353 -13.504 1.00 90.00 386 LEU A N 1
ATOM 3020 C CA . LEU A 1 386 ? 14.403 4.228 -13.019 1.00 90.00 386 LEU A CA 1
ATOM 3021 C C . LEU A 1 386 ? 14.003 5.701 -13.147 1.00 90.00 386 LEU A C 1
ATOM 3023 O O . LEU A 1 386 ? 13.633 6.161 -14.224 1.00 90.00 386 LEU A O 1
ATOM 3027 N N . GLY A 1 387 ? 14.102 6.442 -12.044 1.00 83.06 387 GLY A N 1
ATOM 3028 C CA . GLY A 1 387 ? 13.740 7.861 -11.970 1.00 83.06 387 GLY A CA 1
ATOM 3029 C C . GLY A 1 387 ? 12.279 8.139 -11.593 1.00 83.06 387 GLY A C 1
ATOM 3030 O O . GLY A 1 387 ? 11.937 9.297 -11.362 1.00 83.06 387 GLY A O 1
ATOM 3031 N N . SER A 1 388 ? 11.437 7.108 -11.464 1.00 79.06 388 SER A N 1
ATOM 3032 C CA . SER A 1 388 ? 10.077 7.205 -10.917 1.00 79.06 388 SER A CA 1
ATOM 3033 C C . SER A 1 388 ? 9.782 6.056 -9.950 1.00 79.06 388 SER A C 1
ATOM 3035 O O . SER A 1 388 ? 10.279 4.946 -10.128 1.00 79.06 388 SER A O 1
ATOM 3037 N N . GLU A 1 389 ? 8.969 6.337 -8.929 1.00 73.44 389 GLU A N 1
ATOM 3038 C CA . GLU A 1 389 ? 8.397 5.325 -8.025 1.00 73.44 389 GLU A CA 1
ATOM 3039 C C . GLU A 1 389 ? 7.116 4.698 -8.593 1.00 73.44 389 GLU A C 1
ATOM 3041 O O . GLU A 1 389 ? 6.612 3.717 -8.052 1.00 73.44 389 GLU A O 1
ATOM 3046 N N . GLU A 1 390 ? 6.571 5.275 -9.665 1.00 72.12 390 GLU A N 1
ATOM 3047 C CA . GLU A 1 390 ? 5.374 4.763 -10.321 1.00 72.12 390 GLU A CA 1
ATOM 3048 C C . GLU A 1 390 ? 5.718 3.510 -11.127 1.00 72.12 390 GLU A C 1
ATOM 3050 O O . GLU A 1 390 ? 6.697 3.490 -11.884 1.00 72.12 390 GLU A O 1
ATOM 3055 N N . ASP A 1 391 ? 4.898 2.472 -10.977 1.00 68.69 391 ASP A N 1
ATOM 3056 C CA . ASP A 1 391 ? 4.980 1.287 -11.822 1.00 68.69 391 ASP A CA 1
ATOM 3057 C C . ASP A 1 391 ? 4.672 1.698 -13.273 1.00 68.69 391 ASP A C 1
ATOM 3059 O O . ASP A 1 391 ? 3.631 2.329 -13.507 1.00 68.69 391 ASP A O 1
ATOM 3063 N N . PRO A 1 392 ? 5.559 1.436 -14.252 1.00 66.81 392 PRO A N 1
ATOM 3064 C CA . PRO A 1 392 ? 5.283 1.764 -15.640 1.00 66.81 392 PRO A CA 1
ATOM 3065 C C . PRO A 1 392 ? 4.098 0.936 -16.142 1.00 66.81 392 PRO A C 1
ATOM 3067 O O . PRO A 1 392 ? 4.245 -0.197 -16.587 1.00 66.81 392 PRO A O 1
ATOM 3070 N N . VAL A 1 393 ? 2.902 1.525 -16.085 1.00 55.62 393 VAL A N 1
ATOM 3071 C CA . VAL A 1 393 ? 1.687 0.899 -16.603 1.00 55.62 393 VAL A CA 1
ATOM 3072 C C . VAL A 1 393 ? 1.884 0.637 -18.093 1.00 55.62 393 VAL A C 1
ATOM 3074 O O . VAL A 1 393 ? 2.111 1.566 -18.879 1.00 55.62 393 VAL A O 1
ATOM 3077 N N . SER A 1 394 ? 1.781 -0.628 -18.493 1.00 41.16 394 SER A N 1
ATOM 3078 C CA . SER A 1 394 ? 1.643 -1.005 -19.890 1.00 41.16 394 SER A CA 1
ATOM 3079 C C . SER A 1 394 ? 0.292 -0.481 -20.375 1.00 41.16 394 SER A C 1
ATOM 3081 O O . SER A 1 394 ? -0.750 -1.105 -20.211 1.00 41.16 394 SER A O 1
ATOM 3083 N N . TRP A 1 395 ? 0.276 0.719 -20.956 1.00 34.50 395 TRP A N 1
ATOM 3084 C CA . TRP A 1 395 ? -0.851 1.111 -21.794 1.00 34.50 395 TRP A CA 1
ATOM 3085 C C . TRP A 1 395 ? -0.868 0.136 -22.977 1.00 34.50 395 TRP A C 1
ATOM 3087 O O . TRP A 1 395 ? -0.002 0.200 -23.858 1.00 34.50 395 TRP A O 1
ATOM 3097 N N . GLY A 1 396 ? -1.775 -0.838 -22.891 1.00 30.70 396 GLY A N 1
ATOM 3098 C CA . GLY A 1 396 ? -2.145 -1.757 -23.964 1.00 30.70 396 GLY A CA 1
ATOM 3099 C C . GLY A 1 396 ? -2.979 -1.072 -25.031 1.00 30.70 396 GLY A C 1
ATOM 3100 O O . GLY A 1 396 ? -3.774 -0.170 -24.674 1.00 30.70 396 GLY A O 1
#

pLDDT: mean 83.78, std 15.9, range [29.75, 98.31]

Foldseek 3Di:
DPFQEEEEALQQCQQPLSVLLVVLCVLLSLGPYAYAPVRLVVNLVVCCDPVNVDPSVRSVVVSVVVCVSRVCRNVLQPPLVVCLVVQPFQNVCSSSLSSCLSNVNQEYEDQPVVSPDCVRNVVRNHYYDYSLVVLVVSCVVPVPSSQVSLLVSLVPDPDPPNFSQRSLVSCCVRHVNNSVVNVVVLADPPPPDDPDDDDPQQDLDDDDPVRLVPDDPVSSVVSVVLVPDDPVVSSVQSVLVQQQVLVCVQCCCLAPVLDNQVCLLLADLLLQLVLLLVVCVVCVVVCVVVPHDSVVSSVQSSDNRRPDPCVVVSSNVVSVVQNVLADDPVFKDWDSDWGHHHRQKIKIWIFGQVPDDVSDDDPPDDGRTKIFIWGQDPNHIGTQDIRDSDRPDPPD

Organism: NCBI:txid1990687